Protein AF-0000000080647371 (afdb_homodimer)

Solvent-accessible surface area (backbone atoms only — not comparable to full-atom values): 27473 Å² total; per-residue (Å²): 130,79,80,50,40,62,31,41,37,32,31,25,18,14,18,25,9,51,84,42,82,80,38,50,8,25,39,17,36,17,32,39,35,39,43,63,96,42,56,35,29,40,34,23,5,39,44,57,42,29,56,54,24,28,56,65,70,70,51,83,51,62,61,43,29,36,36,44,24,43,29,37,25,37,27,34,39,8,40,66,57,43,32,67,56,18,38,62,27,52,33,36,32,29,75,56,27,74,46,72,31,28,38,54,56,98,85,41,77,40,82,40,20,40,84,65,57,69,66,60,44,39,75,57,27,45,41,75,47,67,41,63,55,62,40,72,82,43,96,54,31,29,37,50,19,50,47,63,69,71,49,75,71,57,57,77,66,84,42,34,26,28,65,42,97,85,66,45,81,38,73,46,80,60,64,25,35,26,34,40,36,41,50,38,79,84,24,27,35,37,42,36,45,39,30,69,50,18,52,66,16,43,53,55,46,48,27,64,75,70,69,42,88,42,48,35,27,42,34,30,11,39,42,49,48,79,55,68,85,61,34,57,65,50,47,53,55,57,52,66,75,46,73,55,62,34,40,22,58,20,50,55,14,41,67,69,44,46,38,52,48,35,69,76,33,66,89,27,44,41,86,50,23,31,66,37,71,49,75,86,129,83,75,53,44,60,31,41,35,32,30,25,18,12,17,25,8,50,84,42,80,79,37,50,8,24,40,16,35,17,31,38,36,40,44,63,94,42,57,36,29,40,32,23,4,40,44,58,41,29,55,53,25,27,54,65,69,72,49,83,50,62,61,43,28,37,36,44,23,42,28,36,25,36,28,35,38,7,40,67,56,43,32,68,57,17,38,64,27,50,33,38,31,27,73,55,28,75,47,72,32,28,38,55,55,97,86,42,77,39,83,41,20,40,82,63,56,69,67,60,45,38,72,56,27,44,41,75,48,66,39,63,53,63,42,74,82,44,95,55,31,29,39,49,19,48,48,64,65,70,48,73,72,56,53,77,66,83,41,34,28,26,66,42,95,86,66,43,80,39,75,47,81,60,64,26,35,25,33,40,34,42,49,37,79,84,24,28,36,38,41,35,46,38,30,68,51,18,52,66,17,42,52,54,46,48,26,64,76,69,69,43,87,43,49,34,26,40,34,29,11,39,42,50,48,77,56,68,84,62,35,58,66,50,49,53,55,57,50,66,76,45,74,55,61,36,40,23,59,20,51,55,14,41,69,70,43,46,39,52,48,34,69,75,34,67,88,25,44,40,88,50,25,31,64,36,71,50,76,84

Nearest PDB structures (foldseek):
  2p4z-assembly2_B  TM=9.089E-01  e=7.394E-29  Caldanaerobacter subterraneus subsp. tengcongensis MB4
  3h3e-assembly1_A  TM=9.140E-01  e=2.233E-24  Thermotoga maritima
  7dck-assembly1_B  TM=8.950E-01  e=2.854E-20  Epsilonproteobacteria bacterium (ex Lamellibrachia satsuma)
  8z4l-assembly1_H  TM=4.950E-01  e=5.273E-04  metagenome
  4chl-assembly1_A  TM=5.007E-01  e=7.168E-04  Homo sapiens

pLDDT: mean 95.23, std 8.24, range [26.16, 98.94]

Sequence (560 aa):
MKLKGEMRLVTLAENSAGLRRGVLAEHGFSAYLEFGDSRVIFDAGQTTTAVSNARALGIDLEGVPIALSHGHYDHTGGLGSLIEKTGPVPVYAHPDVFVSRYTRRGGALRQIGIPFRRGDLEAAGARFELSRRAEEIFPGLWLTGEVPRIAGFEGRSEDLVVVSEGGEIVLDPIRDDQALIAVLERGIFVLLGCAHSGMISTLLHAKRVTGCDRVLGVAGGTHLGFGGGDKLPRTIEALRSLDLEVLAPSHCTGFAAASALAAAFPDRFVENSVGTEIILMKLKGEMRLVTLAENSAGLRRGVLAEHGFSAYLEFGDSRVIFDAGQTTTAVSNARALGIDLEGVPIALSHGHYDHTGGLGSLIEKTGPVPVYAHPDVFVSRYTRRGGALRQIGIPFRRGDLEAAGARFELSRRAEEIFPGLWLTGEVPRIAGFEGRSEDLVVVSEGGEIVLDPIRDDQALIAVLERGIFVLLGCAHSGMISTLLHAKRVTGCDRVLGVAGGTHLGFGGGDKLPRTIEALRSLDLEVLAPSHCTGFAAASALAAAFPDRFVENSVGTEIIL

Secondary structure (DSSP, 8-state):
----PPEEEEEEE-SB-TT-TT--B-S--EEEEEETTEEEEE---SSSHHHHHHHHTT---TT--EE-S---HHHHTTHHHHHHHH-SEEEEE-GGGG--EEEEETTEEEE-S-SS-HHHHHHHTEEEEE-SS-EEEETTEEE--S-----GGG---TTEEEE-TTS-EEE---TT---EEEE-SS-EEEEES--TT-HHHHHHHHHHHHT---EEEEEEE--GGG--TTHHHHHHHHHHTS--SEEEEEGGGHHHHHHHHHHH-TTTB----TT-EEE-/----PPEEEEEEE-SB-TT-TT--B-S--EEEEEETTEEEEE---SSSHHHHHHHHTT---TT--EE-S---HHHHTTHHHHHHHH-SEEEEE-GGGG--EEEEETTEEEE-S-SS-HHHHHHHTEEEEE-SS-EEEETTEEE--S-----GGG---TTEEEE-TTS-EEE---TT---EEEE-SS-EEEEES--TT-HHHHHHHHHHHHT---EEEEEEE--GGG--TTHHHHHHHHHHTS--SEEEEEGGGHHHHHHHHHHH-TTTB----TT-EEE-

Organism: Methanothrix harundinacea (strain 6Ac) (NCBI:txid1110509)

Structure (mmCIF, N/CA/C/O backbone):
data_AF-0000000080647371-model_v1
#
loop_
_entity.id
_entity.type
_entity.pdbx_description
1 polymer 'Beta-lactamase domain protein'
#
loop_
_atom_site.group_PDB
_atom_site.id
_atom_site.type_symbol
_atom_site.label_atom_id
_atom_site.label_alt_id
_atom_site.label_comp_id
_atom_site.label_asym_id
_atom_site.label_entity_id
_atom_site.label_seq_id
_atom_site.pdbx_PDB_ins_code
_atom_site.Cartn_x
_atom_site.Cartn_y
_atom_site.Cartn_z
_atom_site.occupancy
_atom_site.B_iso_or_equiv
_atom_site.auth_seq_id
_atom_site.auth_comp_id
_atom_site.auth_asym_id
_atom_site.a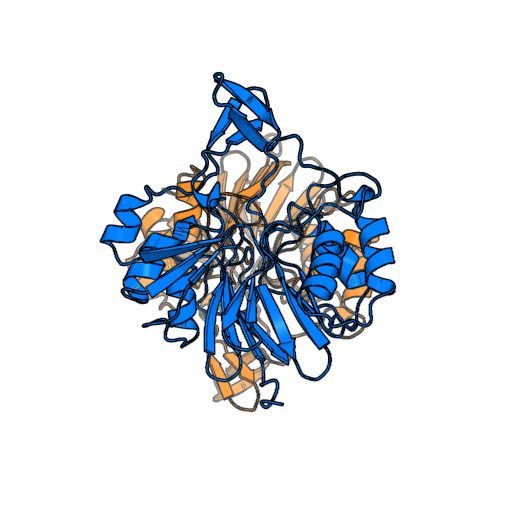uth_atom_id
_atom_site.pdbx_PDB_model_num
ATOM 1 N N . MET A 1 1 ? -19.109 28.172 24.438 1 31.39 1 MET A N 1
ATOM 2 C CA . MET A 1 1 ? -17.891 27.641 23.859 1 31.39 1 MET A CA 1
ATOM 3 C C . MET A 1 1 ? -18.203 26.672 22.719 1 31.39 1 MET A C 1
ATOM 5 O O . MET A 1 1 ? -18.969 25.734 22.875 1 31.39 1 MET A O 1
ATOM 9 N N . LYS A 1 2 ? -18.203 27.078 21.531 1 39.34 2 LYS A N 1
ATOM 10 C CA . LYS A 1 2 ? -18.797 26.594 20.281 1 39.34 2 LYS A CA 1
ATOM 11 C C . LYS A 1 2 ? -18.562 25.094 20.109 1 39.34 2 LYS A C 1
ATOM 13 O O . LYS A 1 2 ? -17.516 24.578 20.516 1 39.34 2 LYS A O 1
ATOM 18 N N . LEU A 1 3 ? -19.438 24.281 20 1 43.72 3 LEU A N 1
ATOM 19 C CA . LEU A 1 3 ? -19.688 22.844 20.016 1 43.72 3 LEU A CA 1
ATOM 20 C C . LEU A 1 3 ? -18.625 22.094 19.219 1 43.72 3 LEU A C 1
ATOM 22 O O . LEU A 1 3 ? -18.453 22.359 18.031 1 43.72 3 LEU A O 1
ATOM 26 N N . LYS A 1 4 ? -17.219 21.875 19.859 1 54.84 4 LYS A N 1
ATOM 27 C CA . LYS A 1 4 ? -16.047 21.141 19.406 1 54.84 4 LYS A CA 1
ATOM 28 C C . LYS A 1 4 ? -16.453 19.844 18.688 1 54.84 4 LYS A C 1
ATOM 30 O O . LYS A 1 4 ? -17.156 19.016 19.266 1 54.84 4 LYS A O 1
ATOM 35 N N . GLY A 1 5 ? -16.734 19.984 17.328 1 64.25 5 GLY A N 1
ATOM 36 C CA . GLY A 1 5 ? -17.516 19.203 16.375 1 64.25 5 GLY A CA 1
ATOM 37 C C . GLY A 1 5 ? -16.922 17.828 16.109 1 64.25 5 GLY A C 1
ATOM 38 O O . GLY A 1 5 ? -15.844 17.5 16.609 1 64.25 5 GLY A O 1
ATOM 39 N N . GLU A 1 6 ? -17.719 16.953 15.625 1 88 6 GLU A N 1
ATOM 40 C CA . GLU A 1 6 ? -17.438 15.625 15.078 1 88 6 GLU A CA 1
ATOM 41 C C . GLU A 1 6 ? -16.422 15.703 13.938 1 88 6 GLU A C 1
ATOM 43 O O . GLU A 1 6 ? -16.391 16.703 13.211 1 88 6 GLU A O 1
ATOM 48 N N . MET A 1 7 ? -15.391 14.992 14.039 1 96.31 7 MET A N 1
ATOM 49 C CA . MET A 1 7 ? -14.367 14.945 13 1 96.31 7 MET A CA 1
ATOM 50 C C . MET A 1 7 ? -14.477 13.672 12.172 1 96.31 7 MET A C 1
ATOM 52 O O . MET A 1 7 ? -14.695 12.586 12.727 1 96.31 7 MET A O 1
ATOM 56 N N . ARG A 1 8 ? -14.398 13.844 10.844 1 98.25 8 ARG A N 1
ATOM 57 C CA . ARG A 1 8 ? -14.281 12.719 9.93 1 98.25 8 ARG A CA 1
ATOM 58 C C . ARG A 1 8 ? -13.086 12.891 8.992 1 98.25 8 ARG A C 1
ATOM 60 O O . ARG A 1 8 ? -13.039 13.844 8.211 1 98.25 8 ARG A O 1
ATOM 67 N N . LEU A 1 9 ? -12.125 12.062 9.18 1 98.75 9 LEU A N 1
ATOM 68 C CA . LEU A 1 9 ? -10.938 12.047 8.328 1 98.75 9 LEU A CA 1
ATOM 69 C C . LEU A 1 9 ? -10.984 10.883 7.348 1 98.75 9 LEU A C 1
ATOM 71 O O . LEU A 1 9 ? -11.258 9.742 7.742 1 98.75 9 LEU A O 1
ATOM 75 N N . VAL A 1 10 ? -10.758 11.18 6.051 1 98.88 10 VAL A N 1
ATOM 76 C CA . VAL A 1 10 ? -10.648 10.141 5.039 1 98.88 10 VAL A CA 1
ATOM 77 C C . VAL A 1 10 ? -9.312 10.258 4.312 1 98.88 10 VAL A C 1
ATOM 79 O O . VAL A 1 10 ? -8.969 11.32 3.793 1 98.88 10 VAL A O 1
ATOM 82 N N . THR A 1 11 ? -8.57 9.211 4.32 1 98.94 11 THR A N 1
ATOM 83 C CA . THR A 1 11 ? -7.309 9.203 3.592 1 98.94 11 THR A CA 1
ATOM 84 C C . THR A 1 11 ? -7.555 9.062 2.092 1 98.94 11 THR A C 1
ATOM 86 O O . THR A 1 11 ? -8.203 8.117 1.647 1 98.94 11 THR A O 1
ATOM 89 N N . LEU A 1 12 ? -6.996 10.023 1.297 1 98.94 12 LEU A N 1
ATOM 90 C CA . LEU A 1 12 ? -7.258 10.055 -0.138 1 98.94 12 LEU A CA 1
ATOM 91 C C . LEU A 1 12 ? -6.082 9.477 -0.917 1 98.94 12 LEU A C 1
ATOM 93 O O . LEU A 1 12 ? -6.277 8.82 -1.944 1 98.94 12 LEU A O 1
ATOM 97 N N . ALA A 1 13 ? -4.891 9.766 -0.521 1 98.88 13 ALA A N 1
ATOM 98 C CA . ALA A 1 13 ? -3.674 9.219 -1.116 1 98.88 13 ALA A CA 1
ATOM 99 C C . ALA A 1 13 ? -2.75 8.648 -0.045 1 98.88 13 ALA A C 1
ATOM 101 O O . ALA A 1 13 ? -2.535 9.273 0.996 1 98.88 13 ALA A O 1
ATOM 102 N N . GLU A 1 14 ? -2.299 7.547 -0.259 1 98.75 14 GLU A N 1
ATOM 103 C CA . GLU A 1 14 ? -1.426 6.789 0.634 1 98.75 14 GLU A CA 1
ATOM 104 C C . GLU A 1 14 ? -0.699 5.676 -0.116 1 98.75 14 GLU A C 1
ATOM 106 O O . GLU A 1 14 ? -1.049 5.355 -1.253 1 98.75 14 GLU A O 1
ATOM 111 N N . ASN A 1 15 ? 0.284 5.102 0.459 1 98.44 15 ASN A N 1
ATOM 112 C CA . ASN A 1 15 ? 1.125 4.113 -0.21 1 98.44 15 ASN A CA 1
ATOM 113 C C . ASN A 1 15 ? 0.384 2.795 -0.417 1 98.44 15 ASN A C 1
ATOM 115 O O . ASN A 1 15 ? 0.783 1.979 -1.25 1 98.44 15 ASN A O 1
ATOM 119 N N . SER A 1 16 ? -0.662 2.555 0.341 1 98.38 16 SER A N 1
ATOM 120 C CA . SER A 1 16 ? -1.383 1.288 0.267 1 98.38 16 SER A CA 1
ATOM 121 C C . SER A 1 16 ? -2.863 1.512 -0.021 1 98.38 16 SER A C 1
ATOM 123 O O . SER A 1 16 ? -3.477 2.43 0.527 1 98.38 16 SER A O 1
ATOM 125 N N . ALA A 1 17 ? -3.455 0.625 -0.823 1 98.06 17 ALA A N 1
ATOM 126 C CA . ALA A 1 17 ? -4.879 0.664 -1.146 1 98.06 17 ALA A CA 1
ATOM 127 C C . ALA A 1 17 ? -5.684 -0.203 -0.184 1 98.06 17 ALA A C 1
ATOM 129 O O . ALA A 1 17 ? -6.918 -0.172 -0.194 1 98.06 17 ALA A O 1
ATOM 130 N N . GLY A 1 18 ? -4.969 -0.965 0.651 1 94.88 18 GLY A N 1
ATOM 131 C CA . GLY A 1 18 ? -5.684 -1.894 1.512 1 94.88 18 GLY A CA 1
ATOM 132 C C . GLY A 1 18 ? -6.543 -2.877 0.743 1 94.88 18 GLY A C 1
ATOM 133 O O . GLY A 1 18 ? -6.109 -3.432 -0.27 1 94.88 18 GLY A O 1
ATOM 134 N N . LEU A 1 19 ? -7.777 -3.123 1.279 1 90.44 19 LEU A N 1
ATOM 135 C CA . LEU A 1 19 ? -8.656 -4.133 0.695 1 90.44 19 LEU A CA 1
ATOM 136 C C . LEU A 1 19 ? -9.758 -3.479 -0.125 1 90.44 19 LEU A C 1
ATOM 138 O O . LEU A 1 19 ? -10.609 -4.172 -0.693 1 90.44 19 LEU A O 1
ATOM 142 N N . ARG A 1 20 ? -9.688 -2.203 -0.19 1 89.56 20 ARG A N 1
ATOM 143 C CA . ARG A 1 20 ? -10.781 -1.479 -0.83 1 89.56 20 ARG A CA 1
ATOM 144 C C . ARG A 1 20 ? -10.703 -1.599 -2.348 1 89.56 20 ARG A C 1
ATOM 146 O O . ARG A 1 20 ? -9.625 -1.483 -2.93 1 89.56 20 ARG A O 1
ATOM 153 N N . ARG A 1 21 ? -11.875 -1.772 -2.918 1 91.38 21 ARG A N 1
ATOM 154 C CA . ARG A 1 21 ? -11.977 -1.821 -4.371 1 91.38 21 ARG A CA 1
ATOM 155 C C . ARG A 1 21 ? -12.094 -0.419 -4.961 1 91.38 21 ARG A C 1
ATOM 157 O O . ARG A 1 21 ? -12.68 0.472 -4.34 1 91.38 21 ARG A O 1
ATOM 164 N N . GLY A 1 22 ? -11.508 -0.224 -6.105 1 93.75 22 GLY A N 1
ATOM 165 C CA . GLY A 1 22 ? -11.789 0.964 -6.898 1 93.75 22 GLY A CA 1
ATOM 166 C C . GLY A 1 22 ? -10.883 2.131 -6.562 1 93.75 22 GLY A C 1
ATOM 167 O O . GLY A 1 22 ? -11.039 3.225 -7.109 1 93.75 22 GLY A O 1
ATOM 168 N N . VAL A 1 23 ? -9.945 1.914 -5.621 1 97.88 23 VAL A N 1
ATOM 169 C CA . VAL A 1 23 ? -9.023 2.998 -5.305 1 97.88 23 VAL A CA 1
ATOM 170 C C . VAL A 1 23 ? -7.609 2.615 -5.734 1 97.88 23 VAL A C 1
ATOM 172 O O . VAL A 1 23 ? -7.316 1.436 -5.945 1 97.88 23 VAL A O 1
ATOM 175 N N . LEU A 1 24 ? -6.781 3.633 -5.902 1 98.44 24 LEU A N 1
ATOM 176 C CA . LEU A 1 24 ? -5.379 3.461 -6.266 1 98.44 24 LEU A CA 1
ATOM 177 C C . LEU A 1 24 ? -4.465 4.059 -5.203 1 98.44 24 LEU A C 1
ATOM 179 O O . LEU A 1 24 ? -4.781 5.098 -4.617 1 98.44 24 LEU A O 1
ATOM 183 N N . ALA A 1 25 ? -3.373 3.406 -4.977 1 98.62 25 ALA A N 1
ATOM 184 C CA . ALA A 1 25 ? -2.373 3.904 -4.035 1 98.62 25 ALA A CA 1
ATOM 185 C C . ALA A 1 25 ? -1.084 4.285 -4.758 1 98.62 25 ALA A C 1
ATOM 187 O O . ALA A 1 25 ? -0.814 3.799 -5.859 1 98.62 25 ALA A O 1
ATOM 188 N N . GLU A 1 26 ? -0.293 5.148 -4.18 1 98.62 26 GLU A N 1
ATOM 189 C CA . GLU A 1 26 ? 1.006 5.633 -4.641 1 98.62 26 GLU A CA 1
ATOM 190 C C . GLU A 1 26 ? 1.859 6.117 -3.473 1 98.62 26 GLU A C 1
ATOM 192 O O . GLU A 1 26 ? 1.349 6.336 -2.371 1 98.62 26 GLU A O 1
ATOM 197 N N . HIS A 1 27 ? 3.107 6.215 -3.732 1 98.31 27 HIS A N 1
ATOM 198 C CA . HIS A 1 27 ? 3.92 6.918 -2.748 1 98.31 27 HIS A CA 1
ATOM 199 C C . HIS A 1 27 ? 3.51 8.383 -2.643 1 98.31 27 HIS A C 1
ATOM 201 O O . HIS A 1 27 ? 3.938 9.211 -3.451 1 98.31 27 HIS A O 1
ATOM 207 N N . GLY A 1 28 ? 2.729 8.734 -1.619 1 98.5 28 GLY A N 1
ATOM 208 C CA . GLY A 1 28 ? 2.186 10.062 -1.406 1 98.5 28 GLY A CA 1
ATOM 209 C C . GLY A 1 28 ? 1.131 10.109 -0.316 1 98.5 28 GLY A C 1
ATOM 210 O O . GLY A 1 28 ? 0.639 9.07 0.125 1 98.5 28 GLY A O 1
ATOM 211 N N . PHE A 1 29 ? 0.866 11.328 0.095 1 98.81 29 PHE A N 1
ATOM 212 C CA . PHE A 1 29 ? -0.112 11.445 1.17 1 98.81 29 PHE A CA 1
ATOM 213 C C . PHE A 1 29 ? -1.09 12.578 0.888 1 98.81 29 PHE A C 1
ATOM 215 O O . PHE A 1 29 ? -0.692 13.648 0.417 1 98.81 29 PHE A O 1
ATOM 222 N N . SER A 1 30 ? -2.365 12.336 1.165 1 98.94 30 SER A N 1
ATOM 223 C CA . SER A 1 30 ? -3.439 13.32 1.179 1 98.94 30 SER A CA 1
ATOM 224 C C . SER A 1 30 ? -4.621 12.836 2.014 1 98.94 30 SER A C 1
ATOM 226 O O . SER A 1 30 ? -4.91 11.641 2.059 1 98.94 30 SER A O 1
ATOM 228 N N . ALA A 1 31 ? -5.258 13.734 2.609 1 98.94 31 ALA A N 1
ATOM 229 C CA . ALA A 1 31 ? -6.43 13.398 3.41 1 98.94 31 ALA A CA 1
ATOM 230 C C . ALA A 1 31 ? -7.5 14.477 3.297 1 98.94 31 ALA A C 1
ATOM 232 O O . ALA A 1 31 ? -7.188 15.648 3.066 1 98.94 31 ALA A O 1
ATOM 233 N N . TYR A 1 32 ? -8.719 14.07 3.43 1 98.94 32 TYR A N 1
ATOM 234 C CA . TYR A 1 32 ? -9.898 14.93 3.484 1 98.94 32 TYR A CA 1
ATOM 235 C C . TYR A 1 32 ? -10.484 14.969 4.891 1 98.94 32 TYR A C 1
ATOM 237 O O . TYR A 1 32 ? -10.766 13.922 5.484 1 98.94 32 TYR A O 1
ATOM 245 N N . LEU A 1 33 ? -10.633 16.156 5.418 1 98.81 33 LEU A N 1
ATOM 246 C CA . LEU A 1 33 ? -11.109 16.312 6.789 1 98.81 33 LEU A CA 1
ATOM 247 C C . LEU A 1 33 ? -12.398 17.125 6.828 1 98.81 33 LEU A C 1
ATOM 249 O O . LEU A 1 33 ? -12.469 18.219 6.262 1 98.81 33 LEU A O 1
ATOM 253 N N . GLU A 1 34 ? -13.391 16.562 7.391 1 98.31 34 GLU A N 1
ATOM 254 C CA . GLU A 1 34 ? -14.562 17.281 7.852 1 98.31 34 GLU A CA 1
ATOM 255 C C . GLU A 1 34 ? -14.477 17.594 9.344 1 98.31 34 GLU A C 1
ATOM 257 O O . GLU A 1 34 ? -14.25 16.688 10.156 1 98.31 34 GLU A O 1
ATOM 262 N N . PHE A 1 35 ? -14.617 18.812 9.648 1 97.5 35 PHE A N 1
ATOM 263 C CA . PHE A 1 35 ? -14.547 19.266 11.039 1 97.5 35 PHE A CA 1
ATOM 264 C C . PHE A 1 35 ? -15.57 20.359 11.305 1 97.5 35 PHE A C 1
ATOM 266 O O . PHE A 1 35 ? -15.398 21.5 10.867 1 97.5 35 PHE A O 1
ATOM 273 N N . GLY A 1 36 ? -16.641 20.016 12.07 1 93 36 GLY A N 1
ATOM 274 C CA . GLY A 1 36 ? -17.734 20.969 12.188 1 93 36 GLY A CA 1
ATOM 275 C C . GLY A 1 36 ? -18.344 21.344 10.852 1 93 36 GLY A C 1
ATOM 276 O O . GLY A 1 36 ? -18.766 20.469 10.086 1 93 36 GLY A O 1
ATOM 277 N N . ASP A 1 37 ? -18.297 22.625 10.594 1 92.31 37 ASP A N 1
ATOM 278 C CA . ASP A 1 37 ? -18.859 23.109 9.344 1 92.31 37 ASP A CA 1
ATOM 279 C C . ASP A 1 37 ? -17.781 23.328 8.289 1 92.31 37 ASP A C 1
ATOM 281 O O . ASP A 1 37 ? -18.062 23.844 7.203 1 92.31 37 ASP A O 1
ATOM 285 N N . SER A 1 38 ? -16.594 22.875 8.664 1 96.38 38 SER A N 1
ATOM 286 C CA . SER A 1 38 ? -15.477 23.141 7.766 1 96.38 38 SER A CA 1
ATOM 287 C C . SER A 1 38 ? -15 21.859 7.102 1 96.38 38 SER A C 1
ATOM 289 O O . SER A 1 38 ? -15.227 20.75 7.617 1 96.38 38 SER A O 1
ATOM 291 N N . ARG A 1 39 ? -14.445 22 5.941 1 98.19 39 ARG A N 1
ATOM 292 C CA . ARG A 1 39 ? -13.758 20.953 5.191 1 98.19 39 ARG A CA 1
ATOM 293 C C . ARG A 1 39 ? -12.375 21.422 4.746 1 98.19 39 ARG A C 1
ATOM 295 O O . ARG A 1 39 ? -12.18 22.609 4.461 1 98.19 39 ARG A O 1
ATOM 302 N N . VAL A 1 40 ? -11.469 20.5 4.715 1 98.88 40 VAL A N 1
ATOM 303 C CA . VAL A 1 40 ? -10.141 20.844 4.242 1 98.88 40 VAL A CA 1
ATOM 304 C C . VAL A 1 40 ? -9.445 19.609 3.672 1 98.88 40 VAL A C 1
ATOM 306 O O . VAL A 1 40 ? -9.648 18.5 4.164 1 98.88 40 VAL A O 1
ATOM 309 N N . ILE A 1 41 ? -8.773 19.797 2.59 1 98.94 41 ILE A N 1
ATOM 310 C CA . ILE A 1 41 ? -7.879 18.766 2.07 1 98.94 41 ILE A CA 1
ATOM 311 C C . ILE A 1 41 ? -6.453 19.031 2.561 1 98.94 41 ILE A C 1
ATOM 313 O O . ILE A 1 41 ? -5.941 20.141 2.434 1 98.94 41 ILE A O 1
ATOM 317 N N . PHE A 1 42 ? -5.875 18.062 3.188 1 98.94 42 PHE A N 1
ATOM 318 C CA . PHE A 1 42 ? -4.496 18.156 3.658 1 98.94 42 PHE A CA 1
ATOM 319 C C . PHE A 1 42 ? -3.553 17.406 2.734 1 98.94 42 PHE A C 1
ATOM 321 O O . PHE A 1 42 ? -3.684 16.188 2.568 1 98.94 42 PHE A O 1
ATOM 328 N N . ASP A 1 43 ? -2.586 18.109 2.057 1 98.94 43 ASP A N 1
ATOM 329 C CA . ASP A 1 43 ? -1.64 17.594 1.071 1 98.94 43 ASP A CA 1
ATOM 330 C C . ASP A 1 43 ? -2.365 17.078 -0.174 1 98.94 43 ASP A C 1
ATOM 332 O O . ASP A 1 43 ? -3.596 17.125 -0.242 1 98.94 43 ASP A O 1
ATOM 336 N N . ALA A 1 44 ? -1.552 16.719 -1.17 1 98.88 44 ALA A N 1
ATOM 337 C CA . ALA A 1 44 ? -2.178 16.516 -2.473 1 98.88 44 ALA A CA 1
ATOM 338 C C . ALA A 1 44 ? -1.723 15.195 -3.098 1 98.88 44 ALA A C 1
ATOM 340 O O . ALA A 1 44 ? -2.061 14.891 -4.246 1 98.88 44 ALA A O 1
ATOM 341 N N . GLY A 1 45 ? -0.955 14.406 -2.395 1 98.62 45 GLY A N 1
ATOM 342 C CA . GLY A 1 45 ? -0.394 13.211 -3.008 1 98.62 45 GLY A CA 1
ATOM 343 C C . GLY A 1 45 ? 0.643 13.516 -4.07 1 98.62 45 GLY A C 1
ATOM 344 O O . GLY A 1 45 ? 1.12 14.648 -4.172 1 98.62 45 GLY A O 1
ATOM 345 N N . GLN A 1 46 ? 1 12.516 -4.82 1 98.44 46 GLN A N 1
ATOM 346 C CA . GLN A 1 46 ? 2.061 12.656 -5.812 1 98.44 46 GLN A CA 1
ATOM 347 C C . GLN A 1 46 ? 1.485 12.961 -7.191 1 98.44 46 GLN A C 1
ATOM 349 O O . GLN A 1 46 ? 2.113 13.664 -7.992 1 98.44 46 GLN A O 1
ATOM 354 N N . THR A 1 47 ? 0.331 12.406 -7.535 1 97.75 47 THR A N 1
ATOM 355 C CA . THR A 1 47 ? -0.258 12.547 -8.859 1 97.75 47 THR A CA 1
ATOM 356 C C . THR A 1 47 ? -1.747 12.867 -8.758 1 97.75 47 THR A C 1
ATOM 358 O O . THR A 1 47 ? -2.156 13.711 -7.965 1 97.75 47 THR A O 1
ATOM 361 N N . THR A 1 48 ? -2.615 12.156 -9.539 1 97.75 48 THR A N 1
ATOM 362 C CA . THR A 1 48 ? -4.043 12.453 -9.594 1 97.75 48 THR A CA 1
ATOM 363 C C . THR A 1 48 ? -4.82 11.516 -8.672 1 97.75 48 THR A C 1
ATOM 365 O O . THR A 1 48 ? -6.055 11.555 -8.641 1 97.75 48 THR A O 1
ATOM 368 N N . THR A 1 49 ? -4.148 10.727 -7.891 1 98.12 49 THR A N 1
ATOM 369 C CA . THR A 1 49 ? -4.801 9.664 -7.141 1 98.12 49 THR A CA 1
ATOM 370 C C . THR A 1 49 ? -5.758 10.234 -6.102 1 98.12 49 THR A C 1
ATOM 372 O O . THR A 1 49 ? -6.828 9.68 -5.859 1 98.12 49 THR A O 1
ATOM 375 N N . ALA A 1 50 ? -5.375 11.352 -5.469 1 98.81 50 ALA A N 1
ATOM 376 C CA . ALA A 1 50 ? -6.266 11.945 -4.473 1 98.81 50 ALA A CA 1
ATOM 377 C C . ALA A 1 50 ? -7.625 12.273 -5.078 1 98.81 50 ALA A C 1
ATOM 379 O O . ALA A 1 50 ? -8.664 11.984 -4.48 1 98.81 50 ALA A O 1
ATOM 380 N N . VAL A 1 51 ? -7.617 12.828 -6.258 1 98.88 51 VAL A N 1
ATOM 381 C CA . VAL A 1 51 ? -8.852 13.219 -6.934 1 98.88 51 VAL A CA 1
ATOM 382 C C . VAL A 1 51 ? -9.633 11.969 -7.348 1 98.88 51 VAL A C 1
ATOM 384 O O . VAL A 1 51 ? -10.836 11.875 -7.109 1 98.88 51 VAL A O 1
ATOM 387 N N . SER A 1 52 ? -8.938 11.023 -7.977 1 98.38 52 SER A N 1
ATOM 388 C CA . SER A 1 52 ? -9.586 9.789 -8.43 1 98.38 52 SER A CA 1
ATOM 389 C C . SER A 1 52 ? -10.211 9.039 -7.262 1 98.38 52 SER A C 1
ATOM 391 O O . SER A 1 52 ? -11.328 8.531 -7.371 1 98.38 52 SER A O 1
ATOM 393 N N . ASN A 1 53 ? -9.477 8.953 -6.191 1 98.88 53 ASN A N 1
ATOM 394 C CA . ASN A 1 53 ? -9.969 8.234 -5.023 1 98.88 53 ASN A CA 1
ATOM 395 C C . ASN A 1 53 ? -11.141 8.961 -4.367 1 98.88 53 ASN A C 1
ATOM 397 O O . ASN A 1 53 ? -12.078 8.328 -3.879 1 98.88 53 ASN A O 1
ATOM 401 N N . ALA A 1 54 ? -11.07 10.312 -4.316 1 98.88 54 ALA A N 1
ATOM 402 C CA . ALA A 1 54 ? -12.211 11.062 -3.801 1 98.88 54 ALA A CA 1
ATOM 403 C C . ALA A 1 54 ? -13.484 10.719 -4.57 1 98.88 54 ALA A C 1
ATOM 405 O O . ALA A 1 54 ? -14.547 10.508 -3.975 1 98.88 54 ALA A O 1
ATOM 406 N N . ARG A 1 55 ? -13.328 10.695 -5.871 1 98.44 55 ARG A N 1
ATOM 407 C CA . ARG A 1 55 ? -14.469 10.336 -6.707 1 98.44 55 ARG A CA 1
ATOM 408 C C . ARG A 1 55 ? -14.969 8.93 -6.379 1 98.44 55 ARG A C 1
ATOM 410 O O . ARG A 1 55 ? -16.156 8.719 -6.176 1 98.44 55 ARG A O 1
ATOM 417 N N . ALA A 1 56 ? -14.07 8 -6.297 1 98 56 ALA A N 1
ATOM 418 C CA . ALA A 1 56 ? -14.406 6.609 -6 1 98 56 ALA A CA 1
ATOM 419 C C . ALA A 1 56 ? -15.086 6.492 -4.637 1 98 56 ALA A C 1
ATOM 421 O O . ALA A 1 56 ? -15.938 5.625 -4.434 1 98 56 ALA A O 1
ATOM 422 N N . LEU A 1 57 ? -14.711 7.363 -3.721 1 98.31 57 LEU A N 1
ATOM 423 C CA . LEU A 1 57 ? -15.203 7.305 -2.348 1 98.31 57 LEU A CA 1
ATOM 424 C C . LEU A 1 57 ? -16.453 8.164 -2.178 1 98.31 57 LEU A C 1
ATOM 426 O O . LEU A 1 57 ? -17 8.266 -1.076 1 98.31 57 LEU A O 1
ATOM 430 N N . GLY A 1 58 ? -16.859 8.844 -3.199 1 98.25 58 GLY A N 1
ATOM 431 C CA . GLY A 1 58 ? -18.062 9.656 -3.162 1 98.25 58 GLY A CA 1
ATOM 432 C C . GLY A 1 58 ? -17.875 10.984 -2.451 1 98.25 58 GLY A C 1
ATOM 433 O O . GLY A 1 58 ? -18.812 11.523 -1.866 1 98.25 58 GLY A O 1
ATOM 434 N N . ILE A 1 59 ? -16.703 11.523 -2.43 1 98.69 59 ILE A N 1
ATOM 435 C CA . ILE A 1 59 ? -16.391 12.781 -1.76 1 98.69 59 ILE A CA 1
ATOM 436 C C . ILE A 1 59 ? -16.344 13.914 -2.783 1 98.69 59 ILE A C 1
ATOM 438 O O . ILE A 1 59 ? -15.586 13.852 -3.754 1 98.69 59 ILE A O 1
ATOM 442 N N . ASP A 1 60 ? -17.109 14.914 -2.588 1 98.5 60 ASP A N 1
ATOM 443 C CA . ASP A 1 60 ? -17.109 16.094 -3.438 1 98.5 60 ASP A CA 1
ATOM 444 C C . ASP A 1 60 ? -16.047 17.094 -2.99 1 98.5 60 ASP A C 1
ATOM 446 O O . ASP A 1 60 ? -16.094 17.609 -1.866 1 98.5 60 ASP A O 1
ATOM 450 N N . LEU A 1 61 ? -15.125 17.453 -3.84 1 98.75 61 LEU A N 1
ATOM 451 C CA . LEU A 1 61 ? -13.984 18.281 -3.484 1 98.75 61 LEU A CA 1
ATOM 452 C C . LEU A 1 61 ? -14.234 19.734 -3.889 1 98.75 61 LEU A C 1
ATOM 454 O O . LEU A 1 61 ? -13.422 20.625 -3.592 1 98.75 61 LEU A O 1
ATOM 458 N N . GLU A 1 62 ? -15.312 19.984 -4.547 1 98.69 62 GLU A N 1
ATOM 459 C CA . GLU A 1 62 ? -15.586 21.328 -5.043 1 98.69 62 GLU A CA 1
ATOM 460 C C . GLU A 1 62 ? -15.578 22.344 -3.908 1 98.69 62 GLU A C 1
ATOM 462 O O . GLU A 1 62 ? -16.266 22.172 -2.902 1 98.69 62 GLU A O 1
ATOM 467 N N . GLY A 1 63 ? -14.789 23.328 -4.047 1 98.69 63 GLY A N 1
ATOM 468 C CA . GLY A 1 63 ? -14.766 24.453 -3.115 1 98.69 63 GLY A CA 1
ATOM 469 C C . GLY A 1 63 ? -14.016 24.141 -1.83 1 98.69 63 GLY A C 1
ATOM 470 O O . GLY A 1 63 ? -13.977 24.969 -0.917 1 98.69 63 GLY A O 1
ATOM 471 N N . VAL A 1 64 ? -13.453 22.984 -1.688 1 98.81 64 VAL A N 1
ATOM 472 C CA . VAL A 1 64 ? -12.781 22.609 -0.445 1 98.81 64 VAL A CA 1
ATOM 473 C C . VAL A 1 64 ? -11.383 23.203 -0.408 1 98.81 64 VAL A C 1
ATOM 475 O O . VAL A 1 64 ? -10.562 22.953 -1.296 1 98.81 64 VAL A O 1
ATOM 478 N N . PRO A 1 65 ? -11.039 23.984 0.619 1 98.88 65 PRO A N 1
ATOM 479 C CA . PRO A 1 65 ? -9.688 24.547 0.753 1 98.88 65 PRO A CA 1
ATOM 480 C C . PRO A 1 65 ? -8.617 23.469 0.924 1 98.88 65 PRO A C 1
ATOM 482 O O . PRO A 1 65 ? -8.93 22.328 1.295 1 98.88 65 PRO A O 1
ATOM 485 N N . ILE A 1 66 ? -7.383 23.875 0.623 1 98.94 66 ILE A N 1
ATOM 486 C CA . ILE A 1 66 ? -6.254 22.953 0.706 1 98.94 66 ILE A CA 1
ATOM 487 C C . ILE A 1 66 ? -5.23 23.484 1.71 1 98.94 66 ILE A C 1
ATOM 489 O O . ILE A 1 66 ? -4.969 24.688 1.767 1 98.94 66 ILE A O 1
ATOM 493 N N . ALA A 1 67 ? -4.707 22.641 2.559 1 98.94 67 ALA A N 1
ATOM 494 C CA . ALA A 1 67 ? -3.562 22.938 3.418 1 98.94 67 ALA A CA 1
ATOM 495 C C . ALA A 1 67 ? -2.396 22 3.119 1 98.94 67 ALA A C 1
ATOM 497 O O . ALA A 1 67 ? -2.594 20.797 2.885 1 98.94 67 ALA A O 1
ATOM 498 N N . LEU A 1 68 ? -1.18 22.531 3.131 1 98.94 68 LEU A N 1
ATOM 499 C CA . LEU A 1 68 ? -0.005 21.734 2.793 1 98.94 68 LEU A CA 1
ATOM 500 C C . LEU A 1 68 ? 0.909 21.562 4.004 1 98.94 68 LEU A C 1
ATOM 502 O O . LEU A 1 68 ? 1.165 22.531 4.727 1 98.94 68 LEU A O 1
ATOM 506 N N . SER A 1 69 ? 1.375 20.359 4.18 1 98.88 69 SER A N 1
ATOM 507 C CA . SER A 1 69 ? 2.348 20.078 5.234 1 98.88 69 SER A CA 1
ATOM 508 C C . SER A 1 69 ? 3.725 20.625 4.867 1 98.88 69 SER A C 1
ATOM 510 O O . SER A 1 69 ? 4.316 21.391 5.633 1 98.88 69 SER A O 1
ATOM 512 N N . HIS A 1 70 ? 4.234 20.203 3.688 1 98.69 70 HIS A N 1
ATOM 513 C CA . HIS A 1 70 ? 5.531 20.672 3.217 1 98.69 70 HIS A CA 1
ATOM 514 C C . HIS A 1 70 ? 5.668 20.5 1.709 1 98.69 70 HIS A C 1
ATOM 516 O O . HIS A 1 70 ? 4.797 19.906 1.068 1 98.69 70 HIS A O 1
ATOM 522 N N . GLY A 1 71 ? 6.781 21 1.208 1 98.62 71 GLY A N 1
ATOM 523 C CA . GLY A 1 71 ? 6.871 21.203 -0.229 1 98.62 71 GLY A CA 1
ATOM 524 C C . GLY A 1 71 ? 7.48 20.031 -0.964 1 98.62 71 GLY A C 1
ATOM 525 O O . GLY A 1 71 ? 8.047 20.203 -2.049 1 98.62 71 GLY A O 1
ATOM 526 N N . HIS A 1 72 ? 7.453 18.812 -0.49 1 98.44 72 HIS A N 1
ATOM 527 C CA . HIS A 1 72 ? 7.945 17.656 -1.227 1 98.44 72 HIS A CA 1
ATOM 528 C C . HIS A 1 72 ? 6.945 17.219 -2.291 1 98.44 72 HIS A C 1
ATOM 530 O O . HIS A 1 72 ? 5.734 17.375 -2.119 1 98.44 72 HIS A O 1
ATOM 536 N N . TYR A 1 73 ? 7.387 16.562 -3.307 1 98.31 73 TYR A N 1
ATOM 537 C CA . TYR A 1 73 ? 6.613 16.188 -4.484 1 98.31 73 TYR A CA 1
ATOM 538 C C . TYR A 1 73 ? 5.496 15.211 -4.117 1 98.31 73 TYR A C 1
ATOM 540 O O . TYR A 1 73 ? 4.418 15.25 -4.707 1 98.31 73 TYR A O 1
ATOM 548 N N . ASP A 1 74 ? 5.742 14.344 -3.18 1 98.44 74 ASP A N 1
ATOM 549 C CA . ASP A 1 74 ? 4.785 13.312 -2.811 1 98.44 74 ASP A CA 1
ATOM 550 C C . ASP A 1 74 ? 3.686 13.875 -1.913 1 98.44 74 ASP A C 1
ATOM 552 O O . ASP A 1 74 ? 2.781 13.148 -1.494 1 98.44 74 ASP A O 1
ATOM 556 N N . HIS A 1 75 ? 3.674 15.18 -1.675 1 98.81 75 HIS A N 1
ATOM 557 C CA . HIS A 1 75 ? 2.631 15.891 -0.947 1 98.81 75 HIS A CA 1
ATOM 558 C C . HIS A 1 75 ? 2.014 17 -1.805 1 98.81 75 HIS A C 1
ATOM 560 O O . HIS A 1 75 ? 0.961 17.531 -1.464 1 98.81 75 HIS A O 1
ATOM 566 N N . THR A 1 76 ? 2.701 17.328 -2.865 1 98.88 76 THR A N 1
ATOM 567 C CA . THR A 1 76 ? 2.287 18.516 -3.602 1 98.88 76 THR A CA 1
ATOM 568 C C . THR A 1 76 ? 2.086 18.203 -5.078 1 98.88 76 THR A C 1
ATOM 570 O O . THR A 1 76 ? 1.533 19.016 -5.828 1 98.88 76 THR A O 1
ATOM 573 N N . GLY A 1 77 ? 2.508 17.031 -5.508 1 98.56 77 GLY A N 1
ATOM 574 C CA . GLY A 1 77 ? 2.488 16.688 -6.918 1 98.56 77 GLY A CA 1
ATOM 575 C C . GLY A 1 77 ? 1.093 16.672 -7.512 1 98.56 77 GLY A C 1
ATOM 576 O O . GLY A 1 77 ? 0.923 16.906 -8.711 1 98.56 77 GLY A O 1
ATOM 577 N N . GLY A 1 78 ? 0.095 16.438 -6.691 1 98.69 78 GLY A N 1
ATOM 578 C CA . GLY A 1 78 ? -1.282 16.375 -7.148 1 98.69 78 GLY A CA 1
ATOM 579 C C . GLY A 1 78 ? -1.998 17.703 -7.098 1 98.69 78 GLY A C 1
ATOM 580 O O . GLY A 1 78 ? -3.201 17.781 -7.355 1 98.69 78 GLY A O 1
ATOM 581 N N . LEU A 1 79 ? -1.337 18.781 -6.801 1 98.81 79 LEU A N 1
ATOM 582 C CA . LEU A 1 79 ? -1.977 20.078 -6.559 1 98.81 79 LEU A CA 1
ATOM 583 C C . LEU A 1 79 ? -2.732 20.547 -7.793 1 98.81 79 LEU A C 1
ATOM 585 O O . LEU A 1 79 ? -3.852 21.062 -7.688 1 98.81 79 LEU A O 1
ATOM 589 N N . GLY A 1 80 ? -2.07 20.391 -8.938 1 98.31 80 GLY A N 1
ATOM 590 C CA . GLY A 1 80 ? -2.742 20.812 -10.156 1 98.31 80 GLY A CA 1
ATOM 591 C C . GLY A 1 80 ? -4.098 20.156 -10.344 1 98.31 80 GLY A C 1
ATOM 592 O O . GLY A 1 80 ? -5.098 20.844 -10.562 1 98.31 80 GLY A O 1
ATOM 593 N N . SER A 1 81 ? -4.125 18.844 -10.258 1 98.31 81 SER A N 1
ATOM 594 C CA . SER A 1 81 ? -5.363 18.094 -10.422 1 98.31 81 SER A CA 1
ATOM 595 C C . SER A 1 81 ? -6.371 18.438 -9.336 1 98.31 81 SER A C 1
ATOM 597 O O . SER A 1 81 ? -7.574 18.5 -9.594 1 98.31 81 SER A O 1
ATOM 599 N N . LEU A 1 82 ? -5.914 18.672 -8.125 1 98.62 82 LEU A N 1
ATOM 600 C CA . LEU A 1 82 ? -6.805 19.031 -7.023 1 98.62 82 LEU A CA 1
ATOM 601 C C . LEU A 1 82 ? -7.465 20.375 -7.266 1 98.62 82 LEU A C 1
ATOM 603 O O . LEU A 1 82 ? -8.68 20.516 -7.09 1 98.62 82 LEU A O 1
ATOM 607 N N . ILE A 1 83 ? -6.648 21.328 -7.668 1 98.69 83 ILE A N 1
ATOM 608 C CA . ILE A 1 83 ? -7.152 22.688 -7.887 1 98.69 83 ILE A CA 1
ATOM 609 C C . ILE A 1 83 ? -8.164 22.688 -9.031 1 98.69 83 ILE A C 1
ATOM 611 O O . ILE A 1 83 ? -9.172 23.391 -8.977 1 98.69 83 ILE A O 1
ATOM 615 N N . GLU A 1 84 ? -7.895 21.875 -10.07 1 98.19 84 GLU A N 1
ATOM 616 C CA . GLU A 1 84 ? -8.859 21.734 -11.156 1 98.19 84 GLU A CA 1
ATOM 617 C C . GLU A 1 84 ? -10.203 21.234 -10.641 1 98.19 84 GLU A C 1
ATOM 619 O O . GLU A 1 84 ? -11.258 21.656 -11.117 1 98.19 84 GLU A O 1
ATOM 624 N N . LYS A 1 85 ? -10.156 20.391 -9.688 1 98.5 85 LYS A N 1
ATOM 625 C CA . LYS A 1 85 ? -11.383 19.781 -9.172 1 98.5 85 LYS A CA 1
ATOM 626 C C . LYS A 1 85 ? -12.047 20.672 -8.141 1 98.5 85 LYS A C 1
ATOM 628 O O . LYS A 1 85 ? -13.273 20.766 -8.086 1 98.5 85 LYS A O 1
ATOM 633 N N . THR A 1 86 ? -11.273 21.344 -7.297 1 98.75 86 THR A N 1
ATOM 634 C CA . THR A 1 86 ? -11.828 22.203 -6.25 1 98.75 86 THR A CA 1
ATOM 635 C C . THR A 1 86 ? -12.336 23.516 -6.832 1 98.75 86 THR A C 1
ATOM 637 O O . THR A 1 86 ? -13.242 24.141 -6.27 1 98.75 86 THR A O 1
ATOM 640 N N . GLY A 1 87 ? -11.797 23.938 -7.938 1 98.5 87 GLY A N 1
ATOM 641 C CA . GLY A 1 87 ? -11.922 25.328 -8.328 1 98.5 87 GLY A CA 1
ATOM 642 C C . GLY A 1 87 ? -11.039 26.266 -7.527 1 98.5 87 GLY A C 1
ATOM 643 O O . GLY A 1 87 ? -10.156 25.812 -6.801 1 98.5 87 GLY A O 1
ATOM 644 N N . PRO A 1 88 ? -11.234 27.562 -7.695 1 98.62 88 PRO A N 1
ATOM 645 C CA . PRO A 1 88 ? -10.422 28.516 -6.926 1 98.62 88 PRO A CA 1
ATOM 646 C C . PRO A 1 88 ? -10.656 28.406 -5.422 1 98.62 88 PRO A C 1
ATOM 648 O O . PRO A 1 88 ? -11.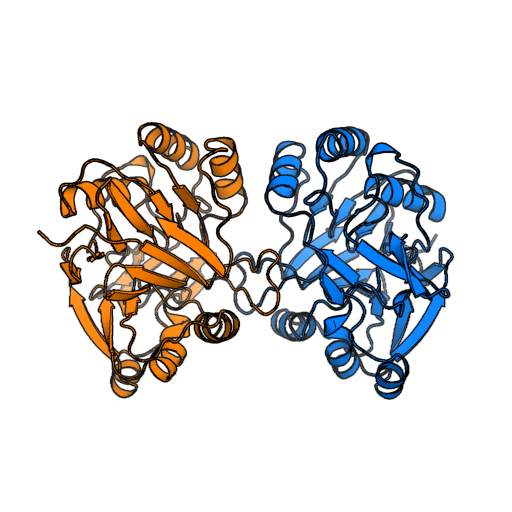789 28.516 -4.957 1 98.62 88 PRO A O 1
ATOM 651 N N . VAL A 1 89 ? -9.602 28.172 -4.707 1 98.69 89 VAL A N 1
ATOM 652 C CA . VAL A 1 89 ? -9.711 28.016 -3.26 1 98.69 89 VAL A CA 1
ATOM 653 C C . VAL A 1 89 ? -8.445 28.531 -2.586 1 98.69 89 VAL A C 1
ATOM 655 O O . VAL A 1 89 ? -7.398 28.656 -3.229 1 98.69 89 VAL A O 1
ATOM 658 N N . PRO A 1 90 ? -8.539 28.875 -1.288 1 98.81 90 PRO A N 1
ATOM 659 C CA . PRO A 1 90 ? -7.297 29.141 -0.557 1 98.81 90 PRO A CA 1
ATOM 660 C C . PRO A 1 90 ? -6.43 27.891 -0.399 1 98.81 90 PRO A C 1
ATOM 662 O O . PRO A 1 90 ? -6.953 26.781 -0.216 1 98.81 90 PRO A O 1
ATOM 665 N N . VAL A 1 91 ? -5.156 28.062 -0.54 1 98.94 91 VAL A N 1
ATOM 666 C CA . VAL A 1 91 ? -4.148 27.047 -0.248 1 98.94 91 VAL A CA 1
ATOM 667 C C . VAL A 1 91 ? -3.238 27.531 0.877 1 98.94 91 VAL A C 1
ATOM 669 O O . VAL A 1 91 ? -2.416 28.438 0.676 1 98.94 91 VAL A O 1
ATOM 672 N N . TYR A 1 92 ? -3.404 26.984 2.051 1 98.94 92 TYR A N 1
ATOM 673 C CA . TYR A 1 92 ? -2.619 27.359 3.223 1 98.94 92 TYR A CA 1
ATOM 674 C C . TYR A 1 92 ? -1.296 26.594 3.256 1 98.94 92 TYR A C 1
ATOM 676 O O . TYR A 1 92 ? -1.266 25.375 3.094 1 98.94 92 TYR A O 1
ATOM 684 N N . ALA A 1 93 ? -0.19 27.328 3.443 1 98.81 93 ALA A N 1
ATOM 685 C CA . ALA A 1 93 ? 1.118 26.672 3.453 1 98.81 93 ALA A CA 1
ATOM 686 C C . ALA A 1 93 ? 2.166 27.562 4.117 1 98.81 93 ALA A C 1
ATOM 688 O O . ALA A 1 93 ? 1.859 28.672 4.562 1 98.81 93 ALA A O 1
ATOM 689 N N . HIS A 1 94 ? 3.258 27.031 4.348 1 98.81 94 HIS A N 1
ATOM 690 C CA . HIS A 1 94 ? 4.445 27.766 4.746 1 98.81 94 HIS A CA 1
ATOM 691 C C . HIS A 1 94 ? 5.102 28.438 3.547 1 98.81 94 HIS A C 1
ATOM 693 O O . HIS A 1 94 ? 5.121 27.891 2.449 1 98.81 94 HIS A O 1
ATOM 699 N N . PRO A 1 95 ? 5.719 29.609 3.699 1 98.12 95 PRO A N 1
ATOM 700 C CA . PRO A 1 95 ? 6.328 30.297 2.559 1 98.12 95 PRO A CA 1
ATOM 701 C C . PRO A 1 95 ? 7.438 29.469 1.899 1 98.12 95 PRO A C 1
ATOM 703 O O . PRO A 1 95 ? 7.715 29.656 0.71 1 98.12 95 PRO A O 1
ATOM 706 N N . ASP A 1 96 ? 8.055 28.531 2.633 1 97.75 96 ASP A N 1
ATOM 707 C CA . ASP A 1 96 ? 9.172 27.75 2.107 1 97.75 96 ASP A CA 1
ATOM 708 C C . ASP A 1 96 ? 8.672 26.562 1.284 1 97.75 96 ASP A C 1
ATOM 710 O O . ASP A 1 96 ? 9.469 25.75 0.826 1 97.75 96 ASP A O 1
ATOM 714 N N . VAL A 1 97 ? 7.422 26.516 1.048 1 98.19 97 VAL A N 1
ATOM 715 C CA . VAL A 1 97 ? 6.84 25.391 0.327 1 98.19 97 VAL A CA 1
ATOM 716 C C . VAL A 1 97 ? 7.387 25.344 -1.098 1 98.19 97 VAL A C 1
ATOM 718 O O . VAL A 1 97 ? 7.453 24.281 -1.713 1 98.19 97 VAL A O 1
ATOM 721 N N . PHE A 1 98 ? 7.91 26.453 -1.633 1 97.31 98 PHE A N 1
ATOM 722 C CA . PHE A 1 98 ? 8.336 26.531 -3.025 1 97.31 98 PHE A CA 1
ATOM 723 C C . PHE A 1 98 ? 9.852 26.453 -3.133 1 97.31 98 PHE A C 1
ATOM 725 O O . PHE A 1 98 ? 10.406 26.609 -4.223 1 97.31 98 PHE A O 1
ATOM 732 N N . VAL A 1 99 ? 10.531 26.219 -2.01 1 95.38 99 VAL A N 1
ATOM 733 C CA . VAL A 1 99 ? 11.984 26.062 -2.037 1 95.38 99 VAL A CA 1
ATOM 734 C C . VAL A 1 99 ? 12.352 24.828 -2.859 1 95.38 99 VAL A C 1
ATOM 736 O O . VAL A 1 99 ? 11.688 23.797 -2.768 1 95.38 99 VAL A O 1
ATOM 739 N N . SER A 1 100 ? 13.383 25.016 -3.711 1 95.12 100 SER A N 1
ATOM 740 C CA . SER A 1 100 ? 13.891 23.859 -4.434 1 95.12 100 SER A CA 1
ATOM 741 C C . SER A 1 100 ? 14.625 22.906 -3.498 1 95.12 100 SER A C 1
ATOM 743 O O . SER A 1 100 ? 15.539 23.312 -2.777 1 95.12 100 SER A O 1
ATOM 745 N N . ARG A 1 101 ? 14.195 21.688 -3.553 1 96.81 101 ARG A N 1
ATOM 746 C CA . ARG A 1 101 ? 14.727 20.688 -2.623 1 96.81 101 ARG A CA 1
ATOM 747 C C . ARG A 1 101 ? 15.258 19.469 -3.367 1 96.81 101 ARG A C 1
ATOM 749 O O . ARG A 1 101 ? 14.758 19.125 -4.441 1 96.81 101 ARG A O 1
ATOM 756 N N . TYR A 1 102 ? 16.25 18.812 -2.662 1 96 102 TYR A N 1
ATOM 757 C CA . TYR A 1 102 ? 16.922 17.703 -3.316 1 96 102 TYR A CA 1
ATOM 758 C C . TYR A 1 102 ? 17.25 16.594 -2.312 1 96 102 TYR A C 1
ATOM 760 O O . TYR A 1 102 ? 17.375 16.859 -1.113 1 96 102 TYR A O 1
ATOM 768 N N . THR A 1 103 ? 17.25 15.383 -2.803 1 95 103 THR A N 1
ATOM 769 C CA . THR A 1 103 ? 17.922 14.297 -2.102 1 95 103 THR A CA 1
ATOM 770 C C . THR A 1 103 ? 19.312 14.062 -2.691 1 95 103 THR A C 1
ATOM 772 O O . THR A 1 103 ? 19.5 14.164 -3.904 1 95 103 THR A O 1
ATOM 775 N N . ARG A 1 104 ? 20.234 13.82 -1.852 1 91.69 104 ARG A N 1
ATOM 776 C CA . ARG A 1 104 ? 21.594 13.492 -2.279 1 91.69 104 ARG A CA 1
ATOM 777 C C . ARG A 1 104 ? 21.906 12.023 -2.025 1 91.69 104 ARG A C 1
ATOM 779 O O . ARG A 1 104 ? 21.891 11.57 -0.881 1 91.69 104 ARG A O 1
ATOM 786 N N . ARG A 1 105 ? 22.094 11.258 -3.111 1 84.81 105 ARG A N 1
ATOM 787 C CA . ARG A 1 105 ? 22.5 9.859 -3.021 1 84.81 105 ARG A CA 1
ATOM 788 C C . ARG A 1 105 ? 23.688 9.586 -3.932 1 84.81 105 ARG A C 1
ATOM 790 O O . ARG A 1 105 ? 23.609 9.789 -5.145 1 84.81 105 ARG A O 1
ATOM 797 N N . GLY A 1 106 ? 24.797 9.031 -3.418 1 83.12 106 GLY A N 1
ATOM 798 C CA . GLY A 1 106 ? 25.969 8.711 -4.195 1 83.12 106 GLY A CA 1
ATOM 799 C C . GLY A 1 106 ? 26.5 9.883 -5.004 1 83.12 106 GLY A C 1
ATOM 800 O O . GLY A 1 106 ? 26.906 9.719 -6.156 1 83.12 106 GLY A O 1
ATOM 801 N N . GLY A 1 107 ? 26.281 11.07 -4.539 1 81.94 107 GLY A N 1
ATOM 802 C CA . GLY A 1 107 ? 26.797 12.242 -5.223 1 81.94 107 GLY A CA 1
ATOM 803 C C . GLY A 1 107 ? 25.797 12.852 -6.195 1 81.94 107 GLY A C 1
ATOM 804 O O . GLY A 1 107 ? 26.047 13.93 -6.742 1 81.94 107 GLY A O 1
ATOM 805 N N . ALA A 1 108 ? 24.781 12.148 -6.457 1 89.94 108 ALA A N 1
ATOM 806 C CA . ALA A 1 108 ? 23.766 12.664 -7.383 1 89.94 108 ALA A CA 1
ATOM 807 C C . ALA A 1 108 ? 22.641 13.352 -6.637 1 89.94 108 ALA A C 1
ATOM 809 O O . ALA A 1 108 ? 22.281 12.945 -5.531 1 89.94 108 ALA A O 1
ATOM 810 N N . LEU A 1 109 ? 22.188 14.5 -7.23 1 92.56 109 LEU A N 1
ATOM 811 C CA . LEU A 1 109 ? 21.062 15.234 -6.68 1 92.56 109 LEU A CA 1
ATOM 812 C C . LEU A 1 109 ? 19.781 14.93 -7.465 1 92.56 109 LEU A C 1
ATOM 814 O O . LEU A 1 109 ? 19.797 14.891 -8.695 1 92.56 109 LEU A O 1
ATOM 818 N N . ARG A 1 110 ? 18.797 14.688 -6.688 1 94.25 110 ARG A N 1
ATOM 819 C CA . ARG A 1 110 ? 17.469 14.5 -7.281 1 94.25 110 ARG A CA 1
ATOM 820 C C . ARG A 1 110 ? 16.469 15.508 -6.719 1 94.25 110 ARG A C 1
ATOM 822 O O . ARG A 1 110 ? 16.328 15.641 -5.5 1 94.25 110 ARG A O 1
ATOM 829 N N . GLN A 1 111 ? 15.844 16.172 -7.641 1 95.5 111 GLN A N 1
ATOM 830 C CA . GLN A 1 111 ? 14.852 17.156 -7.219 1 95.5 111 GLN A CA 1
ATOM 831 C C . GLN A 1 111 ? 13.648 16.484 -6.562 1 95.5 111 GLN A C 1
ATOM 833 O O . GLN A 1 111 ? 13.125 15.5 -7.086 1 95.5 111 GLN A O 1
ATOM 838 N N . ILE A 1 112 ? 13.227 17.031 -5.367 1 97.06 112 ILE A N 1
ATOM 839 C CA . ILE A 1 112 ? 12.125 16.406 -4.66 1 97.06 112 ILE A CA 1
ATOM 840 C C . ILE A 1 112 ? 11.141 17.469 -4.176 1 97.06 112 ILE A C 1
ATOM 842 O O . ILE A 1 112 ? 10.289 17.188 -3.322 1 97.06 112 ILE A O 1
ATOM 846 N N . GLY A 1 113 ? 11.227 18.672 -4.629 1 97.75 113 GLY A N 1
ATOM 847 C CA . GLY A 1 113 ? 10.336 19.75 -4.262 1 97.75 113 GLY A CA 1
ATOM 848 C C . GLY A 1 113 ? 9.039 19.75 -5.039 1 97.75 113 GLY A C 1
ATOM 849 O O . GLY A 1 113 ? 8.758 18.812 -5.789 1 97.75 113 GLY A O 1
ATOM 850 N N . ILE A 1 114 ? 8.25 20.781 -4.785 1 97.88 114 ILE A N 1
ATOM 851 C CA . ILE A 1 114 ? 7 21 -5.5 1 97.88 114 ILE A CA 1
ATOM 852 C C . ILE A 1 114 ? 7.27 21.109 -7 1 97.88 114 ILE A C 1
ATOM 854 O O . ILE A 1 114 ? 8.125 21.875 -7.43 1 97.88 114 ILE A O 1
ATOM 858 N N . PRO A 1 115 ? 6.57 20.297 -7.789 1 97.75 115 PRO A N 1
ATOM 859 C CA . PRO A 1 115 ? 6.891 20.234 -9.219 1 97.75 115 PRO A CA 1
ATOM 860 C C . PRO A 1 115 ? 6.133 21.281 -10.031 1 97.75 115 PRO A C 1
ATOM 862 O O . PRO A 1 115 ? 5.809 21.047 -11.195 1 97.75 115 PRO A O 1
ATOM 865 N N . PHE A 1 116 ? 5.719 22.359 -9.406 1 97.94 116 PHE A N 1
ATOM 866 C CA . PHE A 1 116 ? 4.977 23.422 -10.078 1 97.94 116 PHE A CA 1
ATOM 867 C C . PHE A 1 116 ? 5.578 24.797 -9.766 1 97.94 116 PHE A C 1
ATOM 869 O O . PHE A 1 116 ? 6.148 24.984 -8.688 1 97.94 116 PHE A O 1
ATOM 876 N N . ARG A 1 117 ? 5.418 25.703 -10.703 1 97 117 ARG A N 1
ATOM 877 C CA . ARG A 1 117 ? 5.648 27.109 -10.398 1 97 117 ARG A CA 1
ATOM 878 C C . ARG A 1 117 ? 4.453 27.719 -9.672 1 97 117 ARG A C 1
ATOM 880 O O . ARG A 1 117 ? 3.303 27.422 -10.008 1 97 117 ARG A O 1
ATOM 887 N N . ARG A 1 118 ? 4.785 28.516 -8.688 1 97.75 118 ARG A N 1
ATOM 888 C CA . ARG A 1 118 ? 3.723 29.172 -7.922 1 97.75 118 ARG A CA 1
ATOM 889 C C . ARG A 1 118 ? 2.719 29.844 -8.844 1 97.75 118 ARG A C 1
ATOM 891 O O . ARG A 1 118 ? 1.509 29.688 -8.688 1 97.75 118 ARG A O 1
ATOM 898 N N . GLY A 1 119 ? 3.186 30.578 -9.805 1 98 119 GLY A N 1
ATOM 899 C CA . GLY A 1 119 ? 2.336 31.328 -10.719 1 98 119 GLY A CA 1
ATOM 900 C C . GLY A 1 119 ? 1.371 30.438 -11.484 1 98 119 GLY A C 1
ATOM 901 O O . GLY A 1 119 ? 0.226 30.828 -11.727 1 98 119 GLY A O 1
ATOM 902 N N . ASP A 1 120 ? 1.815 29.281 -11.898 1 98.06 120 ASP A N 1
ATOM 903 C CA . ASP A 1 120 ? 0.961 28.344 -12.633 1 98.06 120 ASP A CA 1
ATOM 904 C C . ASP A 1 120 ? -0.205 27.875 -11.773 1 98.06 120 ASP A C 1
ATOM 906 O O . ASP A 1 120 ? -1.335 27.766 -12.25 1 98.06 120 ASP A O 1
ATOM 910 N N . LEU A 1 121 ? 0.073 27.625 -10.516 1 98.44 121 LEU A N 1
ATOM 911 C CA . LEU A 1 121 ? -0.968 27.188 -9.594 1 98.44 121 LEU A CA 1
ATOM 912 C C . LEU A 1 121 ? -1.953 28.312 -9.305 1 98.44 121 LEU A C 1
ATOM 914 O O . LEU A 1 121 ? -3.162 28.094 -9.227 1 98.44 121 LEU A O 1
ATOM 918 N N . GLU A 1 122 ? -1.43 29.484 -9.188 1 98.5 122 GLU A N 1
ATOM 919 C CA . GLU A 1 122 ? -2.291 30.656 -8.969 1 98.5 122 GLU A CA 1
ATOM 920 C C . GLU A 1 122 ? -3.1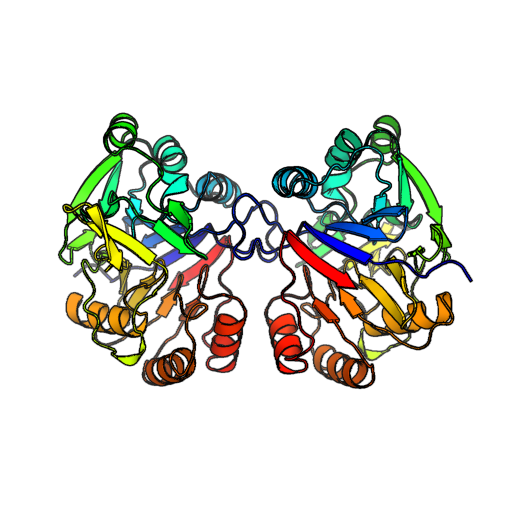84 30.906 -10.18 1 98.5 122 GLU A C 1
ATOM 922 O O . GLU A 1 122 ? -4.367 31.219 -10.031 1 98.5 122 GLU A O 1
ATOM 927 N N . ALA A 1 123 ? -2.637 30.75 -11.32 1 98.25 123 ALA A N 1
ATOM 928 C CA . ALA A 1 123 ? -3.412 30.906 -12.555 1 98.25 123 ALA A CA 1
ATOM 929 C C . ALA A 1 123 ? -4.52 29.859 -12.641 1 98.25 123 ALA A C 1
ATOM 931 O O . ALA A 1 123 ? -5.586 30.125 -13.203 1 98.25 123 ALA A O 1
ATOM 932 N N . ALA A 1 124 ? -4.227 28.766 -12 1 97.94 124 ALA A N 1
ATOM 933 C CA . ALA A 1 124 ? -5.195 27.672 -12.023 1 97.94 124 ALA A CA 1
ATOM 934 C C . ALA A 1 124 ? -6.262 27.875 -10.953 1 97.94 124 ALA A C 1
ATOM 936 O O . ALA A 1 124 ? -7.277 27.172 -10.938 1 97.94 124 ALA A O 1
ATOM 937 N N . GLY A 1 125 ? -5.98 28.797 -10 1 98.38 125 GLY A N 1
ATOM 938 C CA . GLY A 1 125 ? -7.035 29.094 -9.039 1 98.38 125 GLY A CA 1
ATOM 939 C C . GLY A 1 125 ? -6.566 29.047 -7.602 1 98.38 125 GLY A C 1
ATOM 940 O O . GLY A 1 125 ? -7.316 29.391 -6.688 1 98.38 125 GLY A O 1
ATOM 941 N N . ALA A 1 126 ? -5.34 28.688 -7.391 1 98.69 126 ALA A N 1
ATOM 942 C CA . ALA A 1 126 ? -4.816 28.625 -6.027 1 98.69 126 ALA A CA 1
ATOM 943 C C . ALA A 1 126 ? -4.625 30.031 -5.453 1 98.69 126 ALA A C 1
ATOM 945 O O . ALA A 1 126 ? -3.945 30.859 -6.055 1 98.69 126 ALA A O 1
ATOM 946 N N . ARG A 1 127 ? -5.223 30.297 -4.359 1 98.75 127 ARG A N 1
ATOM 947 C CA . ARG A 1 127 ? -4.961 31.516 -3.582 1 98.75 127 ARG A CA 1
ATOM 948 C C . ARG A 1 127 ? -4.113 31.203 -2.354 1 98.75 127 ARG A C 1
ATOM 950 O O . ARG A 1 127 ? -4.641 30.781 -1.317 1 98.75 127 ARG A O 1
ATOM 957 N N . PHE A 1 128 ? -2.887 31.453 -2.477 1 98.75 128 PHE A N 1
ATOM 958 C CA . PHE A 1 128 ? -1.965 31.031 -1.429 1 98.75 128 PHE A CA 1
ATOM 959 C C . PHE A 1 128 ? -2.066 31.953 -0.216 1 98.75 128 PHE A C 1
ATOM 961 O O . PHE A 1 128 ? -2.043 33.188 -0.353 1 98.75 128 PHE A O 1
ATOM 968 N N . GLU A 1 129 ? -2.26 31.406 0.902 1 98.69 129 GLU A N 1
ATOM 969 C CA . GLU A 1 129 ? -2.158 32.031 2.219 1 98.69 129 GLU A CA 1
ATOM 970 C C . GLU A 1 129 ? -0.98 31.469 3.006 1 98.69 129 GLU A C 1
ATOM 972 O O . GLU A 1 129 ? -1.088 30.391 3.613 1 98.69 129 GLU A O 1
ATOM 977 N N . LEU A 1 130 ? 0.099 32.25 3.061 1 98.62 130 LEU A N 1
ATOM 978 C CA . LEU A 1 130 ? 1.355 31.719 3.572 1 98.62 130 LEU A CA 1
ATOM 979 C C . LEU A 1 130 ? 1.649 32.25 4.969 1 98.62 130 LEU A C 1
ATOM 981 O O . LEU A 1 130 ? 1.405 33.438 5.246 1 98.62 130 LEU A O 1
ATOM 985 N N . SER A 1 131 ? 2.057 31.391 5.867 1 98.62 131 SER A N 1
ATOM 986 C CA . SER A 1 131 ? 2.416 31.812 7.219 1 98.62 131 SER A CA 1
ATOM 987 C C . SER A 1 131 ? 3.514 30.938 7.801 1 98.62 131 SER A C 1
ATOM 989 O O . SER A 1 131 ? 3.533 29.719 7.566 1 98.62 131 SER A O 1
ATOM 991 N N . ARG A 1 132 ? 4.414 31.516 8.555 1 98.56 132 ARG A N 1
ATOM 992 C CA . ARG A 1 132 ? 5.43 30.766 9.297 1 98.56 132 ARG A CA 1
ATOM 993 C C . ARG A 1 132 ? 4.926 30.391 10.688 1 98.56 132 ARG A C 1
ATOM 995 O O . ARG A 1 132 ? 5.445 29.453 11.305 1 98.56 132 ARG A O 1
ATOM 1002 N N . ARG A 1 133 ? 3.982 31.125 11.164 1 98.5 133 ARG A N 1
ATOM 1003 C CA . ARG A 1 133 ? 3.463 30.953 12.516 1 98.5 133 ARG A CA 1
ATOM 1004 C C . ARG A 1 133 ? 2.219 30.078 12.516 1 98.5 133 ARG A C 1
ATOM 1006 O O . ARG A 1 133 ? 1.607 29.844 11.469 1 98.5 133 ARG A O 1
ATOM 1013 N N . ALA A 1 134 ? 1.915 29.625 13.711 1 98.75 134 ALA A N 1
ATOM 1014 C CA . ALA A 1 134 ? 0.673 28.875 13.875 1 98.75 134 ALA A CA 1
ATOM 1015 C C . ALA A 1 134 ? -0.538 29.734 13.523 1 98.75 134 ALA A C 1
ATOM 1017 O O . ALA A 1 134 ? -0.582 30.922 13.852 1 98.75 134 ALA A O 1
ATOM 1018 N N . GLU A 1 135 ? -1.446 29.125 12.828 1 98.25 135 GLU A N 1
ATOM 1019 C CA . GLU A 1 135 ? -2.648 29.844 12.414 1 98.25 135 GLU A CA 1
ATOM 1020 C C . GLU A 1 135 ? -3.891 28.969 12.555 1 98.25 135 GLU A C 1
ATOM 1022 O O . GLU A 1 135 ? -3.889 27.812 12.133 1 98.25 135 GLU A O 1
ATOM 1027 N N . GLU A 1 136 ? -4.914 29.547 13.18 1 98.25 136 GLU A N 1
ATOM 1028 C CA . GLU A 1 136 ? -6.227 28.922 13.141 1 98.25 136 GLU A CA 1
ATOM 1029 C C . GLU A 1 136 ? -6.941 29.203 11.82 1 98.25 136 GLU A C 1
ATOM 1031 O O . GLU A 1 136 ? -7.574 30.266 11.68 1 98.25 136 GLU A O 1
ATOM 1036 N N . ILE A 1 137 ? -6.945 28.328 10.898 1 97.88 137 ILE A N 1
ATOM 1037 C CA . ILE A 1 137 ? -7.422 28.594 9.547 1 97.88 137 ILE A CA 1
ATOM 1038 C C . ILE A 1 137 ? -8.945 28.453 9.492 1 97.88 137 ILE A C 1
ATOM 1040 O O . ILE A 1 137 ? -9.602 29.078 8.664 1 97.88 137 ILE A O 1
ATOM 1044 N N . PHE A 1 138 ? -9.562 27.641 10.297 1 96.94 138 PHE A N 1
ATOM 1045 C CA . PHE A 1 138 ? -10.984 27.516 10.602 1 96.94 138 PHE A CA 1
ATOM 1046 C C . PHE A 1 138 ? -11.203 27.328 12.102 1 96.94 138 PHE A C 1
ATOM 1048 O O . PHE A 1 138 ? -10.273 26.953 12.82 1 96.94 138 PHE A O 1
ATOM 1055 N N . PRO A 1 139 ? -12.391 27.656 12.555 1 96.06 139 PRO A N 1
ATOM 1056 C CA . PRO A 1 139 ? -12.609 27.484 13.992 1 96.06 139 PRO A CA 1
ATOM 1057 C C . PRO A 1 139 ? -12.234 26.094 14.492 1 96.06 139 PRO A C 1
ATOM 1059 O O . PRO A 1 139 ? -12.844 25.094 14.078 1 96.06 139 PRO A O 1
ATOM 1062 N N . GLY A 1 140 ? -11.172 26 15.305 1 96.62 140 GLY A N 1
ATOM 1063 C CA . GLY A 1 140 ? -10.75 24.75 15.914 1 96.62 140 GLY A CA 1
ATOM 1064 C C . GLY A 1 140 ? -9.773 23.984 15.062 1 96.62 140 GLY A C 1
ATOM 1065 O O . GLY A 1 140 ? -9.297 22.922 15.461 1 96.62 140 GLY A O 1
ATOM 1066 N N . LEU A 1 141 ? -9.484 24.516 13.875 1 98.06 141 LEU A N 1
ATOM 1067 C CA . LEU A 1 141 ? -8.539 23.875 12.977 1 98.06 141 LEU A CA 1
ATOM 1068 C C . LEU A 1 141 ? -7.297 24.734 12.789 1 98.06 141 LEU A C 1
ATOM 1070 O O . LEU A 1 141 ? -7.395 25.875 12.312 1 98.06 141 LEU A O 1
ATOM 1074 N N . TRP A 1 142 ? -6.16 24.141 13.203 1 98.69 142 TRP A N 1
ATOM 1075 C CA . TRP A 1 142 ? -4.93 24.922 13.203 1 98.69 142 TRP A CA 1
ATOM 1076 C C . TRP A 1 142 ? -3.889 24.297 12.273 1 98.69 142 TRP A C 1
ATOM 1078 O O . TRP A 1 142 ? -3.836 23.078 12.125 1 98.69 142 TRP A O 1
ATOM 1088 N N . LEU A 1 143 ? -3.137 25.109 11.672 1 98.88 143 LEU A N 1
ATOM 1089 C CA . LEU A 1 143 ? -1.818 24.719 11.18 1 98.88 143 LEU A CA 1
ATOM 1090 C C . LEU A 1 143 ? -0.733 25.094 12.188 1 98.88 143 LEU A C 1
ATOM 1092 O O . LEU A 1 143 ? -0.776 26.172 12.781 1 98.88 143 LEU A O 1
ATOM 1096 N N . THR A 1 144 ? 0.214 24.266 12.328 1 98.81 144 THR A N 1
ATOM 1097 C CA . THR A 1 144 ? 1.16 24.422 13.43 1 98.81 144 THR A CA 1
ATOM 1098 C C . THR A 1 144 ? 2.156 25.531 13.133 1 98.81 144 THR A C 1
ATOM 1100 O O . THR A 1 144 ? 2.811 26.047 14.047 1 98.81 144 THR A O 1
ATOM 1103 N N . GLY A 1 145 ? 2.318 25.922 11.805 1 98.69 145 GLY A N 1
ATOM 1104 C CA . GLY A 1 145 ? 3.512 26.688 11.477 1 98.69 145 GLY A CA 1
ATOM 1105 C C . GLY A 1 145 ? 4.797 25.922 11.703 1 98.69 145 GLY A C 1
ATOM 1106 O O . GLY A 1 145 ? 4.797 24.688 11.703 1 98.69 145 GLY A O 1
ATOM 1107 N N . GLU A 1 146 ? 5.898 26.625 11.867 1 98.69 146 GLU A N 1
ATOM 1108 C CA . GLU A 1 146 ? 7.188 25.984 12.07 1 98.69 146 GLU A CA 1
ATOM 1109 C C . GLU A 1 146 ? 7.215 25.203 13.383 1 98.69 146 GLU A C 1
ATOM 1111 O O . GLU A 1 146 ? 6.812 25.719 14.43 1 98.69 146 GLU A O 1
ATOM 1116 N N . VAL A 1 147 ? 7.664 23.984 13.32 1 98.38 147 VAL A N 1
ATOM 1117 C CA . VAL A 1 147 ? 7.719 23.109 14.484 1 98.38 147 VAL A CA 1
ATOM 1118 C C . VAL A 1 147 ? 9.125 23.109 15.078 1 98.38 147 VAL A C 1
ATOM 1120 O O . VAL A 1 147 ? 10.078 22.656 14.438 1 98.38 147 VAL A O 1
ATOM 1123 N N . PRO A 1 148 ? 9.234 23.609 16.297 1 96.62 148 PRO A N 1
ATOM 1124 C CA . PRO A 1 148 ? 10.539 23.5 16.938 1 96.62 148 PRO A CA 1
ATOM 1125 C C . PRO A 1 148 ? 10.961 22.062 17.219 1 96.62 148 PRO A C 1
ATOM 1127 O O . PRO A 1 148 ? 10.125 21.234 17.594 1 96.62 148 PRO A O 1
ATOM 1130 N N . ARG A 1 149 ? 12.172 21.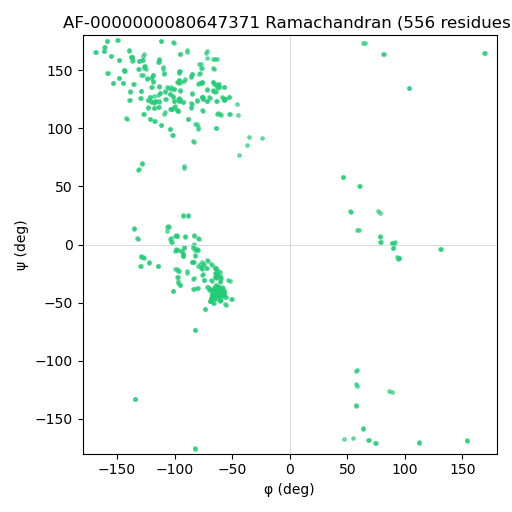766 16.984 1 94 149 ARG A N 1
ATOM 1131 C CA . ARG A 1 149 ? 12.703 20.422 17.25 1 94 149 ARG A CA 1
ATOM 1132 C C . ARG A 1 149 ? 13.109 20.281 18.703 1 94 149 ARG A C 1
ATOM 1134 O O . ARG A 1 149 ? 14.297 20.344 19.047 1 94 149 ARG A O 1
ATOM 1141 N N . ILE A 1 150 ? 12.211 19.891 19.438 1 92.12 150 ILE A N 1
ATOM 1142 C CA . ILE A 1 150 ? 12.414 19.906 20.891 1 92.12 150 ILE A CA 1
ATOM 1143 C C . ILE A 1 150 ? 12.844 18.516 21.359 1 92.12 150 ILE A C 1
ATOM 1145 O O . ILE A 1 150 ? 13.539 18.391 22.375 1 92.12 150 ILE A O 1
ATOM 1149 N N . ALA A 1 151 ? 12.367 17.516 20.719 1 89.62 151 ALA A N 1
ATOM 1150 C CA . ALA A 1 151 ? 12.82 16.156 21.016 1 89.62 151 ALA A CA 1
ATOM 1151 C C . ALA A 1 151 ? 14.141 15.852 20.328 1 89.62 151 ALA A C 1
ATOM 1153 O O . ALA A 1 151 ? 14.172 15.469 19.156 1 89.62 151 ALA A O 1
ATOM 1154 N N . GLY A 1 152 ? 15.242 15.844 21 1 86.38 152 GLY A N 1
ATOM 1155 C CA . GLY A 1 152 ? 16.594 15.781 20.469 1 86.38 152 GLY A CA 1
ATOM 1156 C C . GLY A 1 152 ? 16.875 14.484 19.734 1 86.38 152 GLY A C 1
ATOM 1157 O O . GLY A 1 152 ? 17.719 14.453 18.828 1 86.38 152 GLY A O 1
ATOM 1158 N N . PHE A 1 153 ? 16.156 13.438 20.109 1 88.38 153 PHE A N 1
ATOM 1159 C CA . PHE A 1 153 ? 16.469 12.125 19.547 1 88.38 153 PHE A CA 1
ATOM 1160 C C . PHE A 1 153 ? 15.914 12 18.141 1 88.38 153 PHE A C 1
ATOM 1162 O O . PHE A 1 153 ? 16.266 11.07 17.406 1 88.38 153 PHE A O 1
ATOM 1169 N N . GLU A 1 154 ? 14.961 12.812 17.625 1 89.19 154 GLU A N 1
ATOM 1170 C CA . GLU A 1 154 ? 14.297 12.688 16.344 1 89.19 154 GLU A CA 1
ATOM 1171 C C . GLU A 1 154 ? 15.211 13.148 15.203 1 89.19 154 GLU A C 1
ATOM 1173 O O . GLU A 1 154 ? 15.086 12.672 14.07 1 89.19 154 GLU A O 1
ATOM 1178 N N . GLY A 1 155 ? 16.219 13.945 15.461 1 80.19 155 GLY A N 1
ATOM 1179 C CA . GLY A 1 155 ? 17.297 14.273 14.539 1 80.19 155 GLY A CA 1
ATOM 1180 C C . GLY A 1 155 ? 16.797 14.828 13.211 1 80.19 155 GLY A C 1
ATOM 1181 O O . GLY A 1 155 ? 15.648 15.25 13.102 1 80.19 155 GLY A O 1
ATOM 1182 N N . ARG A 1 156 ? 17.797 14.867 12.203 1 81.5 156 ARG A N 1
ATOM 1183 C CA . ARG A 1 156 ? 17.531 15.375 10.867 1 81.5 156 ARG A CA 1
ATOM 1184 C C . ARG A 1 156 ? 17.938 14.352 9.805 1 81.5 156 ARG A C 1
ATOM 1186 O O . ARG A 1 156 ? 18.719 13.445 10.078 1 81.5 156 ARG A O 1
ATOM 1193 N N . SER A 1 157 ? 17.234 14.438 8.672 1 83.88 157 SER A N 1
ATOM 1194 C CA . SER A 1 157 ? 17.625 13.594 7.547 1 83.88 157 SER A CA 1
ATOM 1195 C C . SER A 1 157 ? 18.875 14.125 6.848 1 83.88 157 SER A C 1
ATOM 1197 O O . SER A 1 157 ? 18.875 15.258 6.359 1 83.88 157 SER A O 1
ATOM 1199 N N . GLU A 1 158 ? 19.797 13.297 6.711 1 83.5 158 GLU A N 1
ATOM 1200 C CA . GLU A 1 158 ? 21.094 13.75 6.203 1 83.5 158 GLU A CA 1
ATOM 1201 C C . GLU A 1 158 ? 21.109 13.773 4.676 1 83.5 158 GLU A C 1
ATOM 1203 O O . GLU A 1 158 ? 21.969 14.398 4.066 1 83.5 158 GLU A O 1
ATOM 1208 N N . ASP A 1 159 ? 20.156 13.125 4.145 1 89.88 159 ASP A N 1
ATOM 1209 C CA . ASP A 1 159 ? 20.156 13.008 2.688 1 89.88 159 ASP A CA 1
ATOM 1210 C C . ASP A 1 159 ? 19.312 14.109 2.047 1 89.88 159 ASP A C 1
ATOM 1212 O O . ASP A 1 159 ? 19.297 14.25 0.822 1 89.88 159 ASP A O 1
ATOM 1216 N N . LEU A 1 160 ? 18.656 14.875 2.77 1 93.06 160 LEU A N 1
ATOM 1217 C CA . LEU A 1 160 ? 17.812 15.953 2.246 1 93.06 160 LEU A CA 1
ATOM 1218 C C . LEU A 1 160 ? 18.578 17.281 2.264 1 93.06 160 LEU A C 1
ATOM 1220 O O . LEU A 1 160 ? 19.062 17.703 3.314 1 93.06 160 LEU A O 1
ATOM 1224 N N . VAL A 1 161 ? 18.656 17.859 1.097 1 94.62 161 VAL A N 1
ATOM 1225 C CA . VAL A 1 161 ? 19.516 19.047 1.01 1 94.62 161 VAL A CA 1
ATOM 1226 C C . VAL A 1 161 ? 18.812 20.125 0.191 1 94.62 161 VAL A C 1
ATOM 1228 O O . VAL A 1 161 ? 17.812 19.859 -0.468 1 94.62 161 VAL A O 1
ATOM 1231 N N . VAL A 1 162 ? 19.266 21.328 0.34 1 94.19 162 VAL A N 1
ATOM 1232 C CA . VAL A 1 162 ? 18.891 22.484 -0.457 1 94.19 162 VAL A CA 1
ATOM 1233 C C . VAL A 1 162 ? 20.156 23.219 -0.93 1 94.19 162 VAL A C 1
ATOM 1235 O O . VAL A 1 162 ? 21.234 23.016 -0.387 1 94.19 162 VAL A O 1
ATOM 1238 N N . VAL A 1 163 ? 19.953 23.953 -1.97 1 88.62 163 VAL A N 1
ATOM 1239 C CA . VAL A 1 163 ? 21.047 24.812 -2.432 1 88.62 163 VAL A CA 1
ATOM 1240 C C . VAL A 1 163 ? 20.906 26.203 -1.809 1 88.62 163 VAL A C 1
ATOM 1242 O O . VAL A 1 163 ? 19.891 26.875 -1.991 1 88.62 163 VAL A O 1
ATOM 1245 N N . SER A 1 164 ? 21.953 26.578 -1.129 1 87.38 164 SER A N 1
ATOM 1246 C CA . SER A 1 164 ? 21.938 27.875 -0.463 1 87.38 164 SER A CA 1
ATOM 1247 C C . SER A 1 164 ? 22.047 29.016 -1.47 1 87.38 164 SER A C 1
ATOM 1249 O O . SER A 1 164 ? 22.297 28.781 -2.654 1 87.38 164 SER A O 1
ATOM 1251 N N . GLU A 1 165 ? 21.75 30.219 -0.966 1 85.62 165 GLU A N 1
ATOM 1252 C CA . GLU A 1 165 ? 21.906 31.406 -1.801 1 85.62 165 GLU A CA 1
ATOM 1253 C C . GLU A 1 165 ? 23.312 31.484 -2.385 1 85.62 165 GLU A C 1
ATOM 1255 O O . GLU A 1 165 ? 23.5 31.969 -3.502 1 85.62 165 GLU A O 1
ATOM 1260 N N . GLY A 1 166 ? 24.281 30.969 -1.689 1 88.62 166 GLY A N 1
ATOM 1261 C CA . GLY A 1 166 ? 25.672 30.984 -2.141 1 88.62 166 GLY A CA 1
ATOM 1262 C C . GLY A 1 166 ? 26 29.844 -3.074 1 88.62 166 GLY A C 1
ATOM 1263 O O . GLY A 1 166 ? 27.141 29.719 -3.531 1 88.62 166 GLY A O 1
ATOM 1264 N N . GLY A 1 167 ? 25.047 29.031 -3.316 1 86.94 167 GLY A N 1
ATOM 1265 C CA . GLY A 1 167 ? 25.234 27.953 -4.262 1 86.94 167 GLY A CA 1
ATOM 1266 C C . GLY A 1 167 ? 25.734 26.672 -3.604 1 86.94 167 GLY A C 1
ATOM 1267 O O . GLY A 1 167 ? 25.938 25.672 -4.277 1 86.94 167 GLY A O 1
ATOM 1268 N N . GLU A 1 168 ? 25.875 26.75 -2.287 1 92 168 GLU A N 1
ATOM 1269 C CA . GLU A 1 168 ? 26.359 25.562 -1.577 1 92 168 GLU A CA 1
ATOM 1270 C C . GLU A 1 168 ? 25.219 24.609 -1.245 1 92 168 GLU A C 1
ATOM 1272 O O . GLU A 1 168 ? 24.094 25.047 -0.958 1 92 168 GLU A O 1
ATOM 1277 N N . ILE A 1 169 ? 25.609 23.344 -1.278 1 91.75 169 ILE A N 1
ATOM 1278 C CA . ILE A 1 169 ? 24.656 22.328 -0.876 1 91.75 169 ILE A CA 1
ATOM 1279 C C . ILE A 1 169 ? 24.688 22.141 0.641 1 91.75 169 ILE A C 1
ATOM 1281 O O . ILE A 1 169 ? 25.734 21.828 1.212 1 91.75 169 ILE A O 1
ATOM 1285 N N . VAL A 1 170 ? 23.578 22.422 1.255 1 93.81 170 VAL A N 1
ATOM 1286 C CA . VAL A 1 170 ? 23.5 22.297 2.707 1 93.81 170 VAL A CA 1
ATOM 1287 C C . VAL A 1 170 ? 22.312 21.422 3.09 1 93.81 170 VAL A C 1
ATOM 1289 O O . VAL A 1 170 ? 21.406 21.188 2.273 1 93.81 170 VAL A O 1
ATOM 1292 N N . LEU A 1 171 ? 22.328 20.969 4.312 1 94.12 171 LEU A N 1
ATOM 1293 C CA . LEU A 1 171 ? 21.203 20.172 4.816 1 94.12 171 LEU A CA 1
ATOM 1294 C C . LEU A 1 171 ? 19.922 21 4.793 1 94.12 171 LEU A C 1
ATOM 1296 O O . LEU A 1 171 ? 19.922 22.172 5.152 1 94.12 171 LEU A O 1
ATOM 1300 N N . ASP A 1 172 ? 18.844 20.438 4.348 1 95.5 172 ASP A N 1
ATOM 1301 C CA . ASP A 1 172 ? 17.531 21.078 4.324 1 95.5 172 ASP A CA 1
ATOM 1302 C C . ASP A 1 172 ? 16.922 21.125 5.723 1 95.5 172 ASP A C 1
ATOM 1304 O O . ASP A 1 172 ? 16.625 20.078 6.305 1 95.5 172 ASP A O 1
ATOM 1308 N N . PRO A 1 173 ? 16.734 22.266 6.289 1 94.44 173 PRO A N 1
ATOM 1309 C CA . PRO A 1 173 ? 16.078 22.328 7.598 1 94.44 173 PRO A CA 1
ATOM 1310 C C . PRO A 1 173 ? 14.586 22 7.52 1 94.44 173 PRO A C 1
ATOM 1312 O O . PRO A 1 173 ? 13.938 21.781 8.547 1 94.44 173 PRO A O 1
ATOM 1315 N N . ILE A 1 174 ? 13.977 21.984 6.355 1 96.5 174 ILE A N 1
ATOM 1316 C CA . ILE A 1 174 ? 12.57 21.719 6.078 1 96.5 174 ILE A CA 1
ATOM 1317 C C . ILE A 1 174 ? 11.695 22.516 7.043 1 96.5 174 ILE A C 1
ATOM 1319 O O . ILE A 1 174 ? 10.812 21.953 7.703 1 96.5 174 ILE A O 1
ATOM 1323 N N . ARG A 1 175 ? 11.852 23.828 7.031 1 96.94 175 ARG A N 1
ATOM 1324 C CA . ARG A 1 175 ? 11.156 24.719 7.961 1 96.94 175 ARG A CA 1
ATOM 1325 C C . ARG A 1 175 ? 9.656 24.688 7.719 1 96.94 175 ARG A C 1
ATOM 1327 O O . ARG A 1 175 ? 8.875 25.078 8.586 1 96.94 175 ARG A O 1
ATOM 1334 N N . ASP A 1 176 ? 9.328 24.25 6.516 1 98.25 176 ASP A N 1
ATOM 1335 C CA . ASP A 1 176 ? 7.918 24.281 6.16 1 98.25 176 ASP A CA 1
ATOM 1336 C C . ASP A 1 176 ? 7.176 23.062 6.707 1 98.25 176 ASP A C 1
ATOM 1338 O O . ASP A 1 176 ? 5.953 22.969 6.59 1 98.25 176 ASP A O 1
ATOM 1342 N N . ASP A 1 177 ? 7.906 22.109 7.336 1 98.19 177 ASP A N 1
ATOM 1343 C CA . ASP A 1 177 ? 7.219 20.953 7.91 1 98.19 177 ASP A CA 1
ATOM 1344 C C . ASP A 1 177 ? 6.207 21.375 8.969 1 98.19 177 ASP A C 1
ATOM 1346 O O . ASP A 1 177 ? 6.582 21.938 10.008 1 98.19 177 ASP A O 1
ATOM 1350 N N . GLN A 1 178 ? 4.941 21.203 8.672 1 98.81 178 GLN A N 1
ATOM 1351 C CA . GLN A 1 178 ? 3.887 21.547 9.617 1 98.81 178 GLN A CA 1
ATOM 1352 C C . GLN A 1 178 ? 2.779 20.5 9.617 1 98.81 178 GLN A C 1
ATOM 1354 O O . GLN A 1 178 ? 2.752 19.625 8.758 1 98.81 178 GLN A O 1
ATOM 1359 N N . ALA A 1 179 ? 1.898 20.562 10.609 1 98.94 179 ALA A N 1
ATOM 1360 C CA . ALA A 1 179 ? 0.798 19.625 10.797 1 98.94 179 ALA A CA 1
ATOM 1361 C C . ALA A 1 179 ? -0.531 20.359 10.953 1 98.94 179 ALA A C 1
ATOM 1363 O O . ALA A 1 179 ? -0.556 21.578 11.164 1 98.94 179 ALA A O 1
ATOM 1364 N N . LEU A 1 180 ? -1.582 19.656 10.703 1 98.94 180 LEU A N 1
ATOM 1365 C CA . LEU A 1 180 ? -2.939 20.125 10.953 1 98.94 180 LEU A CA 1
ATOM 1366 C C . LEU A 1 180 ? -3.445 19.641 12.305 1 98.94 180 LEU A C 1
ATOM 1368 O O . LEU A 1 180 ? -3.266 18.469 12.656 1 98.94 180 LEU A O 1
ATOM 1372 N N . ILE A 1 181 ? -4.035 20.562 13.125 1 98.81 181 ILE A N 1
ATOM 1373 C CA . ILE A 1 181 ? -4.543 20.219 14.453 1 98.81 181 ILE A CA 1
ATOM 1374 C C . ILE A 1 181 ? -6.055 20.453 14.5 1 98.81 181 ILE A C 1
ATOM 1376 O O . ILE A 1 181 ? -6.527 21.547 14.18 1 98.81 181 ILE A O 1
ATOM 1380 N N . ALA A 1 182 ? -6.801 19.469 14.805 1 98.5 182 ALA A N 1
ATOM 1381 C CA . ALA A 1 182 ? -8.227 19.609 15.109 1 98.5 182 ALA A CA 1
ATOM 1382 C C . ALA A 1 182 ? -8.469 19.594 16.625 1 98.5 182 ALA A C 1
ATOM 1384 O O . ALA A 1 182 ? -8.117 18.641 17.297 1 98.5 182 ALA A O 1
ATOM 1385 N N . VAL A 1 183 ? -8.992 20.656 17.125 1 97.88 183 VAL A N 1
ATOM 1386 C CA . VAL A 1 183 ? -9.289 20.766 18.562 1 97.88 183 VAL A CA 1
ATOM 1387 C C . VAL A 1 183 ? -10.688 20.234 18.828 1 97.88 183 VAL A C 1
ATOM 1389 O O . VAL A 1 183 ? -11.688 20.875 18.484 1 97.88 183 VAL A O 1
ATOM 1392 N N . LEU A 1 184 ? -10.695 19.062 19.469 1 96.62 184 LEU A N 1
ATOM 1393 C CA . LEU A 1 184 ? -11.961 18.438 19.844 1 96.62 184 LEU A CA 1
ATOM 1394 C C . LEU A 1 184 ? -12.258 18.672 21.328 1 96.62 184 LEU A C 1
ATOM 1396 O O . LEU A 1 184 ? -11.453 19.266 22.031 1 96.62 184 LEU A O 1
ATOM 1400 N N . GLU A 1 185 ? -13.461 18.25 21.75 1 94.06 185 GLU A N 1
ATOM 1401 C CA . GLU A 1 185 ? -13.883 18.453 23.141 1 94.06 185 GLU A CA 1
ATOM 1402 C C . GLU A 1 185 ? -12.961 17.703 24.109 1 94.06 185 GLU A C 1
ATOM 1404 O O . GLU A 1 185 ? -12.609 18.219 25.172 1 94.06 185 GLU A O 1
ATOM 1409 N N . ARG A 1 186 ? -12.539 16.562 23.688 1 94.62 186 ARG A N 1
ATOM 1410 C CA . ARG A 1 186 ? -11.82 15.68 24.609 1 94.62 186 ARG A CA 1
ATOM 1411 C C . ARG A 1 186 ? -10.312 15.797 24.422 1 94.62 186 ARG A C 1
ATOM 1413 O O . ARG A 1 186 ? -9.531 15.188 25.156 1 94.62 186 ARG A O 1
ATOM 1420 N N . GLY A 1 187 ? -9.852 16.562 23.453 1 96.81 187 GLY A N 1
ATOM 1421 C CA . GLY A 1 187 ? -8.438 16.672 23.141 1 96.81 187 GLY A CA 1
ATOM 1422 C C . GLY A 1 187 ? -8.18 17.062 21.688 1 96.81 187 GLY A C 1
ATOM 1423 O O . GLY A 1 187 ? -9.102 17.422 20.953 1 96.81 187 GLY A O 1
ATOM 1424 N N . ILE A 1 188 ? -6.902 16.938 21.312 1 98.12 188 ILE A N 1
ATOM 1425 C CA . ILE A 1 188 ? -6.578 17.328 19.953 1 98.12 188 ILE A CA 1
ATOM 1426 C C . ILE A 1 188 ? -6.262 16.094 19.109 1 98.12 188 ILE A C 1
ATOM 1428 O O . ILE A 1 188 ? -5.812 15.078 19.641 1 98.12 188 ILE A O 1
ATOM 1432 N N . PHE A 1 189 ? -6.602 16.188 17.875 1 98.62 189 PHE A N 1
ATOM 1433 C CA . PHE A 1 189 ? -6.152 15.258 16.844 1 98.62 189 PHE A CA 1
ATOM 1434 C C . PHE A 1 189 ? -5.145 15.93 15.914 1 98.62 189 PHE A C 1
ATOM 1436 O O . PHE A 1 189 ? -5.363 17.047 15.445 1 98.62 189 PHE A O 1
ATOM 1443 N N . VAL A 1 190 ? -4.031 15.25 15.656 1 98.88 190 VAL A N 1
ATOM 1444 C CA . VAL A 1 190 ? -2.961 15.844 14.859 1 98.88 190 VAL A CA 1
ATOM 1445 C C . VAL A 1 190 ? -2.768 15.039 13.57 1 98.88 190 VAL A C 1
ATOM 1447 O O . VAL A 1 190 ? -2.598 13.82 13.617 1 98.88 190 VAL A O 1
ATOM 1450 N N . LEU A 1 191 ? -2.871 15.703 12.453 1 98.94 191 LEU A N 1
ATOM 1451 C CA . LEU A 1 191 ? -2.613 15.117 11.141 1 98.94 191 LEU A CA 1
ATOM 1452 C C . LEU A 1 191 ? -1.255 15.555 10.609 1 98.94 191 LEU A C 1
ATOM 1454 O O . LEU A 1 191 ? -1.036 16.734 10.352 1 98.94 191 LEU A O 1
ATOM 1458 N N . LEU A 1 192 ? -0.41 14.602 10.453 1 98.88 192 LEU A N 1
ATOM 1459 C CA . LEU A 1 192 ? 0.962 14.828 10.016 1 98.88 192 LEU A CA 1
ATOM 1460 C C . LEU A 1 192 ? 1.094 14.633 8.508 1 98.88 192 LEU A C 1
ATOM 1462 O O . LEU A 1 192 ? 0.33 13.875 7.91 1 98.88 192 LEU A O 1
ATOM 1466 N N . GLY A 1 193 ? 2.02 15.367 7.875 1 98.5 193 GLY A N 1
ATOM 1467 C CA . GLY A 1 193 ? 2.48 14.984 6.551 1 98.5 193 GLY A CA 1
ATOM 1468 C C . GLY A 1 193 ? 3.547 13.906 6.582 1 98.5 193 GLY A C 1
ATOM 1469 O O . GLY A 1 193 ? 3.232 12.719 6.52 1 98.5 193 GLY A O 1
ATOM 1470 N N . CYS A 1 194 ? 4.703 14.273 6.957 1 97.12 194 CYS A N 1
ATOM 1471 C CA . CYS A 1 194 ? 5.816 13.344 7.105 1 97.12 194 CYS A CA 1
ATOM 1472 C C . CYS A 1 194 ? 6.484 13.508 8.469 1 97.12 194 CYS A C 1
ATOM 1474 O O . CYS A 1 194 ? 7.234 12.633 8.906 1 97.12 194 CYS A O 1
ATOM 1476 N N . ALA A 1 195 ? 6.219 14.688 9.109 1 97.31 195 ALA A N 1
ATOM 1477 C CA . ALA A 1 195 ? 6.816 14.977 10.414 1 97.31 195 ALA A CA 1
ATOM 1478 C C . ALA A 1 195 ? 8.344 14.984 10.32 1 97.31 195 ALA A C 1
ATOM 1480 O O . ALA A 1 195 ? 9.016 14.328 11.117 1 97.31 195 ALA A O 1
ATOM 1481 N N . HIS A 1 196 ? 8.836 15.688 9.406 1 96.25 196 HIS A N 1
ATOM 1482 C CA . HIS A 1 196 ? 10.281 15.828 9.258 1 96.25 196 HIS A CA 1
ATOM 1483 C C . HIS A 1 196 ? 10.906 16.438 10.508 1 96.25 196 HIS A C 1
ATOM 1485 O O . HIS A 1 196 ? 12.055 16.141 10.844 1 96.25 196 HIS A O 1
ATOM 1491 N N . SER A 1 197 ? 10.164 17.25 11.219 1 96.25 197 SER A N 1
ATOM 1492 C CA . SER A 1 197 ? 10.625 17.891 12.453 1 96.25 197 SER A CA 1
ATOM 1493 C C . SER A 1 197 ? 10.531 16.922 13.633 1 96.25 197 SER A C 1
ATOM 1495 O O . SER A 1 197 ? 10.953 17.266 14.75 1 96.25 197 SER A O 1
ATOM 1497 N N . GLY A 1 198 ? 9.977 15.742 13.398 1 96.06 198 GLY A N 1
ATOM 1498 C CA . GLY A 1 198 ? 9.758 14.773 14.461 1 96.06 198 GLY A CA 1
ATOM 1499 C C . GLY A 1 198 ? 8.312 14.695 14.906 1 96.06 198 GLY A C 1
ATOM 1500 O O . GLY A 1 198 ? 7.688 15.727 15.18 1 96.06 198 GLY A O 1
ATOM 1501 N N . MET A 1 199 ? 7.852 13.523 15.055 1 97.31 199 MET A N 1
ATOM 1502 C CA . MET A 1 199 ? 6.469 13.32 15.469 1 97.31 199 MET A CA 1
ATOM 1503 C C . MET A 1 199 ? 6.242 13.844 16.891 1 97.31 199 MET A C 1
ATOM 1505 O O . MET A 1 199 ? 5.266 14.555 17.141 1 97.31 199 MET A O 1
ATOM 1509 N N . ILE A 1 200 ? 7.148 13.516 17.797 1 97.75 200 ILE A N 1
ATOM 1510 C CA . ILE A 1 200 ? 6.98 13.906 19.188 1 97.75 200 ILE A CA 1
ATOM 1511 C C . ILE A 1 200 ? 7.098 15.43 19.312 1 97.75 200 ILE A C 1
ATOM 1513 O O . ILE A 1 200 ? 6.289 16.062 20 1 97.75 200 ILE A O 1
ATOM 1517 N N . SER A 1 201 ? 8.086 16.016 18.625 1 98 201 SER A N 1
ATOM 1518 C CA . SER A 1 201 ? 8.211 17.469 18.609 1 98 201 SER A CA 1
ATOM 1519 C C . SER A 1 201 ? 6.934 18.125 18.094 1 98 201 SER A C 1
ATOM 1521 O O . SER A 1 201 ? 6.488 19.141 18.641 1 98 201 SER A O 1
ATOM 1523 N N . THR A 1 202 ? 6.355 17.547 17.109 1 98.62 202 THR A N 1
ATOM 1524 C CA . THR A 1 202 ? 5.141 18.094 16.516 1 98.62 202 THR A CA 1
ATOM 1525 C C . THR A 1 202 ? 3.971 18.016 17.484 1 98.62 202 THR A C 1
ATOM 1527 O O . THR A 1 202 ? 3.203 18.953 17.641 1 98.62 202 THR A O 1
ATOM 1530 N N . LEU A 1 203 ? 3.85 16.875 18.172 1 98.56 203 LEU A N 1
ATOM 1531 C CA . LEU A 1 203 ? 2.758 16.688 19.109 1 98.56 203 LEU A CA 1
ATOM 1532 C C . LEU A 1 203 ? 2.887 17.656 20.281 1 98.56 203 LEU A C 1
ATOM 1534 O O . LEU A 1 203 ? 1.896 18.25 20.719 1 98.56 203 LEU A O 1
ATOM 1538 N N . LEU A 1 204 ? 4.066 17.844 20.75 1 97.69 204 LEU A N 1
ATOM 1539 C CA . LEU A 1 204 ? 4.293 18.766 21.844 1 97.69 204 LEU A CA 1
ATOM 1540 C C . LEU A 1 204 ? 4.008 20.203 21.406 1 97.69 204 LEU A C 1
ATOM 1542 O O . LEU A 1 204 ? 3.402 20.969 22.156 1 97.69 204 LEU A O 1
ATOM 1546 N N . HIS A 1 205 ? 4.449 20.516 20.234 1 98.5 205 HIS A N 1
ATOM 1547 C CA . HIS A 1 205 ? 4.18 21.844 19.688 1 98.5 205 HIS A CA 1
ATOM 1548 C C . HIS A 1 205 ? 2.684 22.078 19.516 1 98.5 205 HIS A C 1
ATOM 1550 O O . HIS A 1 205 ? 2.186 23.172 19.766 1 98.5 205 HIS A O 1
ATOM 1556 N N . ALA A 1 206 ? 1.98 21.031 19.078 1 98.69 206 ALA A N 1
ATOM 1557 C CA . ALA A 1 206 ? 0.533 21.125 18.906 1 98.69 206 ALA A CA 1
ATOM 1558 C C . ALA A 1 206 ? -0.16 21.453 20.219 1 98.69 206 ALA A C 1
ATOM 1560 O O . ALA A 1 206 ? -1.086 22.266 20.266 1 98.69 206 ALA A O 1
ATOM 1561 N N . LYS A 1 207 ? 0.28 20.859 21.281 1 98.06 207 LYS A N 1
ATOM 1562 C CA . LYS A 1 207 ? -0.26 21.156 22.609 1 98.06 207 LYS A CA 1
ATOM 1563 C C . LYS A 1 207 ? -0.047 22.625 22.969 1 98.06 207 LYS A C 1
ATOM 1565 O O . LYS A 1 207 ? -0.961 23.297 23.453 1 98.06 207 LYS A O 1
ATOM 1570 N N . ARG A 1 208 ? 1.089 23.094 22.672 1 97.94 208 ARG A N 1
ATOM 1571 C CA . ARG A 1 208 ? 1.431 24.484 23 1 97.94 208 ARG A CA 1
ATOM 1572 C C . ARG A 1 208 ? 0.588 25.453 22.188 1 97.94 208 ARG A C 1
ATOM 1574 O O . ARG A 1 208 ? 0.07 26.438 22.719 1 97.94 208 ARG A O 1
ATOM 1581 N N . VAL A 1 209 ? 0.5 25.156 20.938 1 98.06 209 VAL A N 1
ATOM 1582 C CA . VAL A 1 209 ? -0.218 26.031 20.016 1 98.06 209 VAL A CA 1
ATOM 1583 C C . VAL A 1 209 ? -1.682 26.141 20.438 1 98.06 209 VAL A C 1
ATOM 1585 O O . VAL A 1 209 ? -2.273 27.219 20.375 1 98.06 209 VAL A O 1
ATOM 1588 N N . THR A 1 210 ? -2.291 25.047 20.891 1 97.81 210 THR A N 1
ATOM 1589 C CA . THR A 1 210 ? -3.73 25 21.125 1 97.81 210 THR A CA 1
ATOM 1590 C C . THR A 1 210 ? -4.055 25.234 22.594 1 97.81 210 THR A C 1
ATOM 1592 O O . THR A 1 210 ? -5.199 25.516 22.953 1 97.81 210 THR A O 1
ATOM 1595 N N . GLY A 1 211 ? -3.047 25 23.422 1 97.19 211 GLY A N 1
ATOM 1596 C CA . GLY A 1 211 ? -3.273 25.062 24.859 1 97.19 211 GLY A CA 1
ATOM 1597 C C . GLY A 1 211 ? -3.955 23.828 25.406 1 97.19 211 GLY A C 1
ATOM 1598 O O . GLY A 1 211 ? -4.395 23.812 26.562 1 97.19 211 GLY A O 1
ATOM 1599 N N . CYS A 1 212 ? -4.098 22.859 24.562 1 96.06 212 CYS A N 1
ATOM 1600 C CA . CYS A 1 212 ? -4.707 21.594 24.984 1 96.06 212 CYS A CA 1
ATOM 1601 C C . CYS A 1 212 ? -3.648 20.609 25.453 1 96.06 212 CYS A C 1
ATOM 1603 O O . CYS A 1 212 ? -2.631 20.422 24.797 1 96.06 212 CYS A O 1
ATOM 1605 N N . ASP A 1 213 ? -3.941 19.875 26.484 1 95.06 213 ASP A N 1
ATOM 1606 C CA . ASP A 1 213 ? -2.939 18.984 27.078 1 95.06 213 ASP A CA 1
ATOM 1607 C C . ASP A 1 213 ? -3.088 17.562 26.547 1 95.06 213 ASP A C 1
ATOM 1609 O O . ASP A 1 213 ? -2.135 16.781 26.578 1 95.06 213 ASP A O 1
ATOM 1613 N N . ARG A 1 214 ? -4.262 17.25 26.078 1 97 214 ARG A N 1
ATOM 1614 C CA . ARG A 1 214 ? -4.504 15.867 25.688 1 97 214 ARG A CA 1
ATOM 1615 C C . ARG A 1 214 ? -4.414 15.703 24.172 1 97 214 ARG A C 1
ATOM 1617 O O . ARG A 1 214 ? -5.055 16.453 23.422 1 97 214 ARG A O 1
ATOM 1624 N N . VAL A 1 215 ? -3.609 14.766 23.812 1 98 215 VAL A N 1
ATOM 1625 C CA . VAL A 1 215 ? -3.588 14.328 22.422 1 98 215 VAL A CA 1
ATOM 1626 C C . VAL A 1 215 ? -4.453 13.078 22.25 1 98 215 VAL A C 1
ATOM 1628 O O . VAL A 1 215 ? -4.129 12.016 22.797 1 98 215 VAL A O 1
ATOM 1631 N N . LEU A 1 216 ? -5.512 13.219 21.5 1 97.12 216 LEU A N 1
ATOM 1632 C CA . LEU A 1 216 ? -6.465 12.133 21.312 1 97.12 216 LEU A CA 1
ATOM 1633 C C . LEU A 1 216 ? -5.957 11.141 20.266 1 97.12 216 LEU A C 1
ATOM 1635 O O . LEU A 1 216 ? -6.211 9.938 20.375 1 97.12 216 LEU A O 1
ATOM 1639 N N . GLY A 1 217 ? -5.328 11.695 19.25 1 98.12 217 GLY A N 1
ATOM 1640 C CA . GLY A 1 217 ? -4.875 10.828 18.188 1 98.12 217 GLY A CA 1
ATOM 1641 C C . GLY A 1 217 ? -3.93 11.516 17.219 1 98.12 217 GLY A C 1
ATOM 1642 O O . GLY A 1 217 ? -3.781 12.742 17.25 1 98.12 217 GLY A O 1
ATOM 1643 N N . VAL A 1 218 ? -3.297 10.734 16.453 1 98.75 218 VAL A N 1
ATOM 1644 C CA . VAL A 1 218 ? -2.365 11.211 15.43 1 98.75 218 VAL A CA 1
ATOM 1645 C C . VAL A 1 218 ? -2.432 10.305 14.203 1 98.75 218 VAL A C 1
ATOM 1647 O O . VAL A 1 218 ? -2.59 9.086 14.328 1 98.75 218 VAL A O 1
ATOM 1650 N N . ALA A 1 219 ? -2.395 10.875 13.008 1 98.81 219 ALA A N 1
ATOM 1651 C CA . ALA A 1 219 ? -2.363 10.156 11.742 1 98.81 219 ALA A CA 1
ATOM 1652 C C . ALA A 1 219 ? -1.374 10.789 10.766 1 98.81 219 ALA A C 1
ATOM 1654 O O . ALA A 1 219 ? -0.975 11.945 10.945 1 98.81 219 ALA A O 1
ATOM 1655 N N . GLY A 1 220 ? -0.968 10.055 9.773 1 98.69 220 GLY A N 1
ATOM 1656 C CA . GLY A 1 220 ? -0.1 10.57 8.727 1 98.69 220 GLY A CA 1
ATOM 1657 C C . GLY A 1 220 ? 1.285 9.953 8.742 1 98.69 220 GLY A C 1
ATOM 1658 O O . GLY A 1 220 ? 1.506 8.93 9.383 1 98.69 220 GLY A O 1
ATOM 1659 N N . GLY A 1 221 ? 2.174 10.5 7.961 1 98.12 221 GLY A N 1
ATOM 1660 C CA . GLY A 1 221 ? 3.547 10.031 7.902 1 98.12 221 GLY A CA 1
ATOM 1661 C C . GLY A 1 221 ? 4.383 10.469 9.086 1 98.12 221 GLY A C 1
ATOM 1662 O O . GLY A 1 221 ? 4.176 11.562 9.625 1 98.12 221 GLY A O 1
ATOM 1663 N N . THR A 1 222 ? 5.414 9.672 9.43 1 96.56 222 THR A N 1
ATOM 1664 C CA . THR A 1 222 ? 6.121 9.945 10.672 1 96.56 222 THR A CA 1
ATOM 1665 C C . THR A 1 222 ? 7.629 10.008 10.438 1 96.56 222 THR A C 1
ATOM 1667 O O . THR A 1 222 ? 8.391 10.312 11.359 1 96.56 222 THR A O 1
ATOM 1670 N N . HIS A 1 223 ? 8.055 9.602 9.25 1 91 223 HIS A N 1
ATOM 1671 C CA . HIS A 1 223 ? 9.453 9.531 8.836 1 91 223 HIS A CA 1
ATOM 1672 C C . HIS A 1 223 ? 10.242 8.594 9.742 1 91 223 HIS A C 1
ATOM 1674 O O . HIS A 1 223 ? 11.477 8.602 9.719 1 91 223 HIS A O 1
ATOM 1680 N N . LEU A 1 224 ? 9.609 7.797 10.586 1 89.5 224 LEU A N 1
ATOM 1681 C CA . LEU A 1 224 ? 10.25 6.863 11.5 1 89.5 224 LEU A CA 1
ATOM 1682 C C . LEU A 1 224 ? 10.922 5.727 10.742 1 89.5 224 LEU A C 1
ATOM 1684 O O . LEU A 1 224 ? 11.773 5.023 11.289 1 89.5 224 LEU A O 1
ATOM 1688 N N . GLY A 1 225 ? 10.516 5.57 9.5 1 80.81 225 GLY A N 1
ATOM 1689 C CA . GLY A 1 225 ? 11.109 4.508 8.703 1 80.81 225 GLY A CA 1
ATOM 1690 C C . GLY A 1 225 ? 12.516 4.816 8.242 1 80.81 225 GLY A C 1
ATOM 1691 O O . GLY A 1 225 ? 13.219 3.938 7.746 1 80.81 225 GLY A O 1
ATOM 1692 N N . PHE A 1 226 ? 12.984 5.988 8.25 1 76.75 226 PHE A N 1
ATOM 1693 C CA . PHE A 1 226 ? 14.273 6.418 7.715 1 76.75 226 PHE A CA 1
ATOM 1694 C C . PHE A 1 226 ? 15.258 6.715 8.844 1 76.75 226 PHE A C 1
ATOM 1696 O O . PHE A 1 226 ? 16.438 6.973 8.586 1 76.75 226 PHE A O 1
ATOM 1703 N N . GLY A 1 227 ? 14.867 6.297 10.055 1 69.5 227 GLY A N 1
ATOM 1704 C CA . GLY A 1 227 ? 15.758 6.629 11.156 1 69.5 227 GLY A CA 1
ATOM 1705 C C . GLY A 1 227 ? 16.391 5.41 11.805 1 69.5 227 GLY A C 1
ATOM 1706 O O . GLY A 1 227 ? 15.898 4.289 11.641 1 69.5 227 GLY A O 1
ATOM 1707 N N . GLY A 1 228 ? 17.656 5.422 11.945 1 70.25 228 GLY A N 1
ATOM 1708 C CA . GLY A 1 228 ? 18.375 4.359 12.641 1 70.25 228 GLY A CA 1
ATOM 1709 C C . GLY A 1 228 ? 18.516 4.617 14.133 1 70.25 228 GLY A C 1
ATOM 1710 O O . GLY A 1 228 ? 17.938 5.566 14.664 1 70.25 228 GLY A O 1
ATOM 1711 N N . GLY A 1 229 ? 18.875 3.691 14.789 1 77.5 229 GLY A N 1
ATOM 1712 C CA . GLY A 1 229 ? 19.25 3.822 16.188 1 77.5 229 GLY A CA 1
ATOM 1713 C C . GLY A 1 229 ? 18.078 3.717 17.141 1 77.5 229 GLY A C 1
ATOM 1714 O O . GLY A 1 229 ? 17.266 2.793 17.031 1 77.5 229 GLY A O 1
ATOM 1715 N N . ASP A 1 230 ? 18 4.793 18 1 88.56 230 ASP A N 1
ATOM 1716 C CA . ASP A 1 230 ? 17.047 4.715 19.109 1 88.56 230 ASP A CA 1
ATOM 1717 C C . ASP A 1 230 ? 15.828 5.598 18.859 1 88.56 230 ASP A C 1
ATOM 1719 O O . ASP A 1 230 ? 15.008 5.82 19.75 1 88.56 230 ASP A O 1
ATOM 1723 N N . LYS A 1 231 ? 15.641 6.023 17.609 1 91.94 231 LYS A N 1
ATOM 1724 C CA . LYS A 1 231 ? 14.547 6.949 17.312 1 91.94 231 LYS A CA 1
ATOM 1725 C C . LYS A 1 231 ? 13.188 6.285 17.531 1 91.94 231 LYS A C 1
ATOM 1727 O O . LYS A 1 231 ? 12.336 6.82 18.234 1 91.94 231 LYS A O 1
ATOM 1732 N N . LEU A 1 232 ? 13.062 5.129 16.953 1 94.5 232 LEU A N 1
ATOM 1733 C CA . LEU A 1 232 ? 11.773 4.457 17 1 94.5 232 LEU A CA 1
ATOM 1734 C C . LEU A 1 232 ? 11.453 4.008 18.422 1 94.5 232 LEU A C 1
ATOM 1736 O O . LEU A 1 232 ? 10.375 4.316 18.953 1 94.5 232 LEU A O 1
ATOM 1740 N N . PRO A 1 233 ? 12.391 3.373 19.172 1 95.12 233 PRO A N 1
ATOM 1741 C CA . PRO A 1 233 ? 12.086 2.99 20.562 1 95.12 233 PRO A CA 1
ATOM 1742 C C . PRO A 1 233 ? 11.773 4.188 21.453 1 95.12 233 PRO A C 1
ATOM 1744 O O . PRO A 1 233 ? 10.867 4.121 22.281 1 95.12 233 PRO A O 1
ATOM 1747 N N . ARG A 1 234 ? 12.469 5.285 21.25 1 95.62 234 ARG A N 1
ATOM 1748 C CA . ARG A 1 234 ? 12.234 6.473 22.062 1 95.62 234 ARG A CA 1
ATOM 1749 C C . ARG A 1 234 ? 10.898 7.121 21.719 1 95.62 234 ARG A C 1
ATOM 1751 O O . ARG A 1 234 ? 10.219 7.672 22.578 1 95.62 234 ARG A O 1
ATOM 1758 N N . THR A 1 235 ? 10.586 7.07 20.469 1 97 235 THR A N 1
ATOM 1759 C CA . THR A 1 235 ? 9.273 7.574 20.047 1 97 235 THR A CA 1
ATOM 1760 C C . THR A 1 235 ? 8.156 6.754 20.672 1 97 235 THR A C 1
ATOM 1762 O O . THR A 1 235 ? 7.184 7.312 21.188 1 97 235 THR A O 1
ATOM 1765 N N . ILE A 1 236 ? 8.312 5.449 20.688 1 97.31 236 ILE A N 1
ATOM 1766 C CA . ILE A 1 236 ? 7.32 4.555 21.266 1 97.31 236 ILE A CA 1
ATOM 1767 C C . ILE A 1 236 ? 7.156 4.859 22.75 1 97.31 236 ILE A C 1
ATOM 1769 O O . ILE A 1 236 ? 6.035 4.945 23.266 1 97.31 236 ILE A O 1
ATOM 1773 N N . GLU A 1 237 ? 8.273 5.066 23.422 1 97.06 237 GLU A N 1
ATOM 1774 C CA . GLU A 1 237 ? 8.234 5.402 24.844 1 97.06 237 GLU A CA 1
ATOM 1775 C C . GLU A 1 237 ? 7.504 6.723 25.078 1 97.06 237 GLU A C 1
ATOM 1777 O O . GLU A 1 237 ? 6.676 6.828 25.984 1 97.06 237 GLU A O 1
ATOM 1782 N N . ALA A 1 238 ? 7.805 7.715 24.266 1 96.88 238 ALA A N 1
ATOM 1783 C CA . ALA A 1 238 ? 7.152 9.016 24.391 1 96.88 238 ALA A CA 1
ATOM 1784 C C . ALA A 1 238 ? 5.652 8.898 24.141 1 96.88 238 ALA A C 1
ATOM 1786 O O . ALA A 1 238 ? 4.852 9.516 24.844 1 96.88 238 ALA A O 1
ATOM 1787 N N . LEU A 1 239 ? 5.246 8.078 23.188 1 97.75 239 LEU A N 1
ATOM 1788 C CA . LEU A 1 239 ? 3.836 7.902 22.844 1 97.75 239 LEU A CA 1
ATOM 1789 C C . LEU A 1 239 ? 3.09 7.211 23.984 1 97.75 239 LEU A C 1
ATOM 1791 O O . LEU A 1 239 ? 1.903 7.469 24.203 1 97.75 239 LEU A O 1
ATOM 1795 N N . ARG A 1 240 ? 3.771 6.352 24.719 1 96.81 240 ARG A N 1
ATOM 1796 C CA . ARG A 1 240 ? 3.154 5.633 25.828 1 96.81 240 ARG A CA 1
ATOM 1797 C C . ARG A 1 240 ? 2.715 6.594 26.938 1 96.81 240 ARG A C 1
ATOM 1799 O O . ARG A 1 240 ? 1.788 6.297 27.688 1 96.81 240 ARG A O 1
ATOM 1806 N N . SER A 1 241 ? 3.359 7.699 26.953 1 94.94 241 SER A N 1
ATOM 1807 C CA . SER A 1 241 ? 3.033 8.68 27.984 1 94.94 241 SER A CA 1
ATOM 1808 C C . SER A 1 241 ? 1.808 9.5 27.594 1 94.94 241 SER A C 1
ATOM 1810 O O . SER A 1 241 ? 1.288 10.266 28.406 1 94.94 241 SER A O 1
ATOM 1812 N N . LEU A 1 242 ? 1.427 9.305 26.359 1 94.31 242 LEU A N 1
ATOM 1813 C CA . LEU A 1 242 ? 0.239 10.008 25.875 1 94.31 242 LEU A CA 1
ATOM 1814 C C . LEU A 1 242 ? -0.994 9.117 25.969 1 94.31 242 LEU A C 1
ATOM 1816 O O . LEU A 1 242 ? -0.878 7.887 25.984 1 94.31 242 LEU A O 1
ATOM 1820 N N . ASP A 1 243 ? -2.133 9.648 26.203 1 90.25 243 ASP A N 1
ATOM 1821 C CA . ASP A 1 243 ? -3.395 8.914 26.25 1 90.25 243 ASP A CA 1
ATOM 1822 C C . ASP A 1 243 ? -4.082 8.898 24.891 1 90.25 243 ASP A C 1
ATOM 1824 O O . ASP A 1 243 ? -5.195 9.414 24.75 1 90.25 243 ASP A O 1
ATOM 1828 N N . LEU A 1 244 ? -3.469 8.219 23.953 1 95.56 244 LEU A N 1
ATOM 1829 C CA . LEU A 1 244 ? -3.971 8.195 22.578 1 95.56 244 LEU A CA 1
ATOM 1830 C C . LEU A 1 244 ? -5.164 7.254 22.453 1 95.56 244 LEU A C 1
ATOM 1832 O O . LEU A 1 244 ? -5.18 6.18 23.062 1 95.56 244 LEU A O 1
ATOM 1836 N N . GLU A 1 245 ? -6.105 7.656 21.734 1 97 245 GLU A N 1
ATOM 1837 C CA . GLU A 1 245 ? -7.195 6.773 21.328 1 97 245 GLU A CA 1
ATOM 1838 C C . GLU A 1 245 ? -6.957 6.203 19.938 1 97 245 GLU A C 1
ATOM 1840 O O . GLU A 1 245 ? -7.434 5.113 19.625 1 97 245 GLU A O 1
ATOM 1845 N N . VAL A 1 246 ? -6.199 6.98 19.109 1 98.19 246 VAL A N 1
ATOM 1846 C CA . VAL A 1 246 ? -5.977 6.562 17.734 1 98.19 246 VAL A CA 1
ATOM 1847 C C . VAL A 1 246 ? -4.527 6.836 17.328 1 98.19 246 VAL A C 1
ATOM 1849 O O . VAL A 1 246 ? -4.023 7.941 17.531 1 98.19 246 VAL A O 1
ATOM 1852 N N . LEU A 1 247 ? -3.875 5.879 16.906 1 98.75 247 LEU A N 1
ATOM 1853 C CA . LEU A 1 247 ? -2.561 5.961 16.266 1 98.75 247 LEU A CA 1
ATOM 1854 C C . LEU A 1 247 ? -2.594 5.379 14.859 1 98.75 247 LEU A C 1
ATOM 1856 O O . LEU A 1 247 ? -2.686 4.16 14.688 1 98.75 247 LEU A O 1
ATOM 1860 N N . ALA A 1 248 ? -2.521 6.23 13.812 1 98.75 248 ALA A N 1
ATOM 1861 C CA . ALA A 1 248 ? -2.711 5.797 12.43 1 98.75 248 ALA A CA 1
ATOM 1862 C C . ALA A 1 248 ? -1.555 6.254 11.547 1 98.75 248 ALA A C 1
ATOM 1864 O O . ALA A 1 248 ? -1.741 7.074 10.648 1 98.75 248 ALA A O 1
ATOM 1865 N N . PRO A 1 249 ? -0.398 5.66 11.766 1 98.19 249 PRO A N 1
ATOM 1866 C CA . PRO A 1 249 ? 0.738 6.035 10.922 1 98.19 249 PRO A CA 1
ATOM 1867 C C . PRO A 1 249 ? 0.544 5.633 9.461 1 98.19 249 PRO A C 1
ATOM 1869 O O . PRO A 1 249 ? -0.151 4.656 9.172 1 98.19 249 PRO A O 1
ATOM 1872 N N . SER A 1 250 ? 1.179 6.422 8.539 1 96.69 250 SER A N 1
ATOM 1873 C CA . SER A 1 250 ? 0.994 6.223 7.102 1 96.69 250 SER A CA 1
ATOM 1874 C C . SER A 1 250 ? 2.244 6.621 6.324 1 96.69 250 SER A C 1
ATOM 1876 O O . SER A 1 250 ? 3.225 7.086 6.91 1 96.69 250 SER A O 1
ATOM 1878 N N . HIS A 1 251 ? 2.176 6.395 5.039 1 97.44 251 HIS A N 1
ATOM 1879 C CA . HIS A 1 251 ? 3.068 7.004 4.062 1 97.44 251 HIS A CA 1
ATOM 1880 C C . HIS A 1 251 ? 4.527 6.68 4.371 1 97.44 251 HIS A C 1
ATOM 1882 O O . HIS A 1 251 ? 4.922 5.512 4.367 1 97.44 251 HIS A O 1
ATOM 1888 N N . CYS A 1 252 ? 5.352 7.645 4.844 1 96.06 252 CYS A N 1
ATOM 1889 C CA . CYS A 1 252 ? 6.793 7.473 4.969 1 96.06 252 CYS A CA 1
ATOM 1890 C C . CYS A 1 252 ? 7.148 6.707 6.234 1 96.06 252 CYS A C 1
ATOM 1892 O O . CYS A 1 252 ? 8.32 6.418 6.484 1 96.06 252 CYS A O 1
ATOM 1894 N N . THR A 1 253 ? 6.133 6.375 7.062 1 96.62 253 THR A N 1
ATOM 1895 C CA . THR A 1 253 ? 6.391 5.586 8.266 1 96.62 253 THR A CA 1
ATOM 1896 C C . THR A 1 253 ? 7.051 4.258 7.906 1 96.62 253 THR A C 1
ATOM 1898 O O . THR A 1 253 ? 7.969 3.807 8.602 1 96.62 253 THR A O 1
ATOM 1901 N N . GLY A 1 254 ? 6.5 3.652 6.797 1 94.81 254 GLY A N 1
ATOM 1902 C CA . GLY A 1 254 ? 7.055 2.385 6.344 1 94.81 254 GLY A CA 1
ATOM 1903 C C . GLY A 1 254 ? 6.531 1.194 7.125 1 94.81 254 GLY A C 1
ATOM 1904 O O . GLY A 1 254 ? 6.062 1.342 8.258 1 94.81 254 GLY A O 1
ATOM 1905 N N . PHE A 1 255 ? 6.73 0.102 6.594 1 96 255 PHE A N 1
ATOM 1906 C CA . PHE A 1 255 ? 6.152 -1.132 7.117 1 96 255 PHE A CA 1
ATOM 1907 C C . PHE A 1 255 ? 6.785 -1.501 8.453 1 96 255 PHE A C 1
ATOM 1909 O O . PHE A 1 255 ? 6.078 -1.834 9.406 1 96 255 PHE A O 1
ATOM 1916 N N . ALA A 1 256 ? 8.062 -1.485 8.547 1 94.94 256 ALA A N 1
ATOM 1917 C CA . ALA A 1 256 ? 8.766 -1.923 9.75 1 94.94 256 ALA A CA 1
ATOM 1918 C C . ALA A 1 256 ? 8.383 -1.068 10.953 1 94.94 256 ALA A C 1
ATOM 1920 O O . ALA A 1 256 ? 8.047 -1.597 12.016 1 94.94 256 ALA A O 1
ATOM 1921 N N . ALA A 1 257 ? 8.406 0.246 10.789 1 96.5 257 ALA A N 1
ATOM 1922 C CA . ALA A 1 257 ? 8.047 1.146 11.883 1 96.5 257 ALA A CA 1
ATOM 1923 C C . ALA A 1 257 ? 6.566 1.013 12.242 1 96.5 257 ALA A C 1
ATOM 1925 O O . ALA A 1 257 ? 6.207 0.999 13.422 1 96.5 257 ALA A O 1
ATOM 1926 N N . ALA A 1 258 ? 5.734 0.925 11.242 1 97.56 258 ALA A N 1
ATOM 1927 C CA . ALA A 1 258 ? 4.309 0.748 11.492 1 97.56 258 ALA A CA 1
ATOM 1928 C C . ALA A 1 258 ? 4.043 -0.543 12.266 1 97.56 258 ALA A C 1
ATOM 1930 O O . ALA A 1 258 ? 3.209 -0.572 13.172 1 97.56 258 ALA A O 1
ATOM 1931 N N . SER A 1 259 ? 4.766 -1.617 11.891 1 97.19 259 SER A N 1
ATOM 1932 C CA . SER A 1 259 ? 4.617 -2.896 12.578 1 97.19 259 SER A CA 1
ATOM 1933 C C . SER A 1 259 ? 5.008 -2.783 14.047 1 97.19 259 SER A C 1
ATOM 1935 O O . SER A 1 259 ? 4.324 -3.324 14.922 1 97.19 259 SER A O 1
ATOM 1937 N N . ALA A 1 260 ? 6.062 -2.098 14.289 1 96.62 260 ALA A N 1
ATOM 1938 C CA . ALA A 1 260 ? 6.512 -1.894 15.664 1 96.62 260 ALA A CA 1
ATOM 1939 C C . ALA A 1 260 ? 5.488 -1.087 16.469 1 96.62 260 ALA A C 1
ATOM 1941 O O . ALA A 1 260 ? 5.211 -1.399 17.625 1 96.62 260 ALA A O 1
ATOM 1942 N N . LEU A 1 261 ? 4.973 -0.067 15.844 1 98.06 261 LEU A N 1
ATOM 1943 C CA . LEU A 1 261 ? 3.953 0.75 16.5 1 98.06 261 LEU A CA 1
ATOM 1944 C C . LEU A 1 261 ? 2.697 -0.067 16.781 1 98.06 261 LEU A C 1
ATOM 1946 O O . LEU A 1 261 ? 2.096 0.057 17.844 1 98.06 261 LEU A O 1
ATOM 1950 N N . ALA A 1 262 ? 2.309 -0.876 15.812 1 98.12 262 ALA A N 1
ATOM 1951 C CA . ALA A 1 262 ? 1.141 -1.733 15.992 1 98.12 262 ALA A CA 1
ATOM 1952 C C . ALA A 1 262 ? 1.338 -2.686 17.172 1 98.12 262 ALA A C 1
ATOM 1954 O O . ALA A 1 262 ? 0.409 -2.926 17.938 1 98.12 262 ALA A O 1
ATOM 1955 N N . ALA A 1 263 ? 2.496 -3.227 17.266 1 97.06 263 ALA A N 1
ATOM 1956 C CA . ALA A 1 263 ? 2.809 -4.137 18.359 1 97.06 263 ALA A CA 1
ATOM 1957 C C . ALA A 1 263 ? 2.779 -3.408 19.703 1 97.06 263 ALA A C 1
ATOM 1959 O O . ALA A 1 263 ? 2.316 -3.959 20.703 1 97.06 263 ALA A O 1
ATOM 1960 N N . ALA A 1 264 ? 3.266 -2.203 19.734 1 97.38 264 ALA A N 1
ATOM 1961 C CA . ALA A 1 264 ? 3.369 -1.422 20.953 1 97.38 264 ALA A CA 1
ATOM 1962 C C . ALA A 1 264 ? 2.002 -0.899 21.391 1 97.38 264 ALA A C 1
ATOM 1964 O O . ALA A 1 264 ? 1.745 -0.728 22.578 1 97.38 264 ALA A O 1
ATOM 1965 N N . PHE A 1 265 ? 1.113 -0.644 20.438 1 97.94 265 PHE A N 1
ATOM 1966 C CA . PHE A 1 265 ? -0.19 -0.052 20.719 1 97.94 265 PHE A CA 1
ATOM 1967 C C . PHE A 1 265 ? -1.3 -0.84 20.031 1 97.94 265 PHE A C 1
ATOM 1969 O O . PHE A 1 265 ? -2.064 -0.284 19.234 1 97.94 265 PHE A O 1
ATOM 1976 N N . PRO A 1 266 ? -1.533 -2.064 20.375 1 95.5 266 PRO A N 1
ATOM 1977 C CA . PRO A 1 266 ? -2.426 -2.951 19.625 1 95.5 266 PRO A CA 1
ATOM 1978 C C . PRO A 1 266 ? -3.877 -2.479 19.641 1 95.5 266 PRO A C 1
ATOM 1980 O O . PRO A 1 266 ? -4.613 -2.695 18.672 1 95.5 266 PRO A O 1
ATOM 1983 N N . ASP A 1 267 ? -4.305 -1.759 20.688 1 96.31 267 ASP A N 1
ATOM 1984 C CA . ASP A 1 267 ? -5.711 -1.384 20.812 1 96.31 267 ASP A CA 1
ATOM 1985 C C . ASP A 1 267 ? -5.969 -0.008 20.188 1 96.31 267 ASP A C 1
ATOM 1987 O O . ASP A 1 267 ? -7.121 0.397 20.031 1 96.31 267 ASP A O 1
ATOM 1991 N N . ARG A 1 268 ? -4.895 0.698 19.844 1 97.94 268 ARG A N 1
ATOM 1992 C CA . ARG A 1 268 ? -5.035 2.076 19.391 1 97.94 268 ARG A CA 1
ATOM 1993 C C . ARG A 1 268 ? -4.617 2.213 17.938 1 97.94 268 ARG A C 1
ATOM 1995 O O . ARG A 1 268 ? -4.961 3.193 17.266 1 97.94 268 ARG A O 1
ATOM 2002 N N . PHE A 1 269 ? -3.896 1.252 17.484 1 98.38 269 PHE A N 1
ATOM 2003 C CA . PHE A 1 269 ? -3.316 1.299 16.141 1 98.38 269 PHE A CA 1
ATOM 2004 C C . PHE A 1 269 ? -4.395 1.117 15.078 1 98.38 269 PHE A C 1
ATOM 2006 O O . PHE A 1 269 ? -5.23 0.219 15.18 1 98.38 269 PHE A O 1
ATOM 2013 N N . VAL A 1 270 ? -4.348 1.963 14.078 1 98.12 270 VAL A N 1
ATOM 2014 C CA . VAL A 1 270 ? -5.227 1.882 12.914 1 98.12 270 VAL A CA 1
ATOM 2015 C C . VAL A 1 270 ? -4.391 1.795 11.641 1 98.12 270 VAL A C 1
ATOM 2017 O O . VAL A 1 270 ? -3.564 2.67 11.375 1 98.12 270 VAL A O 1
ATOM 2020 N N . GLU A 1 271 ? -4.555 0.688 10.938 1 97 271 GLU A N 1
ATOM 2021 C CA . GLU A 1 271 ? -3.953 0.632 9.609 1 97 271 GLU A CA 1
ATOM 2022 C C . GLU A 1 271 ? -4.559 1.684 8.688 1 97 271 GLU A C 1
ATOM 2024 O O . GLU A 1 271 ? -5.723 1.584 8.305 1 97 271 GLU A O 1
ATOM 2029 N N . ASN A 1 272 ? -3.787 2.639 8.328 1 98.12 272 ASN A N 1
ATOM 2030 C CA . ASN A 1 272 ? -4.277 3.781 7.566 1 98.12 272 ASN A CA 1
ATOM 2031 C C . ASN A 1 272 ? -3.932 3.658 6.086 1 98.12 272 ASN A C 1
ATOM 2033 O O . ASN A 1 272 ? -2.824 4.004 5.672 1 98.12 272 ASN A O 1
ATOM 2037 N N . SER A 1 273 ? -4.832 3.137 5.293 1 98.31 273 SER A N 1
ATOM 2038 C CA . SER A 1 273 ? -4.711 3.012 3.844 1 98.31 273 SER A CA 1
ATOM 2039 C C . SER A 1 273 ? -5.695 3.932 3.127 1 98.31 273 SER A C 1
ATOM 2041 O O . SER A 1 273 ? -6.469 4.645 3.77 1 98.31 273 SER A O 1
ATOM 2043 N N . VAL A 1 274 ? -5.582 3.965 1.812 1 98.81 274 VAL A N 1
ATOM 2044 C CA . VAL A 1 274 ? -6.523 4.777 1.049 1 98.81 274 VAL A CA 1
ATOM 2045 C C . VAL A 1 274 ? -7.953 4.406 1.432 1 98.81 274 VAL A C 1
ATOM 2047 O O . VAL A 1 274 ? -8.305 3.227 1.479 1 98.81 274 VAL A O 1
ATOM 2050 N N . GLY A 1 275 ? -8.75 5.43 1.807 1 98.62 275 GLY A N 1
ATOM 2051 C CA . GLY A 1 275 ? -10.156 5.23 2.092 1 98.62 275 GLY A CA 1
ATOM 2052 C C . GLY A 1 275 ? -10.445 5.008 3.566 1 98.62 275 GLY A C 1
ATOM 2053 O O . GLY A 1 275 ? -11.602 4.984 3.982 1 98.62 275 GLY A O 1
ATOM 2054 N N . THR A 1 276 ? -9.43 4.785 4.375 1 98.56 276 THR A N 1
ATOM 2055 C CA . THR A 1 276 ? -9.633 4.641 5.812 1 98.56 276 THR A CA 1
ATOM 2056 C C . THR A 1 276 ? -10.328 5.875 6.387 1 98.56 276 THR A C 1
ATOM 2058 O O . THR A 1 276 ? -9.984 7.008 6.027 1 98.56 276 THR A O 1
ATOM 2061 N N . GLU A 1 277 ? -11.273 5.605 7.211 1 98.19 277 GLU A N 1
ATOM 2062 C CA . GLU A 1 277 ? -12.016 6.672 7.875 1 98.19 277 GLU A CA 1
ATOM 2063 C C . GLU A 1 277 ? -11.742 6.688 9.375 1 98.19 277 GLU A C 1
ATOM 2065 O O . GLU A 1 277 ? -11.742 5.641 10.023 1 98.19 277 GLU A O 1
ATOM 2070 N N . ILE A 1 278 ? -11.43 7.812 9.906 1 98.19 278 ILE A N 1
ATOM 2071 C CA . ILE A 1 278 ? -11.289 8.023 11.344 1 98.19 278 ILE A CA 1
ATOM 2072 C C . ILE A 1 278 ? -12.32 9.047 11.82 1 98.19 278 ILE A C 1
ATOM 2074 O O . ILE A 1 278 ? -12.32 10.195 11.367 1 98.19 278 ILE A O 1
ATOM 2078 N N . ILE A 1 279 ? -13.211 8.609 12.695 1 97.12 279 ILE A N 1
ATOM 2079 C CA . ILE A 1 279 ? -14.273 9.453 13.219 1 97.12 279 ILE A CA 1
ATOM 2080 C C . ILE A 1 279 ? -14.055 9.688 14.711 1 97.12 279 ILE A C 1
ATOM 2082 O O . ILE A 1 279 ? -13.891 8.734 15.484 1 97.12 279 ILE A O 1
ATOM 2086 N N . LEU A 1 280 ? -13.984 10.852 15.094 1 95.25 280 LEU A N 1
ATOM 2087 C CA . LEU A 1 280 ? -13.836 11.258 16.484 1 95.25 280 LEU A CA 1
ATOM 2088 C C . LEU A 1 280 ? -14.805 12.383 16.828 1 95.25 280 LEU A C 1
ATOM 2090 O O . LEU A 1 280 ? -15.016 13.297 16.031 1 95.25 280 LEU A O 1
ATOM 2094 N N . MET B 1 1 ? 22.078 -31.906 -17.938 1 26.16 1 MET B N 1
ATOM 2095 C CA . MET B 1 1 ? 20.781 -31.344 -17.594 1 26.16 1 MET B CA 1
ATOM 2096 C C . MET B 1 1 ? 20.891 -29.828 -17.406 1 26.16 1 MET B C 1
ATOM 2098 O O . MET B 1 1 ? 21.766 -29.359 -16.672 1 26.16 1 MET B O 1
ATOM 2102 N N . LYS B 1 2 ? 20.5 -28.984 -18.203 1 36.91 2 LYS B N 1
ATOM 2103 C CA . LYS B 1 2 ? 20.688 -27.547 -18.344 1 36.91 2 LYS B CA 1
ATOM 2104 C C . LYS B 1 2 ? 20.531 -26.828 -17.016 1 36.91 2 LYS B C 1
ATOM 2106 O O . LYS B 1 2 ? 19.703 -27.234 -16.188 1 36.91 2 LYS B O 1
ATOM 2111 N N . LEU B 1 3 ? 21.391 -26.328 -16.484 1 43.22 3 LEU B N 1
ATOM 2112 C CA . LEU B 1 3 ? 21.781 -25.516 -15.328 1 43.22 3 LEU B CA 1
ATOM 2113 C C . LEU B 1 3 ? 20.594 -24.703 -14.812 1 43.22 3 LEU B C 1
ATOM 2115 O O . LEU B 1 3 ? 19.906 -24.031 -15.586 1 43.22 3 LEU B O 1
ATOM 2119 N N . LYS B 1 4 ? 19.672 -25.203 -13.734 1 55.03 4 LYS B N 1
ATOM 2120 C CA . LYS B 1 4 ? 18.562 -24.656 -12.961 1 55.03 4 LYS B CA 1
ATOM 2121 C C . LYS B 1 4 ? 18.797 -23.172 -12.672 1 55.03 4 LYS B C 1
ATOM 2123 O O . LYS B 1 4 ? 19.828 -22.781 -12.117 1 55.03 4 LYS B O 1
ATOM 2128 N N . GLY B 1 5 ? 18.281 -22.266 -13.531 1 63.97 5 GLY B N 1
ATOM 2129 C CA . GLY B 1 5 ? 18.609 -20.906 -13.914 1 63.97 5 GLY B CA 1
ATOM 2130 C C . GLY B 1 5 ? 18.281 -19.891 -12.828 1 63.97 5 GLY B C 1
ATOM 2131 O O . GLY B 1 5 ? 17.734 -20.25 -11.781 1 63.97 5 GLY B O 1
ATOM 2132 N N . GLU B 1 6 ? 18.906 -18.719 -12.914 1 87.75 6 GLU B N 1
ATOM 2133 C CA . GLU B 1 6 ? 18.688 -17.484 -12.148 1 87.75 6 GLU B CA 1
ATOM 2134 C C . GLU B 1 6 ? 17.234 -17.016 -12.273 1 87.75 6 GLU B C 1
ATOM 2136 O O . GLU B 1 6 ? 16.594 -17.25 -13.305 1 87.75 6 GLU B O 1
ATOM 2141 N N . MET B 1 7 ? 16.609 -16.828 -11.195 1 96.25 7 MET B N 1
ATOM 2142 C CA . MET B 1 7 ? 15.227 -16.344 -11.18 1 96.25 7 MET B CA 1
ATOM 2143 C C . MET B 1 7 ? 15.18 -14.867 -10.805 1 96.25 7 MET B C 1
ATOM 2145 O O . MET B 1 7 ? 15.898 -14.43 -9.898 1 96.25 7 MET B O 1
ATOM 2149 N N . ARG B 1 8 ? 14.367 -14.102 -11.562 1 98.25 8 ARG B N 1
ATOM 2150 C CA . ARG B 1 8 ? 14.047 -12.719 -11.219 1 98.25 8 ARG B CA 1
ATOM 2151 C C . ARG B 1 8 ? 12.539 -12.5 -11.188 1 98.25 8 ARG B C 1
ATOM 2153 O O . ARG B 1 8 ? 11.859 -12.664 -12.203 1 98.25 8 ARG B O 1
ATOM 2160 N N . LEU B 1 9 ? 12.047 -12.266 -10.023 1 98.75 9 LEU B N 1
ATOM 2161 C CA . LEU B 1 9 ? 10.633 -11.961 -9.836 1 98.75 9 LEU B CA 1
ATOM 2162 C C . LEU B 1 9 ? 10.422 -10.477 -9.578 1 98.75 9 LEU B C 1
ATOM 2164 O O . LEU B 1 9 ? 11.117 -9.883 -8.75 1 98.75 9 LEU B O 1
ATOM 2168 N N . VAL B 1 10 ? 9.484 -9.867 -10.344 1 98.88 10 VAL B N 1
ATOM 2169 C CA . VAL B 1 10 ? 9.109 -8.477 -10.102 1 98.88 10 VAL B CA 1
ATOM 2170 C C . VAL B 1 10 ? 7.602 -8.391 -9.852 1 98.88 10 VAL B C 1
ATOM 2172 O O . VAL B 1 10 ? 6.801 -8.867 -10.656 1 98.88 10 VAL B O 1
ATOM 2175 N N . THR B 1 11 ? 7.246 -7.832 -8.75 1 98.94 11 THR B N 1
ATOM 2176 C CA . THR B 1 11 ? 5.828 -7.633 -8.461 1 98.94 11 THR B CA 1
ATOM 2177 C C . THR B 1 11 ? 5.27 -6.469 -9.273 1 98.94 11 THR B C 1
ATOM 2179 O O . THR B 1 11 ? 5.785 -5.352 -9.203 1 98.94 11 THR B O 1
ATOM 2182 N N . LEU B 1 12 ? 4.176 -6.738 -10.031 1 98.94 12 LEU B N 1
ATOM 2183 C CA . LEU B 1 12 ? 3.623 -5.734 -10.938 1 98.94 12 LEU B CA 1
ATOM 2184 C C . LEU B 1 12 ? 2.387 -5.078 -10.328 1 98.94 12 LEU B C 1
ATOM 2186 O O . LEU B 1 12 ? 2.154 -3.883 -10.523 1 98.94 12 LEU B O 1
ATOM 2190 N N . ALA B 1 13 ? 1.556 -5.832 -9.688 1 98.81 13 ALA B N 1
ATOM 2191 C CA . ALA B 1 13 ? 0.377 -5.332 -8.984 1 98.81 13 ALA B CA 1
ATOM 2192 C C . ALA B 1 13 ? 0.323 -5.867 -7.559 1 98.81 13 ALA B C 1
ATOM 2194 O O . ALA B 1 13 ? 0.555 -7.055 -7.324 1 98.81 13 ALA B O 1
ATOM 2195 N N . GLU B 1 14 ? 0.101 -5.059 -6.688 1 98.75 14 GLU B N 1
ATOM 2196 C CA . GLU B 1 14 ? 0.041 -5.332 -5.254 1 98.75 14 GLU B CA 1
ATOM 2197 C C . GLU B 1 14 ? -0.69 -4.215 -4.512 1 98.75 14 GLU B C 1
ATOM 2199 O O . GLU B 1 14 ? -0.935 -3.146 -5.07 1 98.75 14 GLU B O 1
ATOM 2204 N N . ASN B 1 15 ? -1.048 -4.422 -3.301 1 98.44 15 ASN B N 1
ATOM 2205 C CA . ASN B 1 15 ? -1.859 -3.475 -2.543 1 98.44 15 ASN B CA 1
ATOM 2206 C C . ASN B 1 15 ? -1.058 -2.236 -2.15 1 98.44 15 ASN B C 1
ATOM 2208 O O . ASN B 1 15 ? -1.633 -1.196 -1.823 1 98.44 15 ASN B O 1
ATOM 2212 N N . SER B 1 16 ? 0.252 -2.332 -2.146 1 98.38 16 SER B N 1
ATOM 2213 C CA . SER B 1 16 ? 1.096 -1.223 -1.716 1 98.38 16 SER B CA 1
ATOM 2214 C C . SER B 1 16 ? 2.102 -0.841 -2.797 1 98.38 16 SER B C 1
ATOM 2216 O O . SER B 1 16 ? 2.676 -1.712 -3.453 1 98.38 16 SER B O 1
ATOM 2218 N N . ALA B 1 17 ? 2.365 0.462 -2.93 1 98.06 17 ALA B N 1
ATOM 2219 C CA . ALA B 1 17 ? 3.346 0.984 -3.879 1 98.06 17 ALA B CA 1
ATOM 2220 C C . ALA B 1 17 ? 4.715 1.135 -3.225 1 98.06 17 ALA B C 1
ATOM 2222 O O . ALA B 1 17 ? 5.707 1.404 -3.904 1 98.06 17 ALA B O 1
ATOM 2223 N N . GLY B 1 18 ? 4.754 0.946 -1.896 1 94.88 18 GLY B N 1
ATOM 2224 C CA . GLY B 1 18 ? 6.012 1.187 -1.207 1 94.88 18 GLY B CA 1
ATOM 2225 C C . GLY B 1 18 ? 6.539 2.594 -1.404 1 94.88 18 GLY B C 1
ATOM 2226 O O . GLY B 1 18 ? 5.781 3.562 -1.341 1 94.88 18 GLY B O 1
ATOM 2227 N N . LEU B 1 19 ? 7.883 2.695 -1.604 1 90.56 19 LEU B N 1
ATOM 2228 C CA . LEU B 1 19 ? 8.531 3.998 -1.694 1 90.56 19 LEU B CA 1
ATOM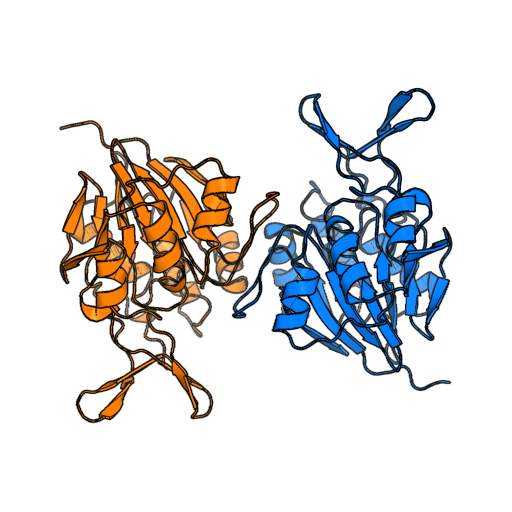 2229 C C . LEU B 1 19 ? 8.844 4.352 -3.145 1 90.56 19 LEU B C 1
ATOM 2231 O O . LEU B 1 19 ? 9.398 5.418 -3.424 1 90.56 19 LEU B O 1
ATOM 2235 N N . ARG B 1 20 ? 8.453 3.484 -4.004 1 89.56 20 ARG B N 1
ATOM 2236 C CA . ARG B 1 20 ? 8.836 3.66 -5.402 1 89.56 20 ARG B CA 1
ATOM 2237 C C . ARG B 1 20 ? 8 4.75 -6.062 1 89.56 20 ARG B C 1
ATOM 2239 O O . ARG B 1 20 ? 6.781 4.809 -5.871 1 89.56 20 ARG B O 1
ATOM 2246 N N . ARG B 1 21 ? 8.695 5.523 -6.859 1 91.44 21 ARG B N 1
ATOM 2247 C CA . ARG B 1 21 ? 8.023 6.562 -7.633 1 91.44 21 ARG B CA 1
ATOM 2248 C C . ARG B 1 21 ? 7.477 6 -8.945 1 91.44 21 ARG B C 1
ATOM 2250 O O . ARG B 1 21 ? 8.062 5.09 -9.531 1 91.44 21 ARG B O 1
ATOM 2257 N N . GLY B 1 22 ? 6.352 6.5 -9.359 1 93.81 22 GLY B N 1
ATOM 2258 C CA . GLY B 1 22 ? 5.879 6.262 -10.719 1 93.81 22 GLY B CA 1
ATOM 2259 C C . GLY B 1 22 ? 5.043 5.004 -10.844 1 93.81 22 GLY B C 1
ATOM 2260 O O . GLY B 1 22 ? 4.625 4.637 -11.945 1 93.81 22 GLY B O 1
ATOM 2261 N N . VAL B 1 23 ? 4.828 4.316 -9.719 1 97.88 23 VAL B N 1
ATOM 2262 C CA . VAL B 1 23 ? 3.986 3.127 -9.789 1 97.88 23 VAL B CA 1
ATOM 2263 C C . VAL B 1 23 ? 2.697 3.355 -9.008 1 97.88 23 VAL B C 1
ATOM 2265 O O . VAL B 1 23 ? 2.625 4.258 -8.164 1 97.88 23 VAL B O 1
ATOM 2268 N N . LEU B 1 24 ? 1.693 2.566 -9.344 1 98.44 24 LEU B N 1
ATOM 2269 C CA . LEU B 1 24 ? 0.4 2.602 -8.664 1 98.44 24 LEU B CA 1
ATOM 2270 C C . LEU B 1 24 ? 0.078 1.25 -8.039 1 98.44 24 LEU B C 1
ATOM 2272 O O . LEU B 1 24 ? 0.416 0.203 -8.594 1 98.44 24 LEU B O 1
ATOM 2276 N N . ALA B 1 25 ? -0.552 1.294 -6.91 1 98.62 25 ALA B N 1
ATOM 2277 C CA . ALA B 1 25 ? -0.987 0.075 -6.234 1 98.62 25 ALA B CA 1
ATOM 2278 C C . ALA B 1 25 ? -2.51 -0.009 -6.18 1 98.62 25 ALA B C 1
ATOM 2280 O O . ALA B 1 25 ? -3.197 1.011 -6.27 1 98.62 25 ALA B O 1
ATOM 2281 N N . GLU B 1 26 ? -3.043 -1.196 -6.035 1 98.62 26 GLU B N 1
ATOM 2282 C CA . GLU B 1 26 ? -4.461 -1.528 -5.91 1 98.62 26 GLU B CA 1
ATOM 2283 C C . GLU B 1 26 ? -4.652 -2.855 -5.184 1 98.62 26 GLU B C 1
ATOM 2285 O O . GLU B 1 26 ? -3.707 -3.635 -5.039 1 98.62 26 GLU B O 1
ATOM 2290 N N . HIS B 1 27 ? -5.832 -3.049 -4.723 1 98.31 27 HIS B N 1
ATOM 2291 C CA . HIS B 1 27 ? -6.141 -4.398 -4.262 1 98.31 27 HIS B CA 1
ATOM 2292 C C . HIS B 1 27 ? -6.094 -5.398 -5.41 1 98.31 27 HIS B C 1
ATOM 2294 O O . HIS B 1 27 ? -7.062 -5.531 -6.164 1 98.31 27 HIS B O 1
ATOM 2300 N N . GLY B 1 28 ? -4.996 -6.148 -5.523 1 98.5 28 GLY B N 1
ATOM 2301 C CA . GLY B 1 28 ? -4.754 -7.098 -6.598 1 98.5 28 GLY B CA 1
ATOM 2302 C C . GLY B 1 28 ? -3.328 -7.613 -6.629 1 98.5 28 GLY B C 1
ATOM 2303 O O . GLY B 1 28 ? -2.447 -7.059 -5.969 1 98.5 28 GLY B O 1
ATOM 2304 N N . PHE B 1 29 ? -3.182 -8.695 -7.371 1 98.88 29 PHE B N 1
ATOM 2305 C CA . PHE B 1 29 ? -1.844 -9.273 -7.418 1 98.88 29 PHE B CA 1
ATOM 2306 C C . PHE B 1 29 ? -1.461 -9.648 -8.844 1 98.88 29 PHE B C 1
ATOM 2308 O O . PHE B 1 29 ? -2.285 -10.172 -9.594 1 98.88 29 PHE B O 1
ATOM 2315 N N . SER B 1 30 ? -0.214 -9.352 -9.211 1 98.94 30 SER B N 1
ATOM 2316 C CA . SER B 1 30 ? 0.44 -9.805 -10.43 1 98.94 30 SER B CA 1
ATOM 2317 C C . SER B 1 30 ? 1.958 -9.758 -10.297 1 98.94 30 SER B C 1
ATOM 2319 O O . SER B 1 30 ? 2.498 -8.875 -9.617 1 98.94 30 SER B O 1
ATOM 2321 N N . ALA B 1 31 ? 2.578 -10.641 -10.93 1 98.94 31 ALA B N 1
ATOM 2322 C CA . ALA B 1 31 ? 4.039 -10.664 -10.906 1 98.94 31 ALA B CA 1
ATOM 2323 C C . ALA B 1 31 ? 4.598 -11.102 -12.258 1 98.94 31 ALA B C 1
ATOM 2325 O O . ALA B 1 31 ? 3.947 -11.844 -13 1 98.94 31 ALA B O 1
ATOM 2326 N N . TYR B 1 32 ? 5.762 -10.602 -12.562 1 98.94 32 TYR B N 1
ATOM 2327 C CA . TYR B 1 32 ? 6.551 -10.969 -13.734 1 98.94 32 TYR B CA 1
ATOM 2328 C C . TYR B 1 32 ? 7.758 -11.805 -13.344 1 98.94 32 TYR B C 1
ATOM 2330 O O . TYR B 1 32 ? 8.539 -11.414 -12.469 1 98.94 32 TYR B O 1
ATOM 2338 N N . LEU B 1 33 ? 7.891 -12.969 -13.945 1 98.81 33 LEU B N 1
ATOM 2339 C CA . LEU B 1 33 ? 8.961 -13.891 -13.594 1 98.81 33 LEU B CA 1
ATOM 2340 C C . LEU B 1 33 ? 9.844 -14.188 -14.797 1 98.81 33 LEU B C 1
ATOM 2342 O O . LEU B 1 33 ? 9.344 -14.562 -15.859 1 98.81 33 LEU B O 1
ATOM 2346 N N . GLU B 1 34 ? 11.086 -13.914 -14.656 1 98.25 34 GLU B N 1
ATOM 2347 C CA . GLU B 1 34 ? 12.117 -14.461 -15.523 1 98.25 34 GLU B CA 1
ATOM 2348 C C . GLU B 1 34 ? 12.766 -15.695 -14.906 1 98.25 34 GLU B C 1
ATOM 2350 O O . GLU B 1 34 ? 13.227 -15.656 -13.766 1 98.25 34 GLU B O 1
ATOM 2355 N N . PHE B 1 35 ? 12.75 -16.734 -15.656 1 97.38 35 PHE B N 1
ATOM 2356 C CA . PHE B 1 35 ? 13.328 -17.984 -15.195 1 97.38 35 PHE B CA 1
ATOM 2357 C C . PHE B 1 35 ? 14.039 -18.703 -16.344 1 97.38 35 PHE B C 1
ATOM 2359 O O . PHE B 1 35 ? 13.398 -19.25 -17.234 1 97.38 35 PHE B O 1
ATOM 2366 N N . GLY B 1 36 ? 15.391 -18.734 -16.281 1 92.81 36 GLY B N 1
ATOM 2367 C CA . GLY B 1 36 ? 16.125 -19.219 -17.438 1 92.81 36 GLY B CA 1
ATOM 2368 C C . GLY B 1 36 ? 15.836 -18.453 -18.703 1 92.81 36 GLY B C 1
ATOM 2369 O O . GLY B 1 36 ? 15.984 -17.219 -18.734 1 92.81 36 GLY B O 1
ATOM 2370 N N . ASP B 1 37 ? 15.336 -19.172 -19.672 1 92.19 37 ASP B N 1
ATOM 2371 C CA . ASP B 1 37 ? 15.031 -18.547 -20.953 1 92.19 37 ASP B CA 1
ATOM 2372 C C . ASP B 1 37 ? 13.539 -18.234 -21.062 1 92.19 37 ASP B C 1
ATOM 2374 O O . ASP B 1 37 ? 13.07 -17.797 -22.125 1 92.19 37 ASP B O 1
ATOM 2378 N N . SER B 1 38 ? 12.898 -18.453 -19.938 1 96.25 38 SER B N 1
ATOM 2379 C CA . SER B 1 38 ? 11.445 -18.297 -19.984 1 96.25 38 SER B CA 1
ATOM 2380 C C . SER B 1 38 ? 11 -17.062 -19.203 1 96.25 38 SER B C 1
ATOM 2382 O O . SER B 1 38 ? 11.719 -16.578 -18.328 1 96.25 38 SER B O 1
ATOM 2384 N N . ARG B 1 39 ? 9.906 -16.5 -19.625 1 98.12 39 ARG B N 1
ATOM 2385 C CA . ARG B 1 39 ? 9.195 -15.422 -18.953 1 98.12 39 ARG B CA 1
ATOM 2386 C C . ARG B 1 39 ? 7.719 -15.773 -18.766 1 98.12 39 ARG B C 1
ATOM 2388 O O . ARG B 1 39 ? 7.125 -16.453 -19.609 1 98.12 39 ARG B O 1
ATOM 2395 N N . VAL B 1 40 ? 7.18 -15.32 -17.672 1 98.88 40 VAL B N 1
ATOM 2396 C CA . VAL B 1 40 ? 5.758 -15.57 -17.453 1 98.88 40 VAL B CA 1
ATOM 2397 C C . VAL B 1 40 ? 5.184 -14.477 -16.547 1 98.88 40 VAL B C 1
ATOM 2399 O O . VAL B 1 40 ? 5.863 -13.984 -15.648 1 98.88 40 VAL B O 1
ATOM 2402 N N . ILE B 1 41 ? 4.016 -14.047 -16.875 1 98.94 41 ILE B N 1
ATOM 2403 C CA . ILE B 1 41 ? 3.248 -13.188 -15.984 1 98.94 41 ILE B CA 1
ATOM 2404 C C . ILE B 1 41 ? 2.283 -14.031 -15.156 1 98.94 41 ILE B C 1
ATOM 2406 O O . ILE B 1 41 ? 1.536 -14.852 -15.703 1 98.94 41 ILE B O 1
ATOM 2410 N N . PHE B 1 42 ? 2.369 -13.906 -13.867 1 98.94 42 PHE B N 1
ATOM 2411 C CA . PHE B 1 42 ? 1.471 -14.617 -12.961 1 98.94 42 PHE B CA 1
ATOM 2412 C C . PHE B 1 42 ? 0.39 -13.68 -12.43 1 98.94 42 PHE B C 1
ATOM 2414 O O . PHE B 1 42 ? 0.693 -12.688 -11.773 1 98.94 42 PHE B O 1
ATOM 2421 N N . ASP B 1 43 ? -0.921 -13.945 -12.75 1 98.94 43 ASP B N 1
ATOM 2422 C CA . ASP B 1 43 ? -2.092 -13.141 -12.406 1 98.94 43 ASP B CA 1
ATOM 2423 C C . ASP B 1 43 ? -2.039 -11.781 -13.102 1 98.94 43 ASP B C 1
ATOM 2425 O O . ASP B 1 43 ? -1.077 -11.477 -13.805 1 98.94 43 ASP B O 1
ATOM 2429 N N . ALA B 1 44 ? -3.143 -11.039 -12.938 1 98.88 44 ALA B N 1
ATOM 2430 C CA . ALA B 1 44 ? -3.268 -9.875 -13.805 1 98.88 44 ALA B CA 1
ATOM 2431 C C . ALA B 1 44 ? -3.666 -8.633 -13 1 98.88 44 ALA B C 1
ATOM 2433 O O . ALA B 1 44 ? -3.938 -7.578 -13.578 1 98.88 44 ALA B O 1
ATOM 2434 N N . GLY B 1 45 ? -3.732 -8.734 -11.695 1 98.62 45 GLY B N 1
ATOM 2435 C CA . GLY B 1 45 ? -4.234 -7.617 -10.914 1 98.62 45 GLY B CA 1
ATOM 2436 C C . GLY B 1 45 ? -5.715 -7.359 -11.125 1 98.62 45 GLY B C 1
ATOM 2437 O O . GLY B 1 45 ? -6.426 -8.203 -11.68 1 98.62 45 GLY B O 1
ATOM 2438 N N . GLN B 1 46 ? -6.172 -6.23 -10.648 1 98.44 46 GLN B N 1
ATOM 2439 C CA . GLN B 1 46 ? -7.594 -5.906 -10.695 1 98.44 46 GLN B CA 1
ATOM 2440 C C . GLN B 1 46 ? -7.926 -5.062 -11.914 1 98.44 46 GLN B C 1
ATOM 2442 O O . GLN B 1 46 ? -9.023 -5.16 -12.469 1 98.44 46 GLN B O 1
ATOM 2447 N N . THR B 1 47 ? -7.023 -4.168 -12.328 1 97.75 47 THR B N 1
ATOM 2448 C CA . THR B 1 47 ? -7.277 -3.24 -13.43 1 97.75 47 THR B CA 1
ATOM 2449 C C . THR B 1 47 ? -6.082 -3.184 -14.375 1 97.75 47 THR B C 1
ATOM 2451 O O . THR B 1 47 ? -5.527 -4.219 -14.742 1 97.75 47 THR B O 1
ATOM 2454 N N . THR B 1 48 ? -5.621 -1.97 -14.766 1 97.75 48 THR B N 1
ATOM 2455 C CA . THR B 1 48 ? -4.555 -1.809 -15.75 1 97.75 48 THR B CA 1
ATOM 2456 C C . THR B 1 48 ? -3.213 -1.58 -15.055 1 97.75 48 THR B C 1
ATOM 2458 O O . THR B 1 48 ? -2.199 -1.341 -15.711 1 97.75 48 THR B O 1
ATOM 2461 N N . THR B 1 49 ? -3.162 -1.71 -13.758 1 98.12 49 THR B N 1
ATOM 2462 C CA . THR B 1 49 ? -1.983 -1.312 -13 1 98.12 49 THR B CA 1
ATOM 2463 C C . THR B 1 49 ? -0.789 -2.193 -13.352 1 98.12 49 THR B C 1
ATOM 2465 O O . THR B 1 49 ? 0.346 -1.715 -13.406 1 98.12 49 THR B O 1
ATOM 2468 N N . ALA B 1 50 ? -1.031 -3.492 -13.562 1 98.81 50 ALA B N 1
ATOM 2469 C CA . ALA B 1 50 ? 0.082 -4.371 -13.914 1 98.81 50 ALA B CA 1
ATOM 2470 C C . ALA B 1 50 ? 0.798 -3.871 -15.172 1 98.81 50 ALA B C 1
ATOM 2472 O O . ALA B 1 50 ? 2.029 -3.834 -15.211 1 98.81 50 ALA B O 1
ATOM 2473 N N . VAL B 1 51 ? 0.034 -3.465 -16.156 1 98.88 51 VAL B N 1
ATOM 2474 C CA . VAL B 1 51 ? 0.591 -2.996 -17.422 1 98.88 51 VAL B CA 1
ATOM 2475 C C . VAL B 1 51 ? 1.302 -1.661 -17.203 1 98.88 51 VAL B C 1
ATOM 2477 O O . VAL B 1 51 ? 2.436 -1.477 -17.656 1 98.88 51 VAL B O 1
ATOM 2480 N N . SER B 1 52 ? 0.63 -0.739 -16.531 1 98.38 52 SER B N 1
ATOM 2481 C CA . SER B 1 52 ? 1.207 0.578 -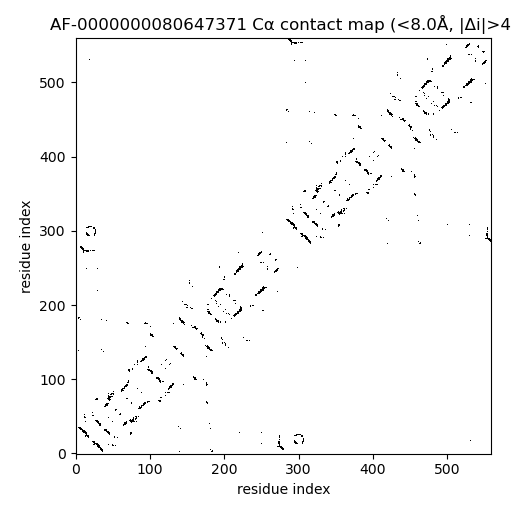16.281 1 98.38 52 SER B CA 1
ATOM 2482 C C . SER B 1 52 ? 2.51 0.47 -15.492 1 98.38 52 SER B C 1
ATOM 2484 O O . SER B 1 52 ? 3.484 1.16 -15.805 1 98.38 52 SER B O 1
ATOM 2486 N N . ASN B 1 53 ? 2.494 -0.366 -14.5 1 98.88 53 ASN B N 1
ATOM 2487 C CA . ASN B 1 53 ? 3.682 -0.532 -13.664 1 98.88 53 ASN B CA 1
ATOM 2488 C C . ASN B 1 53 ? 4.812 -1.212 -14.43 1 98.88 53 ASN B C 1
ATOM 2490 O O . ASN B 1 53 ? 5.984 -0.875 -14.25 1 98.88 53 ASN B O 1
ATOM 2494 N N . ALA B 1 54 ? 4.469 -2.205 -15.281 1 98.88 54 ALA B N 1
ATOM 2495 C CA . ALA B 1 54 ? 5.5 -2.811 -16.125 1 98.88 54 ALA B CA 1
ATOM 2496 C C . ALA B 1 54 ? 6.211 -1.755 -16.969 1 98.88 54 ALA B C 1
ATOM 2498 O O . ALA B 1 54 ? 7.438 -1.761 -17.062 1 98.88 54 ALA B O 1
ATOM 2499 N N . ARG B 1 55 ? 5.406 -0.901 -17.531 1 98.44 55 ARG B N 1
ATOM 2500 C CA . ARG B 1 55 ? 5.977 0.182 -18.328 1 98.44 55 ARG B CA 1
ATOM 2501 C C . ARG B 1 55 ? 6.883 1.065 -17.469 1 98.44 55 ARG B C 1
ATOM 2503 O O . ARG B 1 55 ? 8.016 1.358 -17.859 1 98.44 55 ARG B O 1
ATOM 2510 N N . ALA B 1 56 ? 6.41 1.453 -16.344 1 98 56 ALA B N 1
ATOM 2511 C CA . ALA B 1 56 ? 7.172 2.309 -15.43 1 98 56 ALA B CA 1
ATOM 2512 C C . ALA B 1 56 ? 8.469 1.635 -15 1 98 56 ALA B C 1
ATOM 2514 O O . ALA B 1 56 ? 9.477 2.307 -14.758 1 98 56 ALA B O 1
ATOM 2515 N N . LEU B 1 57 ? 8.445 0.322 -14.914 1 98.31 57 LEU B N 1
ATOM 2516 C CA . LEU B 1 57 ? 9.578 -0.445 -14.43 1 98.31 57 LEU B CA 1
ATOM 2517 C C . LEU B 1 57 ? 10.484 -0.869 -15.578 1 98.31 57 LEU B C 1
ATOM 2519 O O . LEU B 1 57 ? 11.492 -1.554 -15.359 1 98.31 57 LEU B O 1
ATOM 2523 N N . GLY B 1 58 ? 10.125 -0.556 -16.781 1 98.25 58 GLY B N 1
ATOM 2524 C CA . GLY B 1 58 ? 10.938 -0.868 -17.953 1 98.25 58 GLY B CA 1
ATOM 2525 C C . GLY B 1 58 ? 10.844 -2.322 -18.359 1 98.25 58 GLY B C 1
ATOM 2526 O O . GLY B 1 58 ? 11.797 -2.875 -18.922 1 98.25 58 GLY B O 1
ATOM 2527 N N . ILE B 1 59 ? 9.773 -2.998 -18.109 1 98.69 59 ILE B N 1
ATOM 2528 C CA . ILE B 1 59 ? 9.578 -4.406 -18.438 1 98.69 59 ILE B CA 1
ATOM 2529 C C . ILE B 1 59 ? 8.734 -4.523 -19.703 1 98.69 59 ILE B C 1
ATOM 2531 O O . ILE B 1 59 ? 7.625 -3.998 -19.766 1 98.69 59 ILE B O 1
ATOM 2535 N N . ASP B 1 60 ? 9.242 -5.172 -20.672 1 98.44 60 ASP B N 1
ATOM 2536 C CA . ASP B 1 60 ? 8.516 -5.434 -21.922 1 98.44 60 ASP B CA 1
ATOM 2537 C C . ASP B 1 60 ? 7.648 -6.684 -21.797 1 98.44 60 ASP B C 1
ATOM 2539 O O . ASP B 1 60 ? 8.164 -7.781 -21.578 1 98.44 60 ASP B O 1
ATOM 2543 N N . LEU B 1 61 ? 6.359 -6.574 -21.984 1 98.75 61 LEU B N 1
ATOM 2544 C CA . LEU B 1 61 ? 5.418 -7.672 -21.766 1 98.75 61 LEU B CA 1
ATOM 2545 C C . LEU B 1 61 ? 5.066 -8.359 -23.078 1 98.75 61 LEU B C 1
ATOM 2547 O O . LEU B 1 61 ? 4.355 -9.359 -23.078 1 98.75 61 LEU B O 1
ATOM 2551 N N . GLU B 1 62 ? 5.547 -7.836 -24.156 1 98.69 62 GLU B N 1
ATOM 2552 C CA . GLU B 1 62 ? 5.188 -8.383 -25.453 1 98.69 62 GLU B CA 1
ATOM 2553 C C . GLU B 1 62 ? 5.547 -9.859 -25.547 1 98.69 62 GLU B C 1
ATOM 2555 O O . GLU B 1 62 ? 6.684 -10.25 -25.266 1 98.69 62 GLU B O 1
ATOM 2560 N N . GLY B 1 63 ? 4.594 -10.648 -25.859 1 98.69 63 GLY B N 1
ATOM 2561 C CA . GLY B 1 63 ? 4.805 -12.062 -26.125 1 98.69 63 GLY B CA 1
ATOM 2562 C C . GLY B 1 63 ? 4.949 -12.883 -24.859 1 98.69 63 GLY B C 1
ATOM 2563 O O . GLY B 1 63 ? 5.203 -14.094 -24.922 1 98.69 63 GLY B O 1
ATOM 2564 N N . VAL B 1 64 ? 4.832 -12.297 -23.703 1 98.81 64 VAL B N 1
ATOM 2565 C CA . VAL B 1 64 ? 5.031 -13.023 -22.453 1 98.81 64 VAL B CA 1
ATOM 2566 C C . VAL B 1 64 ? 3.764 -13.805 -22.094 1 98.81 64 VAL B C 1
ATOM 2568 O O . VAL B 1 64 ? 2.689 -13.219 -21.953 1 98.81 64 VAL B O 1
ATOM 2571 N N . PRO B 1 65 ? 3.838 -15.117 -21.891 1 98.88 65 PRO B N 1
ATOM 2572 C CA . PRO B 1 65 ? 2.68 -15.922 -21.5 1 98.88 65 PRO B CA 1
ATOM 2573 C C . PRO B 1 65 ? 2.145 -15.531 -20.109 1 98.88 65 PRO B C 1
ATOM 2575 O O . PRO B 1 65 ? 2.861 -14.922 -19.328 1 98.88 65 PRO B O 1
ATOM 2578 N N . ILE B 1 66 ? 0.888 -15.906 -19.891 1 98.94 66 ILE B N 1
ATOM 2579 C CA . ILE B 1 66 ? 0.225 -15.578 -18.641 1 98.94 66 ILE B CA 1
ATOM 2580 C C . ILE B 1 66 ? -0.204 -16.859 -17.938 1 98.94 66 ILE B C 1
ATOM 2582 O O . ILE B 1 66 ? -0.67 -17.812 -18.578 1 98.94 66 ILE B O 1
ATOM 2586 N N . ALA B 1 67 ? 0.02 -16.969 -16.656 1 98.94 67 ALA B N 1
ATOM 2587 C CA . ALA B 1 67 ? -0.528 -18.031 -15.812 1 98.94 67 ALA B CA 1
ATOM 2588 C C . ALA B 1 67 ? -1.421 -17.438 -14.719 1 98.94 67 ALA B C 1
ATOM 2590 O O . ALA B 1 67 ? -1.104 -16.406 -14.141 1 98.94 67 ALA B O 1
ATOM 2591 N N . LEU B 1 68 ? -2.537 -18.094 -14.43 1 98.94 68 LEU B N 1
ATOM 2592 C CA . LEU B 1 68 ? -3.488 -17.594 -13.453 1 98.94 68 LEU B CA 1
ATOM 2593 C C . LEU B 1 68 ? -3.559 -18.5 -12.234 1 98.94 68 LEU B C 1
ATOM 2595 O O . LEU B 1 68 ? -3.615 -19.734 -12.375 1 98.94 68 LEU B O 1
ATOM 2599 N N . SER B 1 69 ? -3.557 -17.875 -11.07 1 98.88 69 SER B N 1
ATOM 2600 C CA . SER B 1 69 ? -3.729 -18.625 -9.836 1 98.88 69 SER B CA 1
ATOM 2601 C C . SER B 1 69 ? -5.172 -19.094 -9.664 1 98.88 69 SER B C 1
ATOM 2603 O O . SER B 1 69 ? -5.43 -20.281 -9.477 1 98.88 69 SER B O 1
ATOM 2605 N N . HIS B 1 70 ? -6.109 -18.109 -9.711 1 98.69 70 HIS B N 1
ATOM 2606 C CA . HIS B 1 70 ? -7.527 -18.438 -9.586 1 98.69 70 HIS B CA 1
ATOM 2607 C C . HIS B 1 70 ? -8.398 -17.328 -10.172 1 98.69 70 HIS B C 1
ATOM 2609 O O . HIS B 1 70 ? -7.887 -16.266 -10.562 1 98.69 70 HIS B O 1
ATOM 2615 N N . GLY B 1 71 ? -9.695 -17.609 -10.188 1 98.62 71 GLY B N 1
ATOM 2616 C CA . GLY B 1 71 ? -10.578 -16.812 -11.023 1 98.62 71 GLY B CA 1
ATOM 2617 C C . GLY B 1 71 ? -11.188 -15.633 -10.281 1 98.62 71 GLY B C 1
ATOM 2618 O O . GLY B 1 71 ? -12.273 -15.164 -10.641 1 98.62 71 GLY B O 1
ATOM 2619 N N . HIS B 1 72 ? -10.625 -15.07 -9.242 1 98.44 72 HIS B N 1
ATOM 2620 C CA . HIS B 1 72 ? -11.148 -13.883 -8.586 1 98.44 72 HIS B CA 1
ATOM 2621 C C . HIS B 1 72 ? -10.789 -12.617 -9.367 1 98.44 72 HIS B C 1
ATOM 2623 O O . HIS B 1 72 ? -9.75 -12.57 -10.031 1 98.44 72 HIS B O 1
ATOM 2629 N N . TYR B 1 73 ? -11.523 -11.594 -9.219 1 98.31 73 TYR B N 1
ATOM 2630 C CA . TYR B 1 73 ? -11.422 -10.352 -9.984 1 98.31 73 TYR B CA 1
ATOM 2631 C C . TYR B 1 73 ? -10.094 -9.656 -9.727 1 98.31 73 TYR B C 1
ATOM 2633 O O . TYR B 1 73 ? -9.531 -9.031 -10.625 1 98.31 73 TYR B O 1
ATOM 2641 N N . ASP B 1 74 ? -9.602 -9.742 -8.531 1 98.44 74 ASP B N 1
ATOM 2642 C CA . ASP B 1 74 ? -8.375 -9.039 -8.148 1 98.44 74 ASP B CA 1
ATOM 2643 C C . ASP B 1 74 ? -7.137 -9.789 -8.641 1 98.44 74 ASP B C 1
ATOM 2645 O O . ASP B 1 74 ? -6.008 -9.344 -8.414 1 98.44 74 ASP B O 1
ATOM 2649 N N . HIS B 1 75 ? -7.309 -10.859 -9.406 1 98.81 75 HIS B N 1
ATOM 2650 C CA . HIS B 1 75 ? -6.238 -11.609 -10.062 1 98.81 75 HIS B CA 1
ATOM 2651 C C . HIS B 1 75 ? -6.449 -11.656 -11.57 1 98.81 75 HIS B C 1
ATOM 2653 O O . HIS B 1 75 ? -5.535 -12.031 -12.312 1 98.81 75 HIS B O 1
ATOM 2659 N N . THR B 1 76 ? -7.645 -11.336 -11.984 1 98.88 76 THR B N 1
ATOM 2660 C CA . THR B 1 76 ? -7.977 -11.57 -13.383 1 98.88 76 THR B CA 1
ATOM 2661 C C . THR B 1 76 ? -8.516 -10.305 -14.039 1 98.88 76 THR B C 1
ATOM 2663 O O . THR B 1 76 ? -8.648 -10.234 -15.266 1 98.88 76 THR B O 1
ATOM 2666 N N . GLY B 1 77 ? -8.828 -9.297 -13.25 1 98.56 77 GLY B N 1
ATOM 2667 C CA . GLY B 1 77 ? -9.477 -8.094 -13.75 1 98.56 77 GLY B CA 1
ATOM 2668 C C . GLY B 1 77 ? -8.648 -7.367 -14.797 1 98.56 77 GLY B C 1
ATOM 2669 O O . GLY B 1 77 ? -9.195 -6.676 -15.656 1 98.56 77 GLY B O 1
ATOM 2670 N N . GLY B 1 78 ? -7.332 -7.52 -14.742 1 98.75 78 GLY B N 1
ATOM 2671 C CA . GLY B 1 78 ? -6.438 -6.836 -15.656 1 98.75 78 GLY B CA 1
ATOM 2672 C C . GLY B 1 78 ? -6.137 -7.645 -16.906 1 98.75 78 GLY B C 1
ATOM 2673 O O . GLY B 1 78 ? -5.312 -7.238 -17.734 1 98.75 78 GLY B O 1
ATOM 2674 N N . LEU B 1 79 ? -6.777 -8.758 -17.141 1 98.81 79 LEU B N 1
ATOM 2675 C CA . LEU B 1 79 ? -6.43 -9.672 -18.219 1 98.81 79 LEU B CA 1
ATOM 2676 C C . LEU B 1 79 ? -6.578 -8.992 -19.578 1 98.81 79 LEU B C 1
ATOM 2678 O O . LEU B 1 79 ? -5.727 -9.164 -20.453 1 98.81 79 LEU B O 1
ATOM 2682 N N . GLY B 1 80 ? -7.672 -8.266 -19.703 1 98.31 80 GLY B N 1
ATOM 2683 C CA . GLY B 1 80 ? -7.863 -7.59 -20.969 1 98.31 80 GLY B CA 1
ATOM 2684 C C . GLY B 1 80 ? -6.707 -6.684 -21.344 1 98.31 80 GLY B C 1
ATOM 2685 O O . GLY B 1 80 ? -6.168 -6.777 -22.453 1 98.31 80 GLY B O 1
ATOM 2686 N N . SER B 1 81 ? -6.336 -5.82 -20.422 1 98.31 81 SER B N 1
ATOM 2687 C CA . SER B 1 81 ? -5.238 -4.887 -20.656 1 98.31 81 SER B CA 1
ATOM 2688 C C . SER B 1 81 ? -3.918 -5.629 -20.859 1 98.31 81 SER B C 1
ATOM 2690 O O . SER B 1 81 ? -3.088 -5.215 -21.672 1 98.31 81 SER B O 1
ATOM 2692 N N . LEU B 1 82 ? -3.713 -6.719 -20.156 1 98.62 82 LEU B N 1
ATOM 2693 C CA . LEU B 1 82 ? -2.486 -7.496 -20.297 1 98.62 82 LEU B CA 1
ATOM 2694 C C . LEU B 1 82 ? -2.391 -8.125 -21.672 1 98.62 82 LEU B C 1
ATOM 2696 O O . LEU B 1 82 ? -1.342 -8.062 -22.328 1 98.62 82 LEU B O 1
ATOM 2700 N N . ILE B 1 83 ? -3.494 -8.711 -22.094 1 98.69 83 ILE B N 1
ATOM 2701 C CA . ILE B 1 83 ? -3.514 -9.391 -23.391 1 98.69 83 ILE B CA 1
ATOM 2702 C C . ILE B 1 83 ? -3.289 -8.383 -24.516 1 98.69 83 ILE B C 1
ATOM 2704 O O . ILE B 1 83 ? -2.605 -8.68 -25.5 1 98.69 83 ILE B O 1
ATOM 2708 N N . GLU B 1 84 ? -3.869 -7.18 -24.375 1 98.19 84 GLU B N 1
ATOM 2709 C CA . GLU B 1 84 ? -3.617 -6.113 -25.344 1 98.19 84 GLU B CA 1
ATOM 2710 C C . GLU B 1 84 ? -2.129 -5.801 -25.438 1 98.19 84 GLU B C 1
ATOM 2712 O O . GLU B 1 84 ? -1.619 -5.531 -26.531 1 98.19 84 GLU B O 1
ATOM 2717 N N . LYS B 1 85 ? -1.464 -5.855 -24.359 1 98.5 85 LYS B N 1
ATOM 2718 C CA . LYS B 1 85 ? -0.049 -5.5 -24.328 1 98.5 85 LYS B CA 1
ATOM 2719 C C . LYS B 1 85 ? 0.827 -6.676 -24.75 1 98.5 85 LYS B C 1
ATOM 2721 O O . LYS B 1 85 ? 1.83 -6.492 -25.438 1 98.5 85 LYS B O 1
ATOM 2726 N N . THR B 1 86 ? 0.476 -7.891 -24.344 1 98.75 86 THR B N 1
ATOM 2727 C CA . THR B 1 86 ? 1.281 -9.062 -24.672 1 98.75 86 THR B CA 1
ATOM 2728 C C . THR B 1 86 ? 1.086 -9.469 -26.125 1 98.75 86 THR B C 1
ATOM 2730 O O . THR B 1 86 ? 1.972 -10.078 -26.734 1 98.75 86 THR B O 1
ATOM 2733 N N . GLY B 1 87 ? -0.031 -9.141 -26.703 1 98.5 87 GLY B N 1
ATOM 2734 C CA . GLY B 1 87 ? -0.462 -9.828 -27.906 1 98.5 87 GLY B CA 1
ATOM 2735 C C . GLY B 1 87 ? -0.981 -11.227 -27.656 1 98.5 87 GLY B C 1
ATOM 2736 O O . GLY B 1 87 ? -1.215 -11.609 -26.5 1 98.5 87 GLY B O 1
ATOM 2737 N N . PRO B 1 88 ? -1.212 -11.977 -28.719 1 98.62 88 PRO B N 1
ATOM 2738 C CA . PRO B 1 88 ? -1.695 -13.352 -28.531 1 98.62 88 PRO B CA 1
ATOM 2739 C C . PRO B 1 88 ? -0.688 -14.234 -27.812 1 98.62 88 PRO B C 1
ATOM 2741 O O . PRO B 1 88 ? 0.458 -14.367 -28.25 1 98.62 88 PRO B O 1
ATOM 2744 N N . VAL B 1 89 ? -1.109 -14.812 -26.734 1 98.69 89 VAL B N 1
ATOM 2745 C CA . VAL B 1 89 ? -0.219 -15.648 -25.938 1 98.69 89 VAL B CA 1
ATOM 2746 C C . VAL B 1 89 ? -1.021 -16.766 -25.266 1 98.69 89 VAL B C 1
ATOM 2748 O O . VAL B 1 89 ? -2.242 -16.656 -25.125 1 98.69 89 VAL B O 1
ATOM 2751 N N . PRO B 1 90 ? -0.341 -17.844 -24.875 1 98.81 90 PRO B N 1
ATOM 2752 C CA . PRO B 1 90 ? -1.03 -18.812 -24.016 1 98.81 90 PRO B CA 1
ATOM 2753 C C . PRO B 1 90 ? -1.361 -18.25 -22.641 1 98.81 90 PRO B C 1
ATOM 2755 O O . PRO B 1 90 ? -0.578 -17.484 -22.078 1 98.81 90 PRO B O 1
ATOM 2758 N N . VAL B 1 91 ? -2.521 -18.578 -22.156 1 98.94 91 VAL B N 1
ATOM 2759 C CA . VAL B 1 91 ? -2.951 -18.297 -20.797 1 98.94 91 VAL B CA 1
ATOM 2760 C C . VAL B 1 91 ? -3.215 -19.609 -20.062 1 98.94 91 VAL B C 1
ATOM 2762 O O . VAL B 1 91 ? -4.207 -20.297 -20.328 1 98.94 91 VAL B O 1
ATOM 2765 N N . TYR B 1 92 ? -2.324 -19.969 -19.156 1 98.94 92 TYR B N 1
ATOM 2766 C CA . TYR B 1 92 ? -2.436 -21.203 -18.391 1 98.94 92 TYR B CA 1
ATOM 2767 C C . TYR B 1 92 ? -3.32 -21.016 -17.156 1 98.94 92 TYR B C 1
ATOM 2769 O O . TYR B 1 92 ? -3.145 -20.047 -16.406 1 98.94 92 TYR B O 1
ATOM 2777 N N . ALA B 1 93 ? -4.305 -21.906 -16.969 1 98.81 93 ALA B N 1
ATOM 2778 C CA . ALA B 1 93 ? -5.211 -21.766 -15.836 1 98.81 93 ALA B CA 1
ATOM 2779 C C . ALA B 1 93 ? -5.922 -23.078 -15.539 1 98.81 93 ALA B C 1
ATOM 2781 O O . ALA B 1 93 ? -5.695 -24.094 -16.219 1 98.81 93 ALA B O 1
ATOM 2782 N N . HIS B 1 94 ? -6.562 -23.125 -14.477 1 98.81 94 HIS B N 1
ATOM 2783 C CA . HIS B 1 94 ? -7.496 -24.188 -14.148 1 98.81 94 HIS B CA 1
ATOM 2784 C C . HIS B 1 94 ? -8.82 -24 -14.875 1 98.81 94 HIS B C 1
ATOM 2786 O O . HIS B 1 94 ? -9.289 -22.875 -15.047 1 98.81 94 HIS B O 1
ATOM 2792 N N . PRO B 1 95 ? -9.516 -25.078 -15.25 1 98.12 95 PRO B N 1
ATOM 2793 C CA . PRO B 1 95 ? -10.773 -24.922 -15.984 1 98.12 95 PRO B CA 1
ATOM 2794 C C . PRO B 1 95 ? -11.828 -24.172 -15.18 1 98.12 95 PRO B C 1
ATOM 2796 O O . PRO B 1 95 ? -12.727 -23.547 -15.766 1 98.12 95 PRO B O 1
ATOM 2799 N N . ASP B 1 96 ? -11.734 -24.141 -13.844 1 97.81 96 ASP B N 1
ATOM 2800 C CA . ASP B 1 96 ? -12.742 -23.5 -12.992 1 97.81 96 ASP B CA 1
ATOM 2801 C C . ASP B 1 96 ? -12.492 -22 -12.883 1 97.81 96 ASP B C 1
ATOM 2803 O O . ASP B 1 96 ? -13.188 -21.312 -12.141 1 97.81 96 ASP B O 1
ATOM 2807 N N . VAL B 1 97 ? -11.586 -21.516 -13.633 1 98.19 97 VAL B N 1
ATOM 2808 C CA . VAL B 1 97 ? -11.227 -20.109 -13.555 1 98.19 97 VAL B CA 1
ATOM 2809 C C . VAL B 1 97 ? -12.414 -19.25 -13.977 1 98.19 97 VAL B C 1
ATOM 2811 O O . VAL B 1 97 ? -12.547 -18.109 -13.539 1 98.19 97 VAL B O 1
ATOM 2814 N N . PHE B 1 98 ? -13.391 -19.781 -14.711 1 97.38 98 PHE B N 1
ATOM 2815 C CA . PHE B 1 98 ? -14.492 -19 -15.266 1 97.38 98 PHE B CA 1
ATOM 2816 C C . PHE B 1 98 ? -15.766 -19.234 -14.469 1 97.38 98 PHE B C 1
ATOM 2818 O O . PHE B 1 98 ? -16.828 -18.734 -14.836 1 97.38 98 PHE B O 1
ATOM 2825 N N . VAL B 1 99 ? -15.672 -19.984 -13.383 1 95.44 99 VAL B N 1
ATOM 2826 C CA . VAL B 1 99 ? -16.828 -20.203 -12.523 1 95.44 99 VAL B CA 1
ATOM 2827 C C . VAL B 1 99 ? -17.281 -18.875 -11.922 1 95.44 99 VAL B C 1
ATOM 2829 O O . VAL B 1 99 ? -16.453 -18.047 -11.523 1 95.44 99 VAL B O 1
ATOM 2832 N N . SER B 1 100 ? -18.625 -18.656 -11.945 1 95.19 100 SER B N 1
ATOM 2833 C CA . SER B 1 100 ? -19.156 -17.484 -11.266 1 95.19 100 SER B CA 1
ATOM 2834 C C . SER B 1 100 ? -19.031 -17.609 -9.75 1 95.19 100 SER B C 1
ATOM 2836 O O . SER B 1 100 ? -19.484 -18.594 -9.172 1 95.19 100 SER B O 1
ATOM 2838 N N . ARG B 1 101 ? -18.422 -16.625 -9.195 1 96.81 101 ARG B N 1
ATOM 2839 C CA . ARG B 1 101 ? -18.125 -16.672 -7.766 1 96.81 101 ARG B CA 1
ATOM 2840 C C . ARG B 1 101 ? -18.672 -15.445 -7.047 1 96.81 101 ARG B C 1
ATOM 2842 O O . ARG B 1 101 ? -18.75 -14.359 -7.637 1 96.81 101 ARG B O 1
ATOM 2849 N N . TYR B 1 102 ? -18.953 -15.68 -5.715 1 96.06 102 TYR B N 1
ATOM 2850 C CA . TYR B 1 102 ? -19.578 -14.609 -4.945 1 96.06 102 TYR B CA 1
ATOM 2851 C C . TYR B 1 102 ? -19.047 -14.586 -3.516 1 96.06 102 TYR B C 1
ATOM 2853 O O . TYR B 1 102 ? -18.578 -15.602 -3.008 1 96.06 102 TYR B O 1
ATOM 2861 N N . THR B 1 103 ? -19.016 -13.414 -2.955 1 95 103 THR B N 1
ATOM 2862 C CA . THR B 1 103 ? -18.953 -13.281 -1.505 1 95 103 THR B CA 1
ATOM 2863 C C . THR B 1 103 ? -20.344 -13.047 -0.915 1 95 103 THR B C 1
ATOM 2865 O O . THR B 1 103 ? -21.172 -12.359 -1.517 1 95 103 THR B O 1
ATOM 2868 N N . ARG B 1 104 ? -20.578 -13.656 0.172 1 91.75 104 ARG B N 1
ATOM 2869 C CA . ARG B 1 104 ? -21.844 -13.461 0.887 1 91.75 104 ARG B CA 1
ATOM 2870 C C . ARG B 1 104 ? -21.625 -12.672 2.174 1 91.75 104 ARG B C 1
ATOM 2872 O O . ARG B 1 104 ? -20.891 -13.117 3.061 1 91.75 104 ARG B O 1
ATOM 2879 N N . ARG B 1 105 ? -22.156 -11.453 2.211 1 84.75 105 ARG B N 1
ATOM 2880 C CA . ARG B 1 105 ? -22.125 -10.625 3.416 1 84.75 105 ARG B CA 1
ATOM 2881 C C . ARG B 1 105 ? -23.5 -10.094 3.762 1 84.75 105 ARG B C 1
ATOM 2883 O O . ARG B 1 105 ? -24.125 -9.398 2.955 1 84.75 105 ARG B O 1
ATOM 2890 N N . GLY B 1 106 ? -24 -10.305 4.973 1 83.31 106 GLY B N 1
ATOM 2891 C CA . GLY B 1 106 ? -25.297 -9.836 5.418 1 83.31 106 GLY B CA 1
ATOM 2892 C C . GLY B 1 106 ? -26.422 -10.234 4.488 1 83.31 106 GLY B C 1
ATOM 2893 O O . GLY B 1 106 ? -27.344 -9.445 4.234 1 83.31 106 GLY B O 1
ATOM 2894 N N . GLY B 1 107 ? -26.281 -11.328 3.816 1 82 107 GLY B N 1
ATOM 2895 C CA . GLY B 1 107 ? -27.344 -11.812 2.947 1 82 107 GLY B CA 1
ATOM 2896 C C . GLY B 1 107 ? -27.188 -11.352 1.51 1 82 107 GLY B C 1
ATOM 2897 O O . GLY B 1 107 ? -27.922 -11.797 0.63 1 82 107 GLY B O 1
ATOM 2898 N N . ALA B 1 108 ? -26.312 -10.461 1.299 1 90 108 ALA B N 1
ATOM 2899 C CA . ALA B 1 108 ? -26.109 -9.961 -0.058 1 90 108 ALA B CA 1
ATOM 2900 C C . ALA B 1 108 ? -24.953 -10.68 -0.74 1 90 108 ALA B C 1
ATOM 2902 O O . ALA B 1 108 ? -23.984 -11.055 -0.088 1 90 108 ALA B O 1
ATOM 2903 N N . LEU B 1 109 ? -25.188 -10.977 -2.035 1 92.62 109 LEU B N 1
ATOM 2904 C CA . LEU B 1 109 ? -24.141 -11.594 -2.846 1 92.62 109 LEU B CA 1
ATOM 2905 C C . LEU B 1 109 ? -23.453 -10.562 -3.725 1 92.62 109 LEU B C 1
ATOM 2907 O O . LEU B 1 109 ? -24.109 -9.711 -4.324 1 92.62 109 LEU B O 1
ATOM 2911 N N . ARG B 1 110 ? -22.172 -10.68 -3.678 1 94.25 110 ARG B N 1
ATOM 2912 C CA . ARG B 1 110 ? -21.359 -9.836 -4.559 1 94.25 110 ARG B CA 1
ATOM 2913 C C . ARG B 1 110 ? -20.484 -10.688 -5.473 1 94.25 110 ARG B C 1
ATOM 2915 O O . ARG B 1 110 ? -19.766 -11.57 -5.004 1 94.25 110 ARG B O 1
ATOM 2922 N N . GLN B 1 111 ? -20.609 -10.398 -6.73 1 95.5 111 GLN B N 1
ATOM 2923 C CA . GLN B 1 111 ? -19.812 -11.141 -7.699 1 95.5 111 GLN B CA 1
ATOM 2924 C C . GLN B 1 111 ? -18.328 -10.828 -7.539 1 95.5 111 GLN B C 1
ATOM 2926 O O . GLN B 1 111 ? -17.938 -9.664 -7.434 1 95.5 111 GLN B O 1
ATOM 2931 N N . ILE B 1 112 ? -17.484 -11.914 -7.516 1 97.06 112 ILE B N 1
ATOM 2932 C CA . ILE B 1 112 ? -16.062 -11.688 -7.309 1 97.06 112 ILE B CA 1
ATOM 2933 C C . ILE B 1 112 ? -15.258 -12.539 -8.297 1 97.06 112 ILE B C 1
ATOM 2935 O O . ILE B 1 112 ? -14.047 -12.719 -8.125 1 97.06 112 ILE B O 1
ATOM 2939 N N . GLY B 1 113 ? -15.852 -13.078 -9.289 1 97.81 113 GLY B N 1
ATOM 2940 C CA . GLY B 1 113 ? -15.188 -13.883 -10.305 1 97.81 113 GLY B CA 1
ATOM 2941 C C . GLY B 1 113 ? -14.523 -13.055 -11.383 1 97.81 113 GLY B C 1
ATOM 2942 O O . GLY B 1 113 ? -14.469 -11.828 -11.289 1 97.81 113 GLY B O 1
ATOM 2943 N N . ILE B 1 114 ? -14 -13.773 -12.375 1 97.94 114 ILE B N 1
ATOM 2944 C CA . ILE B 1 114 ? -13.406 -13.141 -13.547 1 97.94 114 ILE B CA 1
ATOM 2945 C C . ILE B 1 114 ? -14.438 -12.273 -14.25 1 97.94 114 ILE B C 1
ATOM 2947 O O . ILE B 1 114 ? -15.547 -12.727 -14.547 1 97.94 114 ILE B O 1
ATOM 2951 N N . PRO B 1 115 ? -14.094 -11.008 -14.477 1 97.75 115 PRO B N 1
ATOM 2952 C CA . PRO B 1 115 ? -15.102 -10.078 -15.016 1 97.75 115 PRO B CA 1
ATOM 2953 C C . PRO B 1 115 ? -15.148 -10.086 -16.531 1 97.75 115 PRO B C 1
ATOM 2955 O O . PRO B 1 115 ? -15.445 -9.055 -17.156 1 97.75 115 PRO B O 1
ATOM 2958 N N . PHE B 1 116 ? -14.75 -11.164 -17.172 1 97.94 116 PHE B N 1
ATOM 2959 C CA . PHE B 1 116 ? -14.742 -11.281 -18.625 1 97.94 116 PHE B CA 1
ATOM 2960 C C . PHE B 1 116 ? -15.383 -12.594 -19.062 1 97.94 116 PHE B C 1
ATOM 2962 O O . PHE B 1 116 ? -15.328 -13.586 -18.328 1 97.94 116 PHE B O 1
ATOM 2969 N N . ARG B 1 117 ? -15.961 -12.555 -20.234 1 96.81 117 ARG B N 1
ATOM 2970 C CA . ARG B 1 117 ? -16.312 -13.805 -20.906 1 96.81 117 ARG B CA 1
ATOM 2971 C C . ARG B 1 117 ? -15.094 -14.438 -21.562 1 96.81 117 ARG B C 1
ATOM 2973 O O . ARG B 1 117 ? -14.266 -13.742 -22.156 1 96.81 117 ARG B O 1
ATOM 2980 N N . ARG B 1 118 ? -15.047 -15.734 -21.422 1 97.75 118 ARG B N 1
ATOM 2981 C CA . ARG B 1 118 ? -13.93 -16.453 -22.016 1 97.75 118 ARG B CA 1
ATOM 2982 C C . ARG B 1 118 ? -13.758 -16.078 -23.484 1 97.75 118 ARG B C 1
ATOM 2984 O O . ARG B 1 118 ? -12.641 -15.789 -23.938 1 97.75 118 ARG B O 1
ATOM 2991 N N . GLY B 1 119 ? -14.812 -16.062 -24.234 1 98.06 119 GLY B N 1
ATOM 2992 C CA . GLY B 1 119 ? -14.773 -15.766 -25.656 1 98.06 119 GLY B CA 1
ATOM 2993 C C . GLY B 1 119 ? -14.188 -14.406 -25.984 1 98.06 119 GLY B C 1
ATOM 2994 O O . GLY B 1 119 ? -13.477 -14.25 -26.969 1 98.06 119 GLY B O 1
ATOM 2995 N N . ASP B 1 120 ? -14.5 -13.414 -25.172 1 98.06 120 ASP B N 1
ATOM 2996 C CA . ASP B 1 120 ? -13.977 -12.07 -25.375 1 98.06 120 ASP B CA 1
ATOM 2997 C C . ASP B 1 120 ? -12.453 -12.047 -25.219 1 98.06 120 ASP B C 1
ATOM 2999 O O . ASP B 1 120 ? -11.758 -11.383 -25.984 1 98.06 120 ASP B O 1
ATOM 3003 N N . LEU B 1 121 ? -11.961 -12.789 -24.266 1 98.44 121 LEU B N 1
ATOM 3004 C CA . LEU B 1 121 ? -10.516 -12.859 -24.031 1 98.44 121 LEU B CA 1
ATOM 3005 C C . LEU B 1 121 ? -9.828 -13.609 -25.172 1 98.44 121 LEU B C 1
ATOM 3007 O O . LEU B 1 121 ? -8.742 -13.219 -25.609 1 98.44 121 LEU B O 1
ATOM 3011 N N . GLU B 1 122 ? -10.461 -14.633 -25.625 1 98.5 122 GLU B N 1
ATOM 3012 C CA . GLU B 1 122 ? -9.914 -15.391 -26.75 1 98.5 122 GLU B CA 1
ATOM 3013 C C . GLU B 1 122 ? -9.891 -14.547 -28.016 1 98.5 122 GLU B C 1
ATOM 3015 O O . GLU B 1 122 ? -8.922 -14.586 -28.781 1 98.5 122 GLU B O 1
ATOM 3020 N N . ALA B 1 123 ? -10.906 -13.789 -28.203 1 98.31 123 ALA B N 1
ATOM 3021 C CA . ALA B 1 123 ? -10.961 -12.891 -29.359 1 98.31 123 ALA B CA 1
ATOM 3022 C C . ALA B 1 123 ? -9.859 -11.844 -29.281 1 98.31 123 ALA B C 1
ATOM 3024 O O . ALA B 1 123 ? -9.352 -11.391 -30.312 1 98.31 123 ALA B O 1
ATOM 3025 N N . ALA B 1 124 ? -9.508 -11.562 -28.062 1 97.94 124 ALA B N 1
ATOM 3026 C CA . ALA B 1 124 ? -8.469 -10.562 -27.859 1 97.94 124 ALA B CA 1
ATOM 3027 C C . ALA B 1 124 ? -7.078 -11.172 -28 1 97.94 124 ALA B C 1
ATOM 3029 O O . ALA B 1 124 ? -6.082 -10.445 -28.047 1 97.94 124 ALA B O 1
ATOM 3030 N N . GLY B 1 125 ? -7.016 -12.523 -27.969 1 98.38 125 GLY B N 1
ATOM 3031 C CA . GLY B 1 125 ? -5.719 -13.125 -28.234 1 98.38 125 GLY B CA 1
ATOM 3032 C C . GLY B 1 125 ? -5.332 -14.18 -27.219 1 98.38 125 GLY B C 1
ATOM 3033 O O . GLY B 1 125 ? -4.316 -14.859 -27.375 1 98.38 125 GLY B O 1
ATOM 3034 N N . ALA B 1 126 ? -6.141 -14.359 -26.219 1 98.69 126 ALA B N 1
ATOM 3035 C CA . ALA B 1 126 ? -5.832 -15.359 -25.203 1 98.69 126 ALA B CA 1
ATOM 3036 C C . ALA B 1 126 ? -6.016 -16.781 -25.734 1 98.69 126 ALA B C 1
ATOM 3038 O O . ALA B 1 126 ? -7.086 -17.125 -26.25 1 98.69 126 ALA B O 1
ATOM 3039 N N . ARG B 1 127 ? -5.016 -17.562 -25.672 1 98.75 127 ARG B N 1
ATOM 3040 C CA . ARG B 1 127 ? -5.098 -19 -25.953 1 98.75 127 ARG B CA 1
ATOM 3041 C C . ARG B 1 127 ? -5.066 -19.812 -24.656 1 98.75 127 ARG B C 1
ATOM 3043 O O . ARG B 1 127 ? -3.994 -20.094 -24.125 1 98.75 127 ARG B O 1
ATOM 3050 N N . PHE B 1 128 ? -6.191 -20.188 -24.25 1 98.75 128 PHE B N 1
ATOM 3051 C CA . PHE B 1 128 ? -6.293 -20.812 -22.938 1 98.75 128 PHE B CA 1
ATOM 3052 C C . PHE B 1 128 ? -5.785 -22.25 -22.969 1 98.75 128 PHE B C 1
ATOM 3054 O O . PHE B 1 128 ? -6.16 -23.016 -23.859 1 98.75 128 PHE B O 1
ATOM 3061 N N . GLU B 1 129 ? -4.906 -22.578 -22.125 1 98.69 129 GLU B N 1
ATOM 3062 C CA . GLU B 1 129 ? -4.438 -23.922 -21.797 1 98.69 129 GLU B CA 1
ATOM 3063 C C . GLU B 1 129 ? -4.855 -24.328 -20.391 1 98.69 129 GLU B C 1
ATOM 3065 O O . GLU B 1 129 ? -4.203 -23.953 -19.422 1 98.69 129 GLU B O 1
ATOM 3070 N N . LEU B 1 130 ? -5.887 -25.172 -20.328 1 98.69 130 LEU B N 1
ATOM 3071 C CA . LEU B 1 130 ? -6.516 -25.438 -19.031 1 98.69 130 LEU B CA 1
ATOM 3072 C C . LEU B 1 130 ? -6.148 -26.828 -18.531 1 98.69 130 LEU B C 1
ATOM 3074 O O . LEU B 1 130 ? -6.082 -27.781 -19.297 1 98.69 130 LEU B O 1
ATOM 3078 N N . SER B 1 131 ? -5.797 -26.922 -17.25 1 98.62 131 SER B N 1
ATOM 3079 C CA . SER B 1 131 ? -5.477 -28.203 -16.656 1 98.62 131 SER B CA 1
ATOM 3080 C C . SER B 1 131 ? -5.859 -28.234 -15.18 1 98.62 131 SER B C 1
ATOM 3082 O O . SER B 1 131 ? -5.719 -27.234 -14.477 1 98.62 131 SER B O 1
ATOM 3084 N N . ARG B 1 132 ? -6.332 -29.375 -14.703 1 98.56 132 ARG B N 1
ATOM 3085 C CA . ARG B 1 132 ? -6.602 -29.594 -13.281 1 98.56 132 ARG B CA 1
ATOM 3086 C C . ARG B 1 132 ? -5.371 -30.125 -12.57 1 98.56 132 ARG B C 1
ATOM 3088 O O . ARG B 1 132 ? -5.254 -30.016 -11.344 1 98.56 132 ARG B O 1
ATOM 3095 N N . ARG B 1 133 ? -4.508 -30.75 -13.312 1 98.5 133 ARG B N 1
ATOM 3096 C CA . ARG B 1 133 ? -3.332 -31.422 -12.773 1 98.5 133 ARG B CA 1
ATOM 3097 C C . ARG B 1 133 ? -2.107 -30.5 -12.836 1 98.5 133 ARG B C 1
ATOM 3099 O O . ARG B 1 133 ? -2.111 -29.5 -13.547 1 98.5 133 ARG B O 1
ATOM 3106 N N . ALA B 1 134 ? -1.131 -30.938 -12.07 1 98.75 134 ALA B N 1
ATOM 3107 C CA . ALA B 1 134 ? 0.144 -30.219 -12.141 1 98.75 134 ALA B CA 1
ATOM 3108 C C . ALA B 1 134 ? 0.742 -30.312 -13.547 1 98.75 134 ALA B C 1
ATOM 3110 O O . ALA B 1 134 ? 0.676 -31.359 -14.195 1 98.75 134 ALA B O 1
ATOM 3111 N N . GLU B 1 135 ? 1.252 -29.203 -13.984 1 98.25 135 GLU B N 1
ATOM 3112 C CA . GLU B 1 135 ? 1.846 -29.156 -15.32 1 98.25 135 GLU B CA 1
ATOM 3113 C C . GLU B 1 135 ? 3.139 -28.344 -15.312 1 98.25 135 GLU B C 1
ATOM 3115 O O . GLU B 1 135 ? 3.189 -27.25 -14.75 1 98.25 135 GLU B O 1
ATOM 3120 N N . GLU B 1 136 ? 4.164 -28.938 -15.922 1 98.25 136 GLU B N 1
ATOM 3121 C CA . GLU B 1 136 ? 5.363 -28.141 -16.219 1 98.25 136 GLU B CA 1
ATOM 3122 C C . GLU B 1 136 ? 5.18 -27.297 -17.469 1 98.25 136 GLU B C 1
ATOM 3124 O O . GLU B 1 136 ? 5.355 -27.797 -18.578 1 98.25 136 GLU B O 1
ATOM 3129 N N . ILE B 1 137 ? 4.914 -26.047 -17.359 1 97.88 137 ILE B N 1
ATOM 3130 C CA . ILE B 1 137 ? 4.523 -25.219 -18.484 1 97.88 137 ILE B CA 1
ATOM 3131 C C . ILE B 1 137 ? 5.773 -24.734 -19.219 1 97.88 137 ILE B C 1
ATOM 3133 O O . ILE B 1 137 ? 5.723 -24.453 -20.422 1 97.88 137 ILE B O 1
ATOM 3137 N N . PHE B 1 138 ? 6.902 -24.547 -18.578 1 96.88 138 PHE B N 1
ATOM 3138 C CA . PHE B 1 138 ? 8.25 -24.344 -19.094 1 96.88 138 PHE B CA 1
ATOM 3139 C C . PHE B 1 138 ? 9.258 -25.172 -18.312 1 96.88 138 PHE B C 1
ATOM 3141 O O . PHE B 1 138 ? 8.977 -25.609 -17.203 1 96.88 138 PHE B O 1
ATOM 3148 N N . PRO B 1 139 ? 10.391 -25.422 -18.922 1 96 139 PRO B N 1
ATOM 3149 C CA . PRO B 1 139 ? 11.367 -26.219 -18.188 1 96 139 PRO B CA 1
ATOM 3150 C C . PRO B 1 139 ? 11.656 -25.656 -16.797 1 96 139 PRO B C 1
ATOM 3152 O O . PRO B 1 139 ? 12.164 -24.547 -16.656 1 96 139 PRO B O 1
ATOM 3155 N N . GLY B 1 140 ? 11.242 -26.391 -15.75 1 96.56 140 GLY B N 1
ATOM 3156 C CA . GLY B 1 140 ? 11.516 -26.031 -14.367 1 96.56 140 GLY B CA 1
ATOM 3157 C C . GLY B 1 140 ? 10.445 -25.141 -13.766 1 96.56 140 GLY B C 1
ATOM 3158 O O . GLY B 1 140 ? 10.523 -24.766 -12.594 1 96.56 140 GLY B O 1
ATOM 3159 N N . LEU B 1 141 ? 9.461 -24.781 -14.594 1 98 141 LEU B N 1
ATOM 3160 C CA . LEU B 1 141 ? 8.352 -23.953 -14.125 1 98 141 LEU B CA 1
ATOM 3161 C C . LEU B 1 141 ? 7.043 -24.734 -14.148 1 98 141 LEU B C 1
ATOM 3163 O O . LEU B 1 141 ? 6.602 -25.172 -15.211 1 98 141 LEU B O 1
ATOM 3167 N N . TRP B 1 142 ? 6.484 -24.859 -12.914 1 98.69 142 TRP B N 1
ATOM 3168 C CA . TRP B 1 142 ? 5.297 -25.688 -12.797 1 98.69 142 TRP B CA 1
ATOM 3169 C C . TRP B 1 142 ? 4.105 -24.875 -12.305 1 98.69 142 TRP B C 1
ATOM 3171 O O . TRP B 1 142 ? 4.266 -23.922 -11.531 1 98.69 142 TRP B O 1
ATOM 3181 N N . LEU B 1 143 ? 2.975 -25.219 -12.766 1 98.88 143 LEU B N 1
ATOM 3182 C CA . LEU B 1 143 ? 1.732 -24.922 -12.062 1 98.88 143 LEU B CA 1
ATOM 3183 C C . LEU B 1 143 ? 1.289 -26.109 -11.219 1 98.88 143 LEU B C 1
ATOM 3185 O O . LEU B 1 143 ? 1.385 -27.266 -11.664 1 98.88 143 LEU B O 1
ATOM 3189 N N . THR B 1 144 ? 0.783 -25.844 -10.094 1 98.81 144 THR B N 1
ATOM 3190 C CA . THR B 1 144 ? 0.556 -26.922 -9.125 1 98.81 144 THR B CA 1
ATOM 3191 C C . THR B 1 144 ? -0.675 -27.734 -9.508 1 98.81 144 THR B C 1
ATOM 3193 O O . THR B 1 144 ? -0.847 -28.859 -9.039 1 98.81 144 THR B O 1
ATOM 3196 N N . GLY B 1 145 ? -1.604 -27.141 -10.367 1 98.69 145 GLY B N 1
ATOM 3197 C CA . GLY B 1 145 ? -2.93 -27.734 -10.422 1 98.69 145 GLY B CA 1
ATOM 3198 C C . GLY B 1 145 ? -3.676 -27.656 -9.102 1 98.69 145 GLY B C 1
ATOM 3199 O O . GLY B 1 145 ? -3.385 -26.797 -8.273 1 98.69 145 GLY B O 1
ATOM 3200 N N . GLU B 1 146 ? -4.66 -28.516 -8.922 1 98.69 146 GLU B N 1
ATOM 3201 C CA . GLU B 1 146 ? -5.453 -28.5 -7.699 1 98.69 146 GLU B CA 1
ATOM 3202 C C . GLU B 1 146 ? -4.598 -28.844 -6.48 1 98.69 146 GLU B C 1
ATOM 3204 O O . GLU B 1 146 ? -3.838 -29.812 -6.5 1 98.69 146 GLU B O 1
ATOM 3209 N N . VAL B 1 147 ? -4.711 -28.062 -5.453 1 98.38 147 VAL B N 1
ATOM 3210 C CA . VAL B 1 147 ? -3.934 -28.234 -4.23 1 98.38 147 VAL B CA 1
ATOM 3211 C C . VAL B 1 147 ? -4.773 -28.969 -3.188 1 98.38 147 VAL B C 1
ATOM 3213 O O . VAL B 1 147 ? -5.785 -28.453 -2.713 1 98.38 147 VAL B O 1
ATOM 3216 N N . PRO B 1 148 ? -4.328 -30.156 -2.84 1 96.62 148 PRO B N 1
ATOM 3217 C CA . PRO B 1 148 ? -5.031 -30.828 -1.749 1 96.62 148 PRO B CA 1
ATOM 3218 C C . PRO B 1 148 ? -4.883 -30.109 -0.413 1 96.62 148 PRO B C 1
ATOM 3220 O O . PRO B 1 148 ? -3.811 -29.578 -0.105 1 96.62 148 PRO B O 1
ATOM 3223 N N . ARG B 1 149 ? -5.93 -30.016 0.313 1 94 149 ARG B N 1
ATOM 3224 C CA . ARG B 1 149 ? -5.906 -29.391 1.628 1 94 149 ARG B CA 1
ATOM 3225 C C . ARG B 1 149 ? -5.43 -30.359 2.697 1 94 149 ARG B C 1
ATOM 3227 O O . ARG B 1 149 ? -6.234 -30.906 3.451 1 94 149 ARG B O 1
ATOM 3234 N N . ILE B 1 150 ? -4.199 -30.375 2.857 1 92.12 150 ILE B N 1
ATOM 3235 C CA . ILE B 1 150 ? -3.607 -31.406 3.701 1 92.12 150 ILE B CA 1
ATOM 3236 C C . ILE B 1 150 ? -3.379 -30.859 5.105 1 92.12 150 ILE B C 1
ATOM 3238 O O . ILE B 1 150 ? -3.385 -31.609 6.082 1 92.12 150 ILE B O 1
ATOM 3242 N N . ALA B 1 151 ? -3.115 -29.594 5.199 1 89.5 151 ALA B N 1
ATOM 3243 C CA . ALA B 1 151 ? -2.998 -28.953 6.512 1 89.5 151 ALA B CA 1
ATOM 3244 C C . ALA B 1 151 ? -4.371 -28.594 7.07 1 89.5 151 ALA B C 1
ATOM 3246 O O . ALA B 1 151 ? -4.93 -27.547 6.73 1 89.5 151 ALA B O 1
ATOM 3247 N N . GLY B 1 152 ? -4.902 -29.297 7.992 1 86.38 152 GLY B N 1
ATOM 3248 C CA . GLY B 1 152 ? -6.27 -29.219 8.477 1 86.38 152 GLY B CA 1
ATOM 3249 C C . GLY B 1 152 ? -6.598 -27.891 9.133 1 86.38 152 GLY B C 1
ATOM 3250 O O . GLY B 1 152 ? -7.758 -27.484 9.156 1 86.38 152 GLY B O 1
ATOM 3251 N N . PHE B 1 153 ? -5.555 -27.219 9.625 1 88.25 153 PHE B N 1
ATOM 3252 C CA . PHE B 1 153 ? -5.797 -26 10.383 1 88.25 153 PHE B CA 1
ATOM 3253 C C . PHE B 1 153 ? -6.074 -24.828 9.438 1 88.25 153 PHE B C 1
ATOM 3255 O O . PHE B 1 153 ? -6.531 -23.766 9.875 1 88.25 153 PHE B O 1
ATOM 3262 N N . GLU B 1 154 ? -5.75 -24.812 8.109 1 88.81 154 GLU B N 1
ATOM 3263 C CA . GLU B 1 154 ? -5.871 -23.703 7.172 1 88.81 154 GLU B CA 1
ATOM 3264 C C . GLU B 1 154 ? -7.32 -23.5 6.742 1 88.81 154 GLU B C 1
ATOM 3266 O O . GLU B 1 154 ? -7.707 -22.391 6.359 1 88.81 154 GLU B O 1
ATOM 3271 N N . GLY B 1 155 ? -8.211 -24.406 6.961 1 79.56 155 GLY B N 1
ATOM 3272 C CA . GLY B 1 155 ? -9.656 -24.297 6.82 1 79.56 155 GLY B CA 1
ATOM 3273 C C . GLY B 1 155 ? -10.078 -23.656 5.508 1 79.56 155 GLY B C 1
ATOM 3274 O O . GLY B 1 155 ? -9.266 -23.531 4.586 1 79.56 155 GLY B O 1
ATOM 3275 N N . ARG B 1 156 ? -11.422 -23.281 5.449 1 81.12 156 ARG B N 1
ATOM 3276 C CA . ARG B 1 156 ? -12.031 -22.672 4.277 1 81.12 156 ARG B CA 1
ATOM 3277 C C . ARG B 1 156 ? -12.688 -21.344 4.629 1 81.12 156 ARG B C 1
ATOM 3279 O O . ARG B 1 156 ? -12.969 -21.078 5.801 1 81.12 156 ARG B O 1
ATOM 3286 N N . SER B 1 157 ? -12.734 -20.453 3.623 1 83.56 157 SER B N 1
ATOM 3287 C CA . SER B 1 157 ? -13.445 -19.188 3.812 1 83.56 157 SER B CA 1
ATOM 3288 C C . SER B 1 157 ? -14.961 -19.391 3.754 1 83.56 157 SER B C 1
ATOM 3290 O O . SER B 1 157 ? -15.484 -19.875 2.75 1 83.56 157 SER B O 1
ATOM 3292 N N . GLU B 1 158 ? -15.602 -18.938 4.727 1 83.5 158 GLU B N 1
ATOM 3293 C CA . GLU B 1 158 ? -17.031 -19.219 4.84 1 83.5 158 GLU B CA 1
ATOM 3294 C C . GLU B 1 158 ? -17.844 -18.203 4.039 1 83.5 158 GLU B C 1
ATOM 3296 O O . GLU B 1 158 ? -19.031 -18.438 3.766 1 83.5 158 GLU B O 1
ATOM 3301 N N . ASP B 1 159 ? -17.203 -17.188 3.691 1 89.81 159 ASP B N 1
ATOM 3302 C CA . ASP B 1 159 ? -17.953 -16.125 3.02 1 89.81 159 ASP B CA 1
ATOM 3303 C C . ASP B 1 159 ? -17.859 -16.266 1.501 1 89.81 159 ASP B C 1
ATOM 3305 O O . ASP B 1 159 ? -18.531 -15.539 0.763 1 89.81 159 ASP B O 1
ATOM 3309 N N . LEU B 1 160 ? -17.109 -17.141 1.017 1 93 160 LEU B N 1
ATOM 3310 C CA . LEU B 1 160 ? -16.953 -17.344 -0.419 1 93 160 LEU B CA 1
ATOM 3311 C C . LEU B 1 160 ? -17.875 -18.469 -0.9 1 93 160 LEU B C 1
ATOM 3313 O O . LEU B 1 160 ? -17.812 -19.594 -0.395 1 93 160 LEU B O 1
ATOM 3317 N N . VAL B 1 161 ? -18.703 -18.094 -1.862 1 94.62 161 VAL B N 1
ATOM 3318 C CA . VAL B 1 161 ? -19.719 -19.062 -2.24 1 94.62 161 VAL B CA 1
ATOM 3319 C C . VAL B 1 161 ? -19.844 -19.109 -3.762 1 94.62 161 VAL B C 1
ATOM 3321 O O . VAL B 1 161 ? -19.312 -18.25 -4.465 1 94.62 161 VAL B O 1
ATOM 3324 N N . VAL B 1 162 ? -20.422 -20.172 -4.242 1 94.19 162 VAL B N 1
ATOM 3325 C CA . VAL B 1 162 ? -20.812 -20.359 -5.633 1 94.19 162 VAL B CA 1
ATOM 3326 C C . VAL B 1 162 ? -22.266 -20.844 -5.703 1 94.19 162 VAL B C 1
ATOM 3328 O O . VAL B 1 162 ? -22.812 -21.328 -4.703 1 94.19 162 VAL B O 1
ATOM 3331 N N . VAL B 1 163 ? -22.828 -20.609 -6.824 1 88.62 163 VAL B N 1
ATOM 3332 C CA . VAL B 1 163 ? -24.172 -21.141 -7.062 1 88.62 163 VAL B CA 1
ATOM 3333 C C . VAL B 1 163 ? -24.062 -22.5 -7.754 1 88.62 163 VAL B C 1
ATOM 3335 O O . VAL B 1 163 ? -23.484 -22.609 -8.844 1 88.62 163 VAL B O 1
ATOM 3338 N N . SER B 1 164 ? -24.656 -23.469 -7.102 1 87.5 164 SER B N 1
ATOM 3339 C CA . SER B 1 164 ? -24.609 -24.828 -7.645 1 87.5 164 SER B CA 1
ATOM 3340 C C . SER B 1 164 ? -25.516 -24.969 -8.867 1 87.5 164 SER B C 1
ATOM 3342 O O . SER B 1 164 ? -26.281 -24.062 -9.18 1 87.5 164 SER B O 1
ATOM 3344 N N . GLU B 1 165 ? -25.266 -26.062 -9.586 1 85.62 165 GLU B N 1
ATOM 3345 C CA . GLU B 1 165 ? -26.125 -26.359 -10.727 1 85.62 165 GLU B CA 1
ATOM 3346 C C . GLU B 1 165 ? -27.594 -26.344 -10.336 1 85.62 165 GLU B C 1
ATOM 3348 O O . GLU B 1 165 ? -28.453 -25.969 -11.133 1 85.62 165 GLU B O 1
ATOM 3353 N N . GLY B 1 166 ? -27.891 -26.703 -9.109 1 88.75 166 GLY B N 1
ATOM 3354 C CA . GLY B 1 166 ? -29.266 -26.719 -8.617 1 88.75 166 GLY B CA 1
ATOM 3355 C C . GLY B 1 166 ? -29.75 -25.375 -8.141 1 88.75 166 GLY B C 1
ATOM 3356 O O . GLY B 1 166 ? -30.891 -25.25 -7.68 1 88.75 166 GLY B O 1
ATOM 3357 N N . GLY B 1 167 ? -28.906 -24.422 -8.25 1 86.75 167 GLY B N 1
ATOM 3358 C CA . GLY B 1 167 ? -29.312 -23.078 -7.891 1 86.75 167 GLY B CA 1
ATOM 3359 C C . GLY B 1 167 ? -29.047 -22.75 -6.43 1 86.75 167 GLY B C 1
ATOM 3360 O O . GLY B 1 167 ? -29.344 -21.641 -5.98 1 86.75 167 GLY B O 1
ATOM 3361 N N . GLU B 1 168 ? -28.484 -23.734 -5.73 1 91.94 168 GLU B N 1
ATOM 3362 C CA . GLU B 1 168 ? -28.219 -23.5 -4.312 1 91.94 168 GLU B CA 1
ATOM 3363 C C . GLU B 1 168 ? -26.891 -22.797 -4.109 1 91.94 168 GLU B C 1
ATOM 3365 O O . GLU B 1 168 ? -25.922 -23.031 -4.852 1 91.94 168 GLU B O 1
ATOM 3370 N N . ILE B 1 169 ? -26.922 -21.984 -3.057 1 91.75 169 ILE B N 1
ATOM 3371 C CA . ILE B 1 169 ? -25.688 -21.312 -2.672 1 91.75 169 ILE B CA 1
ATOM 3372 C C . ILE B 1 169 ? -24.875 -22.219 -1.756 1 91.75 169 ILE B C 1
ATOM 3374 O O . ILE B 1 169 ? -25.344 -22.625 -0.693 1 91.75 169 ILE B O 1
ATOM 3378 N N . VAL B 1 170 ? -23.703 -22.562 -2.211 1 93.81 170 VAL B N 1
ATOM 3379 C CA . VAL B 1 170 ? -22.828 -23.438 -1.429 1 93.81 170 VAL B CA 1
ATOM 3380 C C . VAL B 1 170 ? -21.453 -22.812 -1.271 1 93.81 170 VAL B C 1
ATOM 3382 O O . VAL B 1 170 ? -21.109 -21.875 -2.004 1 93.81 170 VAL B O 1
ATOM 3385 N N . LEU B 1 171 ? -20.719 -23.312 -0.322 1 94.06 171 LEU B N 1
ATOM 3386 C CA . LEU B 1 171 ? -19.359 -22.828 -0.127 1 94.06 171 LEU B CA 1
ATOM 3387 C C . LEU B 1 171 ? -18.5 -23.094 -1.367 1 94.06 171 LEU B C 1
ATOM 3389 O O . LEU B 1 171 ? -18.594 -24.172 -1.971 1 94.06 171 LEU B O 1
ATOM 3393 N N . ASP B 1 172 ? -17.734 -22.156 -1.797 1 95.44 172 ASP B N 1
ATOM 3394 C CA . ASP B 1 172 ? -16.844 -22.297 -2.938 1 95.44 172 ASP B CA 1
ATOM 3395 C C . ASP B 1 172 ? -15.609 -23.109 -2.568 1 95.44 172 ASP B C 1
ATOM 3397 O O . ASP B 1 172 ? -14.812 -22.703 -1.723 1 95.44 172 ASP B O 1
ATOM 3401 N N . PRO B 1 173 ? -15.422 -24.25 -3.146 1 94.5 173 PRO B N 1
ATOM 3402 C CA . PRO B 1 173 ? -14.211 -25.016 -2.852 1 94.5 173 PRO B CA 1
ATOM 3403 C C . PRO B 1 173 ? -12.961 -24.391 -3.471 1 94.5 173 PRO B C 1
ATOM 3405 O O . PRO B 1 173 ? -11.836 -24.781 -3.127 1 94.5 173 PRO B O 1
ATOM 3408 N N . ILE B 1 174 ? -13.078 -23.453 -4.387 1 96.5 174 ILE B N 1
ATOM 3409 C CA . ILE B 1 174 ? -12.016 -22.75 -5.098 1 96.5 174 ILE B CA 1
ATOM 3410 C C . ILE B 1 174 ? -10.977 -23.75 -5.598 1 96.5 174 ILE B C 1
ATOM 3412 O O . ILE B 1 174 ? -9.781 -23.594 -5.34 1 96.5 174 ILE B O 1
ATOM 3416 N N . ARG B 1 175 ? -11.414 -24.703 -6.398 1 97 175 ARG B N 1
ATOM 3417 C CA . ARG B 1 175 ? -10.562 -25.781 -6.883 1 97 175 ARG B CA 1
ATOM 3418 C C . ARG B 1 175 ? -9.453 -25.25 -7.777 1 97 175 ARG B C 1
ATOM 3420 O O . ARG B 1 175 ? -8.445 -25.922 -8 1 97 175 ARG B O 1
ATOM 3427 N N . ASP B 1 176 ? -9.719 -24.047 -8.273 1 98.31 176 ASP B N 1
ATOM 3428 C CA . ASP B 1 176 ? -8.758 -23.516 -9.234 1 98.31 176 ASP B CA 1
ATOM 3429 C C . ASP B 1 176 ? -7.582 -22.844 -8.516 1 98.31 176 ASP B C 1
ATOM 3431 O O . ASP B 1 176 ? -6.625 -22.406 -9.156 1 98.31 176 ASP B O 1
ATOM 3435 N N . ASP B 1 177 ? -7.621 -22.781 -7.16 1 98.19 177 ASP B N 1
ATOM 3436 C CA . ASP B 1 177 ? -6.488 -22.188 -6.449 1 98.19 177 ASP B CA 1
ATOM 3437 C C . ASP B 1 177 ? -5.203 -22.969 -6.73 1 98.19 177 ASP B C 1
ATOM 3439 O O . ASP B 1 177 ? -5.094 -24.141 -6.371 1 98.19 177 ASP B O 1
ATOM 3443 N N . GLN B 1 178 ? -4.281 -22.359 -7.426 1 98.81 178 GLN B N 1
ATOM 3444 C CA . GLN B 1 178 ? -3.004 -22.984 -7.734 1 98.81 178 GLN B CA 1
ATOM 3445 C C . GLN B 1 178 ? -1.854 -21.984 -7.613 1 98.81 178 GLN B C 1
ATOM 3447 O O . GLN B 1 178 ? -2.078 -20.781 -7.48 1 98.81 178 GLN B O 1
ATOM 3452 N N . ALA B 1 179 ? -0.633 -22.5 -7.605 1 98.94 179 ALA B N 1
ATOM 3453 C CA . ALA B 1 179 ? 0.581 -21.703 -7.457 1 98.94 179 ALA B CA 1
ATOM 3454 C C . ALA B 1 179 ? 1.578 -22.016 -8.57 1 98.94 179 ALA B C 1
ATOM 3456 O O . ALA B 1 179 ? 1.429 -23 -9.289 1 98.94 179 ALA B O 1
ATOM 3457 N N . LEU B 1 180 ? 2.475 -21.094 -8.781 1 98.94 180 LEU B N 1
ATOM 3458 C CA . LEU B 1 180 ? 3.604 -21.281 -9.688 1 98.94 180 LEU B CA 1
ATOM 3459 C C . LEU B 1 180 ? 4.844 -21.734 -8.922 1 98.94 180 LEU B C 1
ATOM 3461 O O . LEU B 1 180 ? 5.152 -21.188 -7.859 1 98.94 180 LEU B O 1
ATOM 3465 N N . ILE B 1 181 ? 5.539 -22.781 -9.43 1 98.81 181 ILE B N 1
ATOM 3466 C CA . ILE B 1 181 ? 6.734 -23.312 -8.789 1 98.81 181 ILE B CA 1
ATOM 3467 C C . ILE B 1 181 ? 7.938 -23.156 -9.719 1 98.81 181 ILE B C 1
ATOM 3469 O O . ILE B 1 181 ? 7.902 -23.594 -10.867 1 98.81 181 ILE B O 1
ATOM 3473 N N . ALA B 1 182 ? 8.953 -22.484 -9.289 1 98.5 182 ALA B N 1
ATOM 3474 C CA . ALA B 1 182 ? 10.234 -22.469 -9.984 1 98.5 182 ALA B CA 1
ATOM 3475 C C . ALA B 1 182 ? 11.234 -23.422 -9.328 1 98.5 182 ALA B C 1
ATOM 3477 O O . ALA B 1 182 ? 11.539 -23.281 -8.141 1 98.5 182 ALA B O 1
ATOM 3478 N N . VAL B 1 183 ? 11.68 -24.375 -10.055 1 97.88 183 VAL B N 1
ATOM 3479 C CA . VAL B 1 183 ? 12.648 -25.344 -9.547 1 97.88 183 VAL B CA 1
ATOM 3480 C C . VAL B 1 183 ? 14.062 -24.828 -9.781 1 97.88 183 VAL B C 1
ATOM 3482 O O . VAL B 1 183 ? 14.555 -24.828 -10.914 1 97.88 183 VAL B O 1
ATOM 3485 N N . LEU B 1 184 ? 14.672 -24.438 -8.672 1 96.62 184 LEU B N 1
ATOM 3486 C CA . LEU B 1 184 ? 16.047 -23.953 -8.719 1 96.62 184 LEU B CA 1
ATOM 3487 C C . LEU B 1 184 ? 17.016 -25.031 -8.273 1 96.62 184 LEU B C 1
ATOM 3489 O O . LEU B 1 184 ? 16.609 -26.125 -7.883 1 96.62 184 LEU B O 1
ATOM 3493 N N . GLU B 1 185 ? 18.328 -24.766 -8.406 1 94 185 GLU B N 1
ATOM 3494 C CA . GLU B 1 185 ? 19.359 -25.734 -8.039 1 94 185 GLU B CA 1
ATOM 3495 C C . GLU B 1 185 ? 19.281 -26.078 -6.555 1 94 185 GLU B C 1
ATOM 3497 O O . GLU B 1 185 ? 19.438 -27.234 -6.172 1 94 185 GLU B O 1
ATOM 3502 N N . ARG B 1 186 ? 19 -25.078 -5.77 1 94.56 186 ARG B N 1
ATOM 3503 C CA . ARG B 1 186 ? 19.109 -25.25 -4.324 1 94.56 186 ARG B CA 1
ATOM 3504 C C . ARG B 1 186 ? 17.734 -25.562 -3.707 1 94.56 186 ARG B C 1
ATOM 3506 O O . ARG B 1 186 ? 17.641 -25.797 -2.502 1 94.56 186 ARG B O 1
ATOM 3513 N N . GLY B 1 187 ? 16.688 -25.547 -4.473 1 96.81 187 GLY B N 1
ATOM 3514 C CA . GLY B 1 187 ? 15.336 -25.75 -3.971 1 96.81 187 GLY B CA 1
ATOM 3515 C C . GLY B 1 187 ? 14.266 -25.109 -4.836 1 96.81 187 GLY B C 1
ATOM 3516 O O . GLY B 1 187 ? 14.555 -24.656 -5.945 1 96.81 187 GLY B O 1
ATOM 3517 N N . ILE B 1 188 ? 13.055 -25.062 -4.27 1 98.12 188 ILE B N 1
ATOM 3518 C CA . ILE B 1 188 ? 11.969 -24.516 -5.078 1 98.12 188 ILE B CA 1
ATOM 3519 C C . ILE B 1 188 ? 11.555 -23.156 -4.516 1 98.12 188 ILE B C 1
ATOM 3521 O O . ILE B 1 188 ? 11.711 -22.891 -3.318 1 98.12 188 ILE B O 1
ATOM 3525 N N . PHE B 1 189 ? 11.156 -22.312 -5.395 1 98.62 189 PHE B N 1
ATOM 3526 C CA . PHE B 1 189 ? 10.461 -21.062 -5.066 1 98.62 189 PHE B CA 1
ATOM 3527 C C . PHE B 1 189 ? 8.992 -21.141 -5.457 1 98.62 189 PHE B C 1
ATOM 3529 O O . PHE B 1 189 ? 8.664 -21.562 -6.57 1 98.62 189 PHE B O 1
ATOM 3536 N N . VAL B 1 190 ? 8.117 -20.766 -4.547 1 98.88 190 VAL B N 1
ATOM 3537 C CA . VAL B 1 190 ? 6.684 -20.891 -4.789 1 98.88 190 VAL B CA 1
ATOM 3538 C C . VAL B 1 190 ? 6.031 -19.516 -4.812 1 98.88 190 VAL B C 1
ATOM 3540 O O . VAL B 1 190 ? 6.203 -18.719 -3.881 1 98.88 190 VAL B O 1
ATOM 3543 N N . LEU B 1 191 ? 5.363 -19.203 -5.891 1 98.94 191 LEU B N 1
ATOM 3544 C CA . LEU B 1 191 ? 4.602 -17.969 -6.035 1 98.94 191 LEU B CA 1
ATOM 3545 C C . LEU B 1 191 ? 3.105 -18.234 -5.891 1 98.94 191 LEU B C 1
ATOM 3547 O O . LEU B 1 191 ? 2.516 -18.938 -6.707 1 98.94 191 LEU B O 1
ATOM 3551 N N . LEU B 1 192 ? 2.559 -17.656 -4.887 1 98.88 192 LEU B N 1
ATOM 3552 C CA . LEU B 1 192 ? 1.153 -17.844 -4.539 1 98.88 192 LEU B CA 1
ATOM 3553 C C . LEU B 1 192 ? 0.298 -16.719 -5.121 1 98.88 192 LEU B C 1
ATOM 3555 O O . LEU B 1 192 ? 0.782 -15.602 -5.32 1 98.88 192 LEU B O 1
ATOM 3559 N N . GLY B 1 193 ? -0.969 -17.016 -5.453 1 98.5 193 GLY B N 1
ATOM 3560 C CA . GLY B 1 193 ? -1.954 -15.969 -5.641 1 98.5 193 GLY B CA 1
ATOM 3561 C C . GLY B 1 193 ? -2.559 -15.477 -4.336 1 98.5 193 GLY B C 1
ATOM 3562 O O . GLY B 1 193 ? -2.066 -14.516 -3.74 1 98.5 193 GLY B O 1
ATOM 3563 N N . CYS B 1 194 ? -3.385 -16.266 -3.779 1 97.12 194 CYS B N 1
ATOM 3564 C CA . CYS B 1 194 ? -4 -15.969 -2.49 1 97.12 194 CYS B CA 1
ATOM 3565 C C . CYS B 1 194 ? -3.859 -17.156 -1.539 1 97.12 194 CYS B C 1
ATOM 3567 O O . CYS B 1 194 ? -4.031 -17 -0.328 1 97.12 194 CYS B O 1
ATOM 3569 N N . ALA B 1 195 ? -3.58 -18.359 -2.146 1 97.31 195 ALA B N 1
ATOM 3570 C CA . ALA B 1 195 ? -3.445 -19.578 -1.351 1 97.31 195 ALA B CA 1
ATOM 3571 C C . ALA B 1 195 ? -4.738 -19.891 -0.597 1 97.31 195 ALA B C 1
ATOM 3573 O O . ALA B 1 195 ? -4.715 -20.125 0.613 1 97.31 195 ALA B O 1
ATOM 3574 N N . HIS B 1 196 ? -5.789 -19.891 -1.278 1 96.25 196 HIS B N 1
ATOM 3575 C CA . HIS B 1 196 ? -7.078 -20.219 -0.683 1 96.25 196 HIS B CA 1
ATOM 3576 C C . HIS B 1 196 ? -7.066 -21.641 -0.118 1 96.25 196 HIS B C 1
ATOM 3578 O O . HIS B 1 196 ? -7.762 -21.922 0.86 1 96.25 196 HIS B O 1
ATOM 3584 N N . SER B 1 197 ? -6.281 -22.516 -0.683 1 96.19 197 SER B N 1
ATOM 3585 C CA . SER B 1 197 ? -6.152 -23.891 -0.228 1 96.19 197 SER B CA 1
ATOM 3586 C C . SER B 1 197 ? -5.227 -23.984 0.979 1 96.19 197 SER B C 1
ATOM 3588 O O . SER B 1 197 ? -5.051 -25.078 1.547 1 96.19 197 SER B O 1
ATOM 3590 N N . GLY B 1 198 ? -4.625 -22.859 1.358 1 96 198 GLY B N 1
ATOM 3591 C CA . GLY B 1 198 ? -3.658 -22.844 2.445 1 96 198 GLY B CA 1
ATOM 3592 C C . GLY B 1 198 ? -2.221 -22.75 1.964 1 96 198 GLY B C 1
ATOM 3593 O O . GLY B 1 198 ? -1.812 -23.5 1.076 1 96 198 GLY B O 1
ATOM 3594 N N . MET B 1 199 ? -1.49 -21.922 2.576 1 97.31 199 MET B N 1
ATOM 3595 C CA . MET B 1 199 ? -0.093 -21.734 2.195 1 97.31 199 MET B CA 1
ATOM 3596 C C . MET B 1 199 ? 0.716 -23 2.455 1 97.31 199 MET B C 1
ATOM 3598 O O . MET B 1 199 ? 1.473 -23.453 1.59 1 97.31 199 MET B O 1
ATOM 3602 N N . ILE B 1 200 ? 0.537 -23.609 3.631 1 97.69 200 ILE B N 1
ATOM 3603 C CA . ILE B 1 200 ? 1.319 -24.781 3.998 1 97.69 200 ILE B CA 1
ATOM 3604 C C . ILE B 1 200 ? 0.935 -25.953 3.105 1 97.69 200 ILE B C 1
ATOM 3606 O O . ILE B 1 200 ? 1.804 -26.672 2.598 1 97.69 200 ILE B O 1
ATOM 3610 N N . SER B 1 201 ? -0.374 -26.141 2.863 1 97.94 201 SER B N 1
ATOM 3611 C CA . SER B 1 201 ? -0.826 -27.172 1.944 1 97.94 201 SER B CA 1
ATOM 3612 C C . SER B 1 201 ? -0.209 -27 0.561 1 97.94 201 SER B C 1
ATOM 3614 O O . SER B 1 201 ? 0.202 -27.969 -0.072 1 97.94 201 SER B O 1
ATOM 3616 N N . THR B 1 202 ? -0.124 -25.781 0.148 1 98.56 202 THR B N 1
ATOM 3617 C CA . THR B 1 202 ? 0.421 -25.484 -1.173 1 98.56 202 THR B CA 1
ATOM 3618 C C . THR B 1 202 ? 1.912 -25.812 -1.227 1 98.56 202 THR B C 1
ATOM 3620 O O . THR B 1 202 ? 2.391 -26.391 -2.197 1 98.56 202 THR B O 1
ATOM 3623 N N . LEU B 1 203 ? 2.635 -25.438 -0.182 1 98.5 203 LEU B N 1
ATOM 3624 C CA . LEU B 1 203 ? 4.07 -25.688 -0.142 1 98.5 203 LEU B CA 1
ATOM 3625 C C . LEU B 1 203 ? 4.363 -27.188 -0.115 1 98.5 203 LEU B C 1
ATOM 3627 O O . LEU B 1 203 ? 5.262 -27.656 -0.813 1 98.5 203 LEU B O 1
ATOM 3631 N N . LEU B 1 204 ? 3.596 -27.906 0.614 1 97.69 204 LEU B N 1
ATOM 3632 C CA . LEU B 1 204 ? 3.773 -29.344 0.677 1 97.69 204 LEU B CA 1
ATOM 3633 C C . LEU B 1 204 ? 3.441 -30 -0.664 1 97.69 204 LEU B C 1
ATOM 3635 O O . LEU B 1 204 ? 4.148 -30.891 -1.114 1 97.69 204 LEU B O 1
ATOM 3639 N N . HIS B 1 205 ? 2.387 -29.531 -1.243 1 98.5 205 HIS B N 1
ATOM 3640 C CA . HIS B 1 205 ? 2.006 -30.031 -2.559 1 98.5 205 HIS B CA 1
ATOM 3641 C C . HIS B 1 205 ? 3.078 -29.719 -3.598 1 98.5 205 HIS B C 1
ATOM 3643 O O . HIS B 1 205 ? 3.369 -30.547 -4.465 1 98.5 205 HIS B O 1
ATOM 3649 N N . ALA B 1 206 ? 3.67 -28.531 -3.494 1 98.69 206 ALA B N 1
ATOM 3650 C CA . ALA B 1 206 ? 4.734 -28.141 -4.41 1 98.69 206 ALA B CA 1
ATOM 3651 C C . ALA B 1 206 ? 5.922 -29.094 -4.316 1 98.69 206 ALA B C 1
ATOM 3653 O O . ALA B 1 206 ? 6.508 -29.469 -5.332 1 98.69 206 ALA B O 1
ATOM 3654 N N . LYS B 1 207 ? 6.266 -29.484 -3.133 1 98.12 207 LYS B N 1
ATOM 3655 C CA . LYS B 1 207 ? 7.336 -30.453 -2.938 1 98.12 207 LYS B CA 1
ATOM 3656 C C . LYS B 1 207 ? 7.012 -31.781 -3.627 1 98.12 207 LYS B C 1
ATOM 3658 O O . LYS B 1 207 ? 7.863 -32.344 -4.301 1 98.12 207 LYS B O 1
ATOM 3663 N N . ARG B 1 208 ? 5.816 -32.156 -3.492 1 97.94 208 ARG B N 1
ATOM 3664 C CA . ARG B 1 208 ? 5.387 -33.438 -4.07 1 97.94 208 ARG B CA 1
ATOM 3665 C C . ARG B 1 208 ? 5.418 -33.375 -5.594 1 97.94 208 ARG B C 1
ATOM 3667 O O . ARG B 1 208 ? 5.898 -34.312 -6.246 1 97.94 208 ARG B O 1
ATOM 3674 N N . VAL B 1 209 ? 4.898 -32.312 -6.086 1 98.12 209 VAL B N 1
ATOM 3675 C CA . VAL B 1 209 ? 4.793 -32.156 -7.531 1 98.12 209 VAL B CA 1
ATOM 3676 C C . VAL B 1 209 ? 6.184 -32.156 -8.156 1 98.12 209 VAL B C 1
ATOM 3678 O O . VAL B 1 209 ? 6.383 -32.75 -9.227 1 98.12 209 VAL B O 1
ATOM 3681 N N . THR B 1 210 ? 7.18 -31.578 -7.516 1 97.81 210 THR B N 1
ATOM 3682 C CA . THR B 1 210 ? 8.484 -31.359 -8.125 1 97.81 210 THR B CA 1
ATOM 3683 C C . THR B 1 210 ? 9.477 -32.438 -7.684 1 97.81 210 THR B C 1
ATOM 3685 O O . THR B 1 210 ? 10.531 -32.594 -8.305 1 97.81 210 THR B O 1
ATOM 3688 N N . GLY B 1 211 ? 9.141 -33.062 -6.555 1 97.19 211 GLY B N 1
ATOM 3689 C CA . GLY B 1 211 ? 10.07 -34 -5.973 1 97.19 211 GLY B CA 1
ATOM 3690 C C . GLY B 1 211 ? 11.203 -33.344 -5.215 1 97.19 211 GLY B C 1
ATOM 3691 O O . GLY B 1 211 ? 12.172 -34.031 -4.836 1 97.19 211 GLY B O 1
ATOM 3692 N N . CYS B 1 212 ? 11.109 -32.062 -5.086 1 96.06 212 CYS B N 1
ATOM 3693 C CA . CYS B 1 212 ? 12.125 -31.328 -4.348 1 96.06 212 CYS B CA 1
ATOM 3694 C C . CYS B 1 212 ? 11.742 -31.203 -2.875 1 96.06 212 CYS B C 1
ATOM 3696 O O . CYS B 1 212 ? 10.602 -30.859 -2.551 1 96.06 212 CYS B O 1
ATOM 3698 N N . ASP B 1 213 ? 12.688 -31.297 -2 1 95.06 213 ASP B N 1
ATOM 3699 C CA . ASP B 1 213 ? 12.391 -31.312 -0.571 1 95.06 213 ASP B CA 1
ATOM 3700 C C . ASP B 1 213 ? 12.562 -29.922 0.038 1 95.06 213 ASP B C 1
ATOM 3702 O O . ASP B 1 213 ? 11.984 -29.625 1.083 1 95.06 213 ASP B O 1
ATOM 3706 N N . ARG B 1 214 ? 13.344 -29.109 -0.62 1 97 214 ARG B N 1
ATOM 3707 C CA . ARG B 1 214 ? 13.656 -27.812 -0.021 1 97 214 ARG B CA 1
ATOM 3708 C C . ARG B 1 214 ? 12.828 -26.703 -0.649 1 97 214 ARG B C 1
ATOM 3710 O O . ARG B 1 214 ? 12.773 -26.578 -1.874 1 97 214 ARG B O 1
ATOM 3717 N N . VAL B 1 215 ? 12.195 -26 0.223 1 97.94 215 VAL B N 1
ATOM 3718 C CA . VAL B 1 215 ? 11.547 -24.766 -0.192 1 97.94 215 VAL B CA 1
ATOM 3719 C C . VAL B 1 215 ? 12.461 -23.578 0.107 1 97.94 215 VAL B C 1
ATOM 3721 O O . VAL B 1 215 ? 12.727 -23.266 1.271 1 97.94 215 VAL B O 1
ATOM 3724 N N . LEU B 1 216 ? 12.891 -22.922 -0.941 1 97.12 216 LEU B N 1
ATOM 3725 C CA . LEU B 1 216 ? 13.82 -21.797 -0.814 1 97.12 216 LEU B CA 1
ATOM 3726 C C . LEU B 1 216 ? 13.086 -20.531 -0.418 1 97.12 216 LEU B C 1
ATOM 3728 O O . LEU B 1 216 ? 13.625 -19.688 0.315 1 97.12 216 LEU B O 1
ATOM 3732 N N . GLY B 1 217 ? 11.898 -20.391 -0.981 1 98.12 217 GLY B N 1
ATOM 3733 C CA . GLY B 1 217 ? 11.164 -19.156 -0.709 1 98.12 217 GLY B CA 1
ATOM 3734 C C . GLY B 1 217 ? 9.727 -19.219 -1.175 1 98.12 217 GLY B C 1
ATOM 3735 O O . GLY B 1 217 ? 9.336 -20.125 -1.907 1 98.12 217 GLY B O 1
ATOM 3736 N N . VAL B 1 218 ? 8.992 -18.297 -0.706 1 98.75 218 VAL B N 1
ATOM 3737 C CA . VAL B 1 218 ? 7.582 -18.172 -1.061 1 98.75 218 VAL B CA 1
ATOM 3738 C C . VAL B 1 218 ? 7.199 -16.688 -1.122 1 98.75 218 VAL B C 1
ATOM 3740 O O . VAL B 1 218 ? 7.676 -15.883 -0.323 1 98.75 218 VAL B O 1
ATOM 3743 N N . AL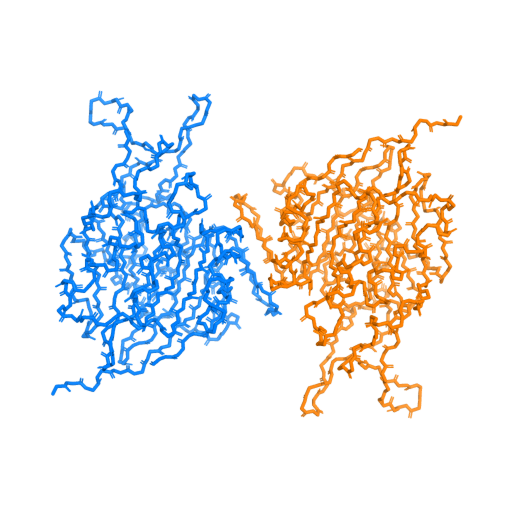A B 1 219 ? 6.395 -16.297 -2.109 1 98.81 219 ALA B N 1
ATOM 3744 C CA . ALA B 1 219 ? 5.871 -14.938 -2.264 1 98.81 219 ALA B CA 1
ATOM 3745 C C . ALA B 1 219 ? 4.398 -14.969 -2.672 1 98.81 219 ALA B C 1
ATOM 3747 O O . ALA B 1 219 ? 3.896 -15.992 -3.139 1 98.81 219 ALA B O 1
ATOM 3748 N N . GLY B 1 220 ? 3.725 -13.875 -2.477 1 98.69 220 GLY B N 1
ATOM 3749 C CA . GLY B 1 220 ? 2.342 -13.734 -2.91 1 98.69 220 GLY B CA 1
ATOM 3750 C C . GLY B 1 220 ? 1.363 -13.633 -1.756 1 98.69 220 GLY B C 1
ATOM 3751 O O . GLY B 1 220 ? 1.763 -13.391 -0.615 1 98.69 220 GLY B O 1
ATOM 3752 N N . GLY B 1 221 ? 0.095 -13.711 -2.066 1 98.12 221 GLY B N 1
ATOM 3753 C CA . GLY B 1 221 ? -0.944 -13.656 -1.05 1 98.12 221 GLY B CA 1
ATOM 3754 C C . GLY B 1 221 ? -1.108 -14.953 -0.292 1 98.12 221 GLY B C 1
ATOM 3755 O O . GLY B 1 221 ? -0.92 -16.031 -0.855 1 98.12 221 GLY B O 1
ATOM 3756 N N . THR B 1 222 ? -1.572 -14.859 0.973 1 96.5 222 THR B N 1
ATOM 3757 C CA . THR B 1 222 ? -1.558 -16.062 1.801 1 96.5 222 THR B CA 1
ATOM 3758 C C . THR B 1 222 ? -2.922 -16.297 2.441 1 96.5 222 THR B C 1
ATOM 3760 O O . THR B 1 222 ? -3.133 -17.297 3.119 1 96.5 222 THR B O 1
ATOM 3763 N N . HIS B 1 223 ? -3.803 -15.305 2.316 1 91 223 HIS B N 1
ATOM 3764 C CA . HIS B 1 223 ? -5.145 -15.297 2.893 1 91 223 HIS B CA 1
ATOM 3765 C C . HIS B 1 223 ? -5.09 -15.445 4.41 1 91 223 HIS B C 1
ATOM 3767 O O . HIS B 1 223 ? -6.109 -15.727 5.047 1 91 223 HIS B O 1
ATOM 3773 N N . LEU B 1 224 ? -3.941 -15.305 5.039 1 89.5 224 LEU B N 1
ATOM 3774 C CA . LEU B 1 224 ? -3.762 -15.422 6.48 1 89.5 224 LEU B CA 1
ATOM 3775 C C . LEU B 1 224 ? -4.445 -14.273 7.211 1 89.5 224 LEU B C 1
ATOM 3777 O O . LEU B 1 224 ? -4.676 -14.344 8.414 1 89.5 224 LEU B O 1
ATOM 3781 N N . GLY B 1 225 ? -4.746 -13.242 6.445 1 80.62 225 GLY B N 1
ATOM 3782 C CA . GLY B 1 225 ? -5.402 -12.102 7.062 1 80.62 225 GLY B CA 1
ATOM 3783 C C . GLY B 1 225 ? -6.867 -12.336 7.359 1 80.62 225 GLY B C 1
ATOM 3784 O O . GLY B 1 225 ? -7.504 -11.547 8.062 1 80.62 225 GLY B O 1
ATOM 3785 N N . PHE B 1 226 ? -7.527 -13.273 6.82 1 76.88 226 PHE B N 1
ATOM 3786 C CA . PHE B 1 226 ? -8.961 -13.516 6.934 1 76.88 226 PHE B CA 1
ATOM 3787 C C . PHE B 1 226 ? -9.234 -14.719 7.828 1 76.88 226 PHE B C 1
ATOM 3789 O O . PHE B 1 226 ? -10.391 -15 8.148 1 76.88 226 PHE B O 1
ATOM 3796 N N . GLY B 1 227 ? -8.234 -15.133 8.578 1 69.19 227 GLY B N 1
ATOM 3797 C CA . GLY B 1 227 ? -8.445 -16.312 9.398 1 69.19 227 GLY B CA 1
ATOM 3798 C C . GLY B 1 227 ? -8.312 -16.047 10.883 1 69.19 227 GLY B C 1
ATOM 3799 O O . GLY B 1 227 ? -7.715 -15.047 11.289 1 69.19 227 GLY B O 1
ATOM 3800 N N . GLY B 1 228 ? -9.281 -16.438 11.633 1 69.94 228 GLY B N 1
ATOM 3801 C CA . GLY B 1 228 ? -9.227 -16.328 13.078 1 69.94 228 GLY B CA 1
ATOM 3802 C C . GLY B 1 228 ? -8.625 -17.547 13.75 1 69.94 228 GLY B C 1
ATOM 3803 O O . GLY B 1 228 ? -8.102 -18.438 13.07 1 69.94 228 GLY B O 1
ATOM 3804 N N . GLY B 1 229 ? -8.312 -17.422 14.883 1 77.38 229 GLY B N 1
ATOM 3805 C CA . GLY B 1 229 ? -7.914 -18.547 15.711 1 77.38 229 GLY B CA 1
ATOM 3806 C C . GLY B 1 229 ? -6.43 -18.844 15.648 1 77.38 229 GLY B C 1
ATOM 3807 O O . GLY B 1 229 ? -5.605 -17.938 15.781 1 77.38 229 GLY B O 1
ATOM 3808 N N . ASP B 1 230 ? -6.168 -20.156 15.336 1 88.44 230 ASP B N 1
ATOM 3809 C CA . ASP B 1 230 ? -4.793 -20.641 15.461 1 88.44 230 ASP B CA 1
ATOM 3810 C C . ASP B 1 230 ? -4.141 -20.797 14.086 1 88.44 230 ASP B C 1
ATOM 3812 O O . ASP B 1 230 ? -3.057 -21.359 13.969 1 88.44 230 ASP B O 1
ATOM 3816 N N . LYS B 1 231 ? -4.734 -20.219 13.062 1 91.88 231 LYS B N 1
ATOM 3817 C CA . LYS B 1 231 ? -4.215 -20.406 11.711 1 91.88 231 LYS B CA 1
ATOM 3818 C C . LYS B 1 231 ? -2.842 -19.766 11.547 1 91.88 231 LYS B C 1
ATOM 3820 O O . LYS B 1 231 ? -1.893 -20.422 11.109 1 91.88 231 LYS B O 1
ATOM 3825 N N . LEU B 1 232 ? -2.779 -18.531 11.961 1 94.44 232 LEU B N 1
ATOM 3826 C CA . LEU B 1 232 ? -1.538 -17.797 11.758 1 94.44 232 LEU B CA 1
ATOM 3827 C C . LEU B 1 232 ? -0.421 -18.359 12.625 1 94.44 232 LEU B C 1
ATOM 3829 O O . LEU B 1 232 ? 0.661 -18.688 12.125 1 94.44 232 LEU B O 1
ATOM 3833 N N . PRO B 1 233 ? -0.647 -18.641 13.938 1 95.06 233 PRO B N 1
ATOM 3834 C CA . PRO B 1 233 ? 0.42 -19.234 14.75 1 95.06 233 PRO B CA 1
ATOM 3835 C C . PRO B 1 233 ? 0.868 -20.609 14.242 1 95.06 233 PRO B C 1
ATOM 3837 O O . PRO B 1 233 ? 2.064 -20.906 14.242 1 95.06 233 PRO B O 1
ATOM 3840 N N . ARG B 1 234 ? -0.053 -21.391 13.758 1 95.56 234 ARG B N 1
ATOM 3841 C CA . ARG B 1 234 ? 0.291 -22.719 13.258 1 95.56 234 ARG B CA 1
ATOM 3842 C C . ARG B 1 234 ? 1.043 -22.625 11.938 1 95.56 234 ARG B C 1
ATOM 3844 O O . ARG B 1 234 ? 1.93 -23.438 11.664 1 95.56 234 ARG B O 1
ATOM 3851 N N . THR B 1 235 ? 0.649 -21.688 11.156 1 96.94 235 THR B N 1
ATOM 3852 C CA . THR B 1 235 ? 1.376 -21.453 9.914 1 96.94 235 THR B CA 1
ATOM 3853 C C . THR B 1 235 ? 2.816 -21.031 10.203 1 96.94 235 THR B C 1
ATOM 3855 O O . THR B 1 235 ? 3.75 -21.547 9.57 1 96.94 235 THR B O 1
ATOM 3858 N N . ILE B 1 236 ? 3 -20.156 11.164 1 97.25 236 ILE B N 1
ATOM 3859 C CA . ILE B 1 236 ? 4.328 -19.688 11.547 1 97.25 236 ILE B CA 1
ATOM 3860 C C . ILE B 1 236 ? 5.176 -20.859 12.023 1 97.25 236 ILE B C 1
ATOM 3862 O O . ILE B 1 236 ? 6.336 -21 11.633 1 97.25 236 ILE B O 1
ATOM 3866 N N . GLU B 1 237 ? 4.559 -21.719 12.812 1 97 237 GLU B N 1
ATOM 3867 C CA . GLU B 1 237 ? 5.27 -22.906 13.297 1 97 237 GLU B CA 1
ATOM 3868 C C . GLU B 1 237 ? 5.676 -23.812 12.148 1 97 237 GLU B C 1
ATOM 3870 O O . GLU B 1 237 ? 6.805 -24.312 12.109 1 97 237 GLU B O 1
ATOM 3875 N N . ALA B 1 238 ? 4.766 -24.031 11.227 1 96.81 238 ALA B N 1
ATOM 3876 C CA . ALA B 1 238 ? 5.059 -24.875 10.07 1 96.81 238 ALA B CA 1
ATOM 3877 C C . ALA B 1 238 ? 6.18 -24.281 9.227 1 96.81 238 ALA B C 1
ATOM 3879 O O . ALA B 1 238 ? 7.062 -25.016 8.758 1 96.81 238 ALA B O 1
ATOM 3880 N N . LEU B 1 239 ? 6.203 -22.969 9.078 1 97.69 239 LEU B N 1
ATOM 3881 C CA . LEU B 1 239 ? 7.219 -22.297 8.281 1 97.69 239 LEU B CA 1
ATOM 3882 C C . LEU B 1 239 ? 8.586 -22.391 8.938 1 97.69 239 LEU B C 1
ATOM 3884 O O . LEU B 1 239 ? 9.609 -22.438 8.25 1 97.69 239 LEU B O 1
ATOM 3888 N N . ARG B 1 240 ? 8.625 -22.453 10.258 1 96.81 240 ARG B N 1
ATOM 3889 C CA . ARG B 1 240 ? 9.883 -22.547 10.992 1 96.81 240 ARG B CA 1
ATOM 3890 C C . ARG B 1 240 ? 10.602 -23.859 10.68 1 96.81 240 ARG B C 1
ATOM 3892 O O . ARG B 1 240 ? 11.828 -23.938 10.781 1 96.81 240 ARG B O 1
ATOM 3899 N N . SER B 1 241 ? 9.82 -24.797 10.281 1 94.88 241 SER B N 1
ATOM 3900 C CA . SER B 1 241 ? 10.406 -26.094 9.984 1 94.88 241 SER B CA 1
ATOM 3901 C C . SER B 1 241 ? 11.008 -26.125 8.586 1 94.88 241 SER B C 1
ATOM 3903 O O . SER B 1 241 ? 11.68 -27.094 8.211 1 94.88 241 SER B O 1
ATOM 3905 N N . LEU B 1 242 ? 10.711 -25.062 7.875 1 94.25 242 LEU B N 1
ATOM 3906 C CA . LEU B 1 242 ? 11.266 -24.953 6.531 1 94.25 242 LEU B CA 1
ATOM 3907 C C . LEU B 1 242 ? 12.531 -24.109 6.531 1 94.25 242 LEU B C 1
ATOM 3909 O O . LEU B 1 242 ? 12.719 -23.266 7.414 1 94.25 242 LEU B O 1
ATOM 3913 N N . ASP B 1 243 ? 13.461 -24.359 5.699 1 90.12 243 ASP B N 1
ATOM 3914 C CA . ASP B 1 243 ? 14.688 -23.594 5.551 1 90.12 243 ASP B CA 1
ATOM 3915 C C . ASP B 1 243 ? 14.531 -22.5 4.488 1 90.12 243 ASP B C 1
ATOM 3917 O O . ASP B 1 243 ? 15.25 -22.5 3.486 1 90.12 243 ASP B O 1
ATOM 3921 N N . LEU B 1 244 ? 13.688 -21.547 4.781 1 95.5 244 LEU B N 1
ATOM 3922 C CA . LEU B 1 244 ? 13.375 -20.484 3.818 1 95.5 244 LEU B CA 1
ATOM 3923 C C . LEU B 1 244 ? 14.508 -19.469 3.754 1 95.5 244 LEU B C 1
ATOM 3925 O O . LEU B 1 244 ? 15.086 -19.109 4.781 1 95.5 244 LEU B O 1
ATOM 3929 N N . GLU B 1 245 ? 14.797 -19.031 2.615 1 96.94 245 GLU B N 1
ATOM 3930 C CA . GLU B 1 245 ? 15.68 -17.891 2.426 1 96.94 245 GLU B CA 1
ATOM 3931 C C . GLU B 1 245 ? 14.883 -16.609 2.215 1 96.94 245 GLU B C 1
ATOM 3933 O O . GLU B 1 245 ? 15.359 -15.508 2.525 1 96.94 245 GLU B O 1
ATOM 3938 N N . VAL B 1 246 ? 13.641 -16.781 1.657 1 98.19 246 VAL B N 1
ATOM 3939 C CA . VAL B 1 246 ? 12.828 -15.609 1.34 1 98.19 246 VAL B CA 1
ATOM 3940 C C . VAL B 1 246 ? 11.375 -15.867 1.718 1 98.19 246 VAL B C 1
ATOM 3942 O O . VAL B 1 246 ? 10.805 -16.891 1.337 1 98.19 246 VAL B O 1
ATOM 3945 N N . LEU B 1 247 ? 10.844 -15.062 2.484 1 98.75 247 LEU B N 1
ATOM 3946 C CA . LEU B 1 247 ? 9.422 -15 2.797 1 98.75 247 LEU B CA 1
ATOM 3947 C C . LEU B 1 247 ? 8.836 -13.641 2.439 1 98.75 247 LEU B C 1
ATOM 3949 O O . LEU B 1 247 ? 9.109 -12.648 3.121 1 98.75 247 LEU B O 1
ATOM 3953 N N . ALA B 1 248 ? 8.016 -13.547 1.366 1 98.75 248 ALA B N 1
ATOM 3954 C CA . ALA B 1 248 ? 7.547 -12.266 0.841 1 98.75 248 ALA B CA 1
ATOM 3955 C C . ALA B 1 248 ? 6.027 -12.266 0.682 1 98.75 248 ALA B C 1
ATOM 3957 O O . ALA B 1 248 ? 5.516 -12.203 -0.438 1 98.75 248 ALA B O 1
ATOM 3958 N N . PRO B 1 249 ? 5.344 -12.258 1.798 1 98.19 249 PRO B N 1
ATOM 3959 C CA . PRO B 1 249 ? 3.881 -12.219 1.704 1 98.19 249 PRO B CA 1
ATOM 3960 C C . PRO B 1 249 ? 3.363 -10.914 1.115 1 98.19 249 PRO B C 1
ATOM 3962 O O . PRO B 1 249 ? 4.012 -9.867 1.252 1 98.19 249 PRO B O 1
ATOM 3965 N N . SER B 1 250 ? 2.166 -10.984 0.446 1 96.69 250 SER B N 1
ATOM 3966 C CA . SER B 1 250 ? 1.604 -9.836 -0.258 1 96.69 250 SER B CA 1
ATOM 3967 C C . SER B 1 250 ? 0.079 -9.883 -0.262 1 96.69 250 SER B C 1
ATOM 3969 O O . SER B 1 250 ? -0.519 -10.836 0.244 1 96.69 250 SER B O 1
ATOM 3971 N N . HIS B 1 251 ? -0.49 -8.852 -0.804 1 97.44 251 HIS B N 1
ATOM 3972 C CA . HIS B 1 251 ? -1.878 -8.836 -1.25 1 97.44 251 HIS B CA 1
ATOM 3973 C C . HIS B 1 251 ? -2.83 -9.148 -0.102 1 97.44 251 HIS B C 1
ATOM 3975 O O . HIS B 1 251 ? -2.877 -8.422 0.892 1 97.44 251 HIS B O 1
ATOM 3981 N N . CYS B 1 252 ? -3.475 -10.344 -0.064 1 96 252 CYS B N 1
ATOM 3982 C CA . CYS B 1 252 ? -4.547 -10.641 0.876 1 96 252 CYS B CA 1
ATOM 3983 C C . CYS B 1 252 ? -3.986 -11.039 2.236 1 96 252 CYS B C 1
ATOM 3985 O O . CYS B 1 252 ? -4.742 -11.273 3.182 1 96 252 CYS B O 1
ATOM 3987 N N . THR B 1 253 ? -2.643 -11.133 2.352 1 96.62 253 THR B N 1
ATOM 3988 C CA . THR B 1 253 ? -2.035 -11.453 3.639 1 96.62 253 THR B CA 1
ATOM 3989 C C . THR B 1 253 ? -2.449 -10.438 4.699 1 96.62 253 THR B C 1
ATOM 3991 O O . THR B 1 253 ? -2.727 -10.805 5.844 1 96.62 253 THR B O 1
ATOM 3994 N N . GLY B 1 254 ? -2.449 -9.133 4.238 1 94.75 254 GLY B N 1
ATOM 3995 C CA . GLY B 1 254 ? -2.842 -8.062 5.148 1 94.75 254 GLY B CA 1
ATOM 3996 C C . GLY B 1 254 ? -1.724 -7.633 6.082 1 94.75 254 GLY B C 1
ATOM 3997 O O . GLY B 1 254 ? -0.778 -8.391 6.316 1 94.75 254 GLY B O 1
ATOM 3998 N N . PHE B 1 255 ? -1.897 -6.562 6.641 1 96 255 PHE B N 1
ATOM 3999 C CA . PHE B 1 255 ? -0.861 -5.914 7.438 1 96 255 PHE B CA 1
ATOM 4000 C C . PHE B 1 255 ? -0.58 -6.703 8.711 1 96 255 PHE B C 1
ATOM 4002 O O . PHE B 1 255 ? 0.579 -6.953 9.047 1 96 255 PHE B O 1
ATOM 4009 N N . ALA B 1 256 ? -1.586 -7.07 9.43 1 95 256 ALA B N 1
ATOM 4010 C CA . ALA B 1 256 ? -1.418 -7.738 10.719 1 95 256 ALA B CA 1
ATOM 4011 C C . ALA B 1 256 ? -0.668 -9.055 10.555 1 95 256 ALA B C 1
ATOM 4013 O O . ALA B 1 256 ? 0.286 -9.328 11.289 1 95 256 ALA B O 1
ATOM 4014 N N . ALA B 1 257 ? -1.09 -9.867 9.594 1 96.5 257 ALA B N 1
ATOM 4015 C CA . ALA B 1 257 ? -0.435 -11.156 9.367 1 96.5 257 ALA B CA 1
ATOM 4016 C C . ALA B 1 257 ? 0.991 -10.961 8.859 1 96.5 257 ALA B C 1
ATOM 4018 O O . ALA B 1 257 ? 1.91 -11.664 9.281 1 96.5 257 ALA B O 1
ATOM 4019 N N . ALA B 1 258 ? 1.17 -10.031 7.965 1 97.56 258 ALA B N 1
ATOM 4020 C CA . ALA B 1 258 ? 2.512 -9.742 7.461 1 97.56 258 ALA B CA 1
ATOM 4021 C C . ALA B 1 258 ? 3.436 -9.297 8.586 1 97.56 258 ALA B C 1
ATOM 4023 O O . ALA B 1 258 ? 4.602 -9.695 8.641 1 97.56 258 ALA B O 1
ATOM 4024 N N . SER B 1 259 ? 2.9 -8.461 9.5 1 97.12 259 SER B N 1
ATOM 4025 C CA . SER B 1 259 ? 3.682 -7.992 10.641 1 97.12 259 SER B CA 1
ATOM 4026 C C . SER B 1 259 ? 4.109 -9.148 11.531 1 97.12 259 SER B C 1
ATOM 4028 O O . SER B 1 259 ? 5.254 -9.203 11.992 1 97.12 259 SER B O 1
ATOM 4030 N N . ALA B 1 260 ? 3.217 -10.047 11.75 1 96.62 260 ALA B N 1
ATOM 4031 C CA . ALA B 1 260 ? 3.529 -11.219 12.562 1 96.62 260 ALA B CA 1
ATOM 4032 C C . ALA B 1 260 ? 4.594 -12.086 11.891 1 96.62 260 ALA B C 1
ATOM 4034 O O . ALA B 1 260 ? 5.508 -12.578 12.555 1 96.62 260 ALA B O 1
ATOM 4035 N N . LEU B 1 261 ? 4.457 -12.258 10.617 1 98 261 LEU B N 1
ATOM 4036 C CA . LEU B 1 261 ? 5.441 -13.031 9.867 1 98 261 LEU B CA 1
ATOM 4037 C C . LEU B 1 261 ? 6.809 -12.359 9.898 1 98 261 LEU B C 1
ATOM 4039 O O . LEU B 1 261 ? 7.832 -13.023 10.055 1 98 261 LEU B O 1
ATOM 4043 N N . ALA B 1 262 ? 6.809 -11.047 9.734 1 98.12 262 ALA B N 1
ATOM 4044 C CA . ALA B 1 262 ? 8.062 -10.297 9.789 1 98.12 262 ALA B CA 1
ATOM 4045 C C . ALA B 1 262 ? 8.742 -10.461 11.141 1 98.12 262 ALA B C 1
ATOM 4047 O O . ALA B 1 262 ? 9.969 -10.602 11.219 1 98.12 262 ALA B O 1
ATOM 4048 N N . ALA B 1 263 ? 7.973 -10.414 12.172 1 97.06 263 ALA B N 1
ATOM 4049 C CA . ALA B 1 263 ? 8.516 -10.586 13.516 1 97.06 263 ALA B CA 1
ATOM 4050 C C . ALA B 1 263 ? 9.07 -11.992 13.711 1 97.06 263 ALA B C 1
ATOM 4052 O O . ALA B 1 263 ? 10.109 -12.172 14.352 1 97.06 263 ALA B O 1
ATOM 4053 N N . ALA B 1 264 ? 8.398 -12.969 13.164 1 97.31 264 ALA B N 1
ATOM 4054 C CA . ALA B 1 264 ? 8.781 -14.375 13.328 1 97.31 264 ALA B CA 1
ATOM 4055 C C . ALA B 1 264 ? 10.008 -14.711 12.477 1 97.31 264 ALA B C 1
ATOM 4057 O O . ALA B 1 264 ? 10.805 -15.57 12.844 1 97.31 264 ALA B O 1
ATOM 4058 N N . PHE B 1 265 ? 10.164 -14.039 11.336 1 97.94 265 PHE B N 1
ATOM 4059 C CA . PHE B 1 265 ? 11.234 -14.336 10.398 1 97.94 265 PHE B CA 1
ATOM 4060 C C . PHE B 1 265 ? 11.961 -13.062 9.984 1 97.94 265 PHE B C 1
ATOM 4062 O O . PHE B 1 265 ? 12.039 -12.734 8.797 1 97.94 265 PHE B O 1
ATOM 4069 N N . PRO B 1 266 ? 12.625 -12.375 10.859 1 95.44 266 PRO B N 1
ATOM 4070 C CA . PRO B 1 266 ? 13.156 -11.039 10.602 1 95.44 266 PRO B CA 1
ATOM 4071 C C . PRO B 1 266 ? 14.242 -11.039 9.523 1 95.44 266 PRO B C 1
ATOM 4073 O O . PRO B 1 266 ? 14.375 -10.062 8.781 1 95.44 266 PRO B O 1
ATOM 4076 N N . ASP B 1 267 ? 14.977 -12.133 9.352 1 96.25 267 ASP B N 1
ATOM 4077 C CA . ASP B 1 267 ? 16.094 -12.148 8.422 1 96.25 267 ASP B CA 1
ATOM 4078 C C . ASP B 1 267 ? 15.664 -12.648 7.043 1 96.25 267 ASP B C 1
ATOM 4080 O O . ASP B 1 267 ? 16.422 -12.555 6.074 1 96.25 267 ASP B O 1
ATOM 4084 N N . ARG B 1 268 ? 14.438 -13.164 6.961 1 97.94 268 ARG B N 1
ATOM 4085 C CA . ARG B 1 268 ? 13.992 -13.797 5.723 1 97.94 268 ARG B CA 1
ATOM 4086 C C . ARG B 1 268 ? 12.844 -13.008 5.098 1 97.94 268 ARG B C 1
ATOM 4088 O O . ARG B 1 268 ? 12.547 -13.172 3.912 1 97.94 268 ARG B O 1
ATOM 4095 N N . PHE B 1 269 ? 12.242 -12.203 5.895 1 98.38 269 PHE B N 1
ATOM 4096 C CA . PHE B 1 269 ? 11.047 -11.469 5.477 1 98.38 269 PHE B CA 1
ATOM 4097 C C . PHE B 1 269 ? 11.406 -10.375 4.48 1 98.38 269 PHE B C 1
ATOM 4099 O O . PHE B 1 269 ? 12.359 -9.617 4.699 1 98.38 269 PHE B O 1
ATOM 4106 N N . VAL B 1 270 ? 10.656 -10.305 3.412 1 98.12 270 VAL B N 1
ATOM 4107 C CA . VAL B 1 270 ? 10.781 -9.258 2.404 1 98.12 270 VAL B CA 1
ATOM 4108 C C . VAL B 1 270 ? 9.445 -8.539 2.238 1 98.12 270 VAL B C 1
ATOM 4110 O O . VAL B 1 270 ? 8.422 -9.164 1.942 1 98.12 270 VAL B O 1
ATOM 4113 N N . GLU B 1 271 ? 9.461 -7.25 2.545 1 97 271 GLU B N 1
ATOM 4114 C CA . GLU B 1 271 ? 8.281 -6.457 2.207 1 97 271 GLU B CA 1
ATOM 4115 C C . GLU B 1 271 ? 8.047 -6.438 0.701 1 97 271 GLU B C 1
ATOM 4117 O O . GLU B 1 271 ? 8.828 -5.852 -0.049 1 97 271 GLU B O 1
ATOM 4122 N N . ASN B 1 272 ? 7 -7.035 0.277 1 98.12 272 ASN B N 1
ATOM 4123 C CA . ASN B 1 272 ? 6.727 -7.215 -1.146 1 98.12 272 ASN B CA 1
ATOM 4124 C C . ASN B 1 272 ? 5.691 -6.215 -1.649 1 98.12 272 ASN B C 1
ATOM 4126 O O . ASN B 1 272 ? 4.488 -6.441 -1.51 1 98.12 272 ASN B O 1
ATOM 4130 N N . SER B 1 273 ? 6.125 -5.105 -2.182 1 98.31 273 SER B N 1
ATOM 4131 C CA . SER B 1 273 ? 5.293 -4.07 -2.785 1 98.31 273 SER B CA 1
ATOM 4132 C C . SER B 1 273 ? 5.504 -4 -4.293 1 98.31 273 SER B C 1
ATOM 4134 O O . SER B 1 273 ? 6.309 -4.754 -4.848 1 98.31 273 SER B O 1
ATOM 4136 N N . VAL B 1 274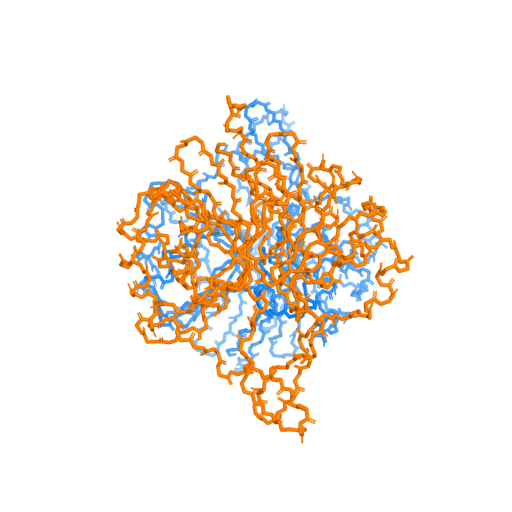 ? 4.715 -3.164 -4.938 1 98.81 274 VAL B N 1
ATOM 4137 C CA . VAL B 1 274 ? 4.891 -2.998 -6.379 1 98.81 274 VAL B CA 1
ATOM 4138 C C . VAL B 1 274 ? 6.348 -2.664 -6.684 1 98.81 274 VAL B C 1
ATOM 4140 O O . VAL B 1 274 ? 6.938 -1.786 -6.051 1 98.81 274 VAL B O 1
ATOM 4143 N N . GLY B 1 275 ? 6.953 -3.447 -7.602 1 98.62 275 GLY B N 1
ATOM 4144 C CA . GLY B 1 275 ? 8.305 -3.17 -8.062 1 98.62 275 GLY B CA 1
ATOM 4145 C C . GLY B 1 275 ? 9.367 -3.941 -7.301 1 98.62 275 GLY B C 1
ATOM 4146 O O . GLY B 1 275 ? 10.539 -3.936 -7.68 1 98.62 275 GLY B O 1
ATOM 4147 N N . THR B 1 276 ? 9.008 -4.57 -6.195 1 98.56 276 THR B N 1
ATOM 4148 C CA . THR B 1 276 ? 9.969 -5.391 -5.461 1 98.56 276 THR B CA 1
ATOM 4149 C C . THR B 1 276 ? 10.547 -6.484 -6.359 1 98.56 276 THR B C 1
ATOM 4151 O O . THR B 1 276 ? 9.812 -7.113 -7.129 1 98.56 276 THR B O 1
ATOM 4154 N N . GLU B 1 277 ? 11.82 -6.613 -6.254 1 98.19 277 GLU B N 1
ATOM 4155 C CA . GLU B 1 277 ? 12.523 -7.633 -7.023 1 98.19 277 GLU B CA 1
ATOM 4156 C C . GLU B 1 277 ? 13.094 -8.719 -6.113 1 98.19 277 GLU B C 1
ATOM 4158 O O . GLU B 1 277 ? 13.68 -8.422 -5.074 1 98.19 277 GLU B O 1
ATOM 4163 N N . ILE B 1 278 ? 12.859 -9.945 -6.43 1 98.12 278 ILE B N 1
ATOM 4164 C CA . ILE B 1 278 ? 13.453 -11.102 -5.758 1 98.12 278 ILE B CA 1
ATOM 4165 C C . ILE B 1 278 ? 14.305 -11.891 -6.746 1 98.12 278 ILE B C 1
ATOM 4167 O O . ILE B 1 278 ? 13.797 -12.391 -7.754 1 98.12 278 ILE B O 1
ATOM 4171 N N . ILE B 1 279 ? 15.594 -11.953 -6.457 1 97.19 279 ILE B N 1
ATOM 4172 C CA . ILE B 1 279 ? 16.547 -12.656 -7.316 1 97.19 279 ILE B CA 1
ATOM 4173 C C . ILE B 1 279 ? 17.109 -13.875 -6.59 1 97.19 279 ILE B C 1
ATOM 4175 O O . ILE B 1 279 ? 17.594 -13.766 -5.461 1 97.19 279 ILE B O 1
ATOM 4179 N N . LEU B 1 280 ? 16.953 -14.961 -7.141 1 95.19 280 LEU B N 1
ATOM 4180 C CA . LEU B 1 280 ? 17.484 -16.219 -6.613 1 95.19 280 LEU B CA 1
ATOM 4181 C C . LEU B 1 280 ? 18.188 -17.016 -7.703 1 95.19 280 LEU B C 1
ATOM 4183 O O . LEU B 1 280 ? 17.734 -17.062 -8.844 1 95.19 280 LEU B O 1
#

InterPro domains:
  IPR001279 Metallo-beta-lactamase [PF00753] (29-132)
  IPR001279 Metallo-beta-lactamase [SM00849] (27-251)
  IPR036866 Ribonuclease Z/Hydroxyacylglutathione hydrolase-like [G3DSA:3.60.15.10] (1-280)
  IPR036866 Ribonuclease Z/Hydroxyacylglutathione hydrolase-like [SSF56281] (15-278)
  IPR041712 Methanocaldococcus jannaschii dihydropteroate synthase-like, MBL-fold metallo hydrolase domain [cd07713] (8-279)
  IPR052926 Metallo-beta-lactamase domain-containing protein [PTHR13754] (6-278)

Foldseek 3Di:
DPALFKKKKFWQEFQFAPPDPQADYDQATWMWMDTVPAIEIEFFAQAQRSVRLCVVLVHQQAQHEYEYQAFFNRRANRLLNSCLRHPAYEYEFAPCSQAFKWFDDPRDTDTGGHPDDPVVSVVSRYDYDHDQDWDDPDVQKIKLHFFALPPVLLDADPGMWGQDPVRDTDHDPRRGRIWMWGQGPVFIEIEGAAPRSAPLSRVVSNCVSVVTDAYAEYEYHGLCQVDDDCRLVVVLVSCVVHPYQAYEHGNNCDDVSLVVNCVSCVRHYDDRHRGDMDID/DPALFKKKKFWQEFQFAPPDPQADYDQATWMWMDTVPAIEIEFFAQAQRSVRLCVVLVHQQAQHEYEYQAFFNRRANRLLNSCLRHPAYEYEFAPCSQAFKWFADPRDTDTGGHPDDPVVSVVSRYDYDHDQDWDDPDVQKIKLHFFALPPVLLDADPGMWGQDPVRDTDHDPRRGRIWMWGQGPVFIEIEGAAPRSAPLSRVVSNCVSVVTDAYAEYEYHGLCQVDDDCRLVVVLVSCVVHPYQAYEYGNNCDDVSLVVNCVSPVRHYDDRHRGDMDID

Radius of gyration: 24.52 Å; Cα contacts (8 Å, |Δi|>4): 1459; chains: 2; bounding box: 56×66×57 Å